Protein AF-A0A563VX88-F1 (afdb_monomer_lite)

Radius of gyration: 31.36 Å; chains: 1; bounding box: 90×52×88 Å

Foldseek 3Di:
DFWDKFFPDDWDKFFLLPDALVNVVLCVQLVVAALLRNLVQLVVLCVVPCVLFLWFQDFDPCQNVLRVVLRVCLLVVNADASQASFEEEEALQFADQRAFRALLFPLRVPQHFNHGFPLRVLSVVNNHGHGHHTAFQRLFVQQDPPRATQAGLNRGHGEALLFSDADPVRHYPQGQFARSSSQLRCQLLSSGQKYKWKDLFCRQQGNCQQSQKKKKQAFLQQADCGRGQDQFSLQMDMAMIHNALLNRQSSSLSRGDQDPVGPSNVVCVVLHHSGLNVLAALLLLAAAEEEEACVLVPPPDPQLVVLVVVLVVLSVVSHHHYDHDHQQLVVVLVVDDACRRLQRRQVVNLVSLCSRPPPGSDNGLVSSLVVCVVVVVRHQPPHRVSSVSSVPDDNPPCVVRNVVRLVVLQCSLDVRGQPCVCVVRVHLWYKHKRSSCRSSCSSNSWMKMKHWRAADPVRGTIIMMITHHHSSSSSRSNSRSSSCVSCVHRDRRPSNDNDPPSMDIAGQEMEIAADAEAEEADCVVDPNCSQHLYEYHNDHYAYEHASQSNSAHNYEEELYYEAYEAHGAHLYEYELAYYQYEAEHQSYPENYEEEDHAEAYEYEDHEPYEYAQAHYAYEYADDEAEQYEYENHDFAYEYALAELHAYPDAHEYEHDDPPRYAYEHYNDPDDPVQWDWDDDPQWTWIAGPVGTRYIYHRDDSVSDDSVRYDYD

Structure (mmCIF, N/CA/C/O backbone):
data_AF-A0A563VX88-F1
#
_entry.id   AF-A0A563VX88-F1
#
loop_
_atom_site.group_PDB
_atom_site.id
_atom_site.type_symbol
_atom_site.label_atom_id
_atom_site.label_alt_id
_atom_site.label_comp_id
_atom_site.label_asym_id
_atom_site.label_entity_id
_atom_site.label_seq_id
_atom_site.pdbx_PDB_ins_code
_atom_site.Cartn_x
_atom_site.Cartn_y
_atom_site.Cartn_z
_atom_site.occupancy
_atom_site.B_iso_or_equiv
_atom_site.auth_seq_id
_atom_site.auth_comp_id
_atom_site.auth_asym_id
_atom_site.auth_atom_id
_atom_site.pdbx_PDB_model_num
ATOM 1 N N . MET A 1 1 ? -12.628 16.360 45.749 1.00 52.50 1 MET A N 1
ATOM 2 C CA . MET A 1 1 ? -11.207 16.109 45.420 1.00 52.50 1 MET A CA 1
ATOM 3 C C . MET A 1 1 ? -11.274 15.623 43.995 1.00 52.50 1 MET A C 1
ATOM 5 O O . MET A 1 1 ? -11.814 14.561 43.803 1.00 52.50 1 MET A O 1
ATOM 9 N N . SER A 1 2 ? -10.867 16.454 43.037 1.00 77.75 2 SER A N 1
ATOM 10 C CA . SER A 1 2 ? -11.115 16.279 41.596 1.00 77.75 2 SER A CA 1
ATOM 11 C C . SER A 1 2 ? -10.902 14.853 41.081 1.00 77.75 2 SER A C 1
ATOM 13 O O . SER A 1 2 ? -9.975 14.198 41.558 1.00 77.75 2 SER A O 1
ATOM 15 N N . ILE A 1 3 ? -11.690 14.466 40.069 1.00 90.38 3 ILE A N 1
ATOM 16 C CA . ILE A 1 3 ? -11.506 13.278 39.220 1.00 90.38 3 ILE A CA 1
ATOM 17 C C . ILE A 1 3 ? -10.011 12.996 39.010 1.00 90.38 3 ILE A C 1
ATOM 19 O O . ILE A 1 3 ? -9.223 13.907 38.725 1.00 90.38 3 ILE A O 1
ATOM 23 N N . THR A 1 4 ? -9.617 11.739 39.200 1.00 93.06 4 THR A N 1
ATOM 24 C CA . THR A 1 4 ? -8.234 11.274 39.057 1.00 93.06 4 THR A CA 1
ATOM 25 C C . THR A 1 4 ? -8.124 10.265 37.927 1.00 93.06 4 THR A C 1
ATOM 27 O O . THR A 1 4 ? -8.953 9.368 37.835 1.00 93.06 4 THR A O 1
ATOM 30 N N . VAL A 1 5 ? -7.080 10.391 37.108 1.00 92.25 5 VAL A N 1
ATOM 31 C CA . VAL A 1 5 ? -6.748 9.439 36.042 1.00 92.25 5 VAL A CA 1
ATOM 32 C C . VAL A 1 5 ? -5.423 8.768 36.384 1.00 92.25 5 VAL A C 1
ATOM 34 O O . VAL A 1 5 ? -4.461 9.433 36.777 1.00 92.25 5 VAL A O 1
ATOM 37 N N . THR A 1 6 ? -5.386 7.440 36.305 1.00 92.38 6 THR A N 1
ATOM 38 C CA . THR A 1 6 ? -4.196 6.624 36.567 1.00 92.38 6 THR A CA 1
ATOM 39 C C . THR A 1 6 ? -3.980 5.665 35.407 1.00 92.38 6 THR A C 1
ATOM 41 O O . THR A 1 6 ? -4.813 4.796 35.185 1.00 92.38 6 THR A O 1
ATOM 44 N N . SER A 1 7 ? -2.846 5.774 34.714 1.00 87.69 7 SER A N 1
ATOM 45 C CA . SER A 1 7 ? -2.474 4.802 33.680 1.00 87.69 7 SER A CA 1
ATOM 46 C C . SER A 1 7 ? -2.294 3.402 34.266 1.00 87.69 7 SER A C 1
ATOM 48 O O . SER A 1 7 ? -1.665 3.244 35.321 1.00 87.69 7 SER A O 1
ATOM 50 N N . THR A 1 8 ? -2.804 2.389 33.572 1.00 85.31 8 THR A N 1
ATOM 51 C CA . THR A 1 8 ? -2.562 0.969 33.883 1.00 85.31 8 THR A CA 1
ATOM 52 C C . THR A 1 8 ? -1.609 0.303 32.902 1.00 85.31 8 THR A C 1
ATOM 54 O O . THR A 1 8 ? -1.043 -0.742 33.236 1.00 85.31 8 THR A O 1
ATOM 57 N N . SER A 1 9 ? -1.367 0.932 31.751 1.00 79.88 9 SER A N 1
ATOM 58 C CA . SER A 1 9 ? -0.339 0.557 30.785 1.00 79.88 9 SER A CA 1
ATOM 59 C C . SER A 1 9 ? 0.870 1.500 30.841 1.00 79.88 9 SER A C 1
ATOM 61 O O . SER A 1 9 ? 0.821 2.605 31.392 1.00 79.88 9 SER A O 1
ATOM 63 N N . GLU A 1 10 ? 2.004 1.029 30.318 1.00 85.81 10 GLU A N 1
ATOM 64 C CA . GLU A 1 10 ? 3.093 1.939 29.953 1.00 85.81 10 GLU A CA 1
ATOM 65 C C . GLU A 1 10 ? 2.645 2.754 28.730 1.00 85.81 10 GLU A C 1
ATOM 67 O O . GLU A 1 10 ? 1.954 2.193 27.876 1.00 85.81 10 GLU A O 1
ATOM 72 N N . PRO A 1 11 ? 3.024 4.040 28.621 1.00 87.00 11 PRO A N 1
ATOM 73 C CA . PRO A 1 11 ? 2.674 4.845 27.462 1.00 87.00 11 PRO A CA 1
ATOM 74 C C . PRO A 1 11 ? 3.176 4.210 26.165 1.00 87.00 11 PRO A C 1
ATOM 76 O O . PRO A 1 11 ? 4.327 3.773 26.075 1.00 87.00 11 PRO A O 1
ATOM 79 N N . THR A 1 12 ? 2.321 4.207 25.151 1.00 91.50 12 THR A N 1
ATOM 80 C CA . THR A 1 12 ? 2.679 3.788 23.800 1.00 91.50 12 THR A CA 1
ATOM 81 C C . THR A 1 12 ? 3.281 4.977 23.071 1.00 91.50 12 THR A C 1
ATOM 83 O O . THR A 1 12 ? 2.707 6.065 23.055 1.00 91.50 12 THR A O 1
ATOM 86 N N . THR A 1 13 ? 4.457 4.794 22.473 1.00 94.31 13 THR A N 1
ATOM 87 C CA . THR A 1 13 ? 5.113 5.835 21.679 1.00 94.31 13 THR A CA 1
ATOM 88 C C . THR A 1 13 ? 4.742 5.679 20.212 1.00 94.31 13 THR A C 1
ATOM 90 O O . THR A 1 13 ? 5.101 4.686 19.586 1.00 94.31 13 THR A O 1
ATOM 93 N N . PHE A 1 14 ? 4.101 6.693 19.641 1.00 96.44 14 PHE A N 1
ATOM 94 C CA . PHE A 1 14 ? 3.982 6.834 18.196 1.00 96.44 14 PHE A CA 1
ATOM 95 C C . PHE A 1 14 ? 5.216 7.559 17.647 1.00 96.44 14 PHE A C 1
ATOM 97 O O . PHE A 1 14 ? 5.694 8.535 18.237 1.00 96.44 14 PHE A O 1
ATOM 104 N N . ASN A 1 15 ? 5.740 7.098 16.512 1.00 95.88 15 ASN A N 1
ATOM 105 C CA . ASN A 1 15 ? 6.787 7.790 15.765 1.00 95.88 15 ASN A CA 1
ATOM 106 C C . ASN A 1 15 ? 6.522 7.667 14.263 1.00 95.88 15 ASN A C 1
ATOM 108 O O . ASN A 1 15 ? 6.748 6.613 13.676 1.00 95.88 15 ASN A O 1
ATOM 112 N N . LEU A 1 16 ? 6.104 8.763 13.633 1.00 97.06 16 LEU A N 1
ATOM 113 C CA . LEU A 1 16 ? 5.691 8.797 12.230 1.00 97.06 16 LEU A CA 1
ATOM 114 C C . LEU A 1 16 ? 6.737 8.238 11.254 1.00 97.06 16 LEU A C 1
ATOM 116 O O . LEU A 1 16 ? 6.369 7.656 10.234 1.00 97.06 16 LEU A O 1
ATOM 120 N N . THR A 1 17 ? 8.035 8.438 11.518 1.00 94.38 17 THR A N 1
ATOM 121 C CA . THR A 1 17 ? 9.077 8.035 10.560 1.00 94.38 17 THR A CA 1
ATOM 122 C C . THR A 1 17 ? 9.247 6.526 10.469 1.00 94.38 17 THR A C 1
ATOM 124 O O . THR A 1 17 ? 9.662 6.045 9.412 1.00 94.38 17 THR A O 1
ATOM 127 N N . ASP A 1 18 ? 8.893 5.812 11.539 1.00 91.06 18 ASP A N 1
ATOM 128 C CA . ASP A 1 18 ? 9.065 4.365 11.676 1.00 91.06 18 ASP A CA 1
ATOM 129 C C . ASP A 1 18 ? 7.725 3.620 11.818 1.00 91.06 18 ASP A C 1
ATOM 131 O O . ASP A 1 18 ? 7.705 2.404 11.664 1.00 91.06 18 ASP A O 1
ATOM 135 N N . ALA A 1 19 ? 6.616 4.335 12.051 1.00 96.81 19 ALA A N 1
ATOM 136 C CA . ALA A 1 19 ? 5.284 3.765 12.220 1.00 96.81 19 ALA A CA 1
ATOM 137 C C . ALA A 1 19 ? 4.872 2.918 11.009 1.00 96.81 19 ALA A C 1
ATOM 139 O O . ALA A 1 19 ? 4.959 3.362 9.856 1.00 96.81 19 ALA A O 1
ATOM 140 N N . THR A 1 20 ? 4.411 1.708 11.292 1.00 98.06 20 THR A N 1
ATOM 141 C CA . THR A 1 20 ? 3.720 0.820 10.353 1.00 98.06 20 THR A CA 1
ATOM 142 C C . THR A 1 20 ? 2.251 1.228 10.217 1.00 98.06 20 THR A C 1
ATOM 144 O O . THR A 1 20 ? 1.752 2.050 10.990 1.00 98.06 20 THR A O 1
ATOM 147 N N . ILE A 1 21 ? 1.529 0.652 9.253 1.00 98.25 21 ILE A N 1
ATOM 148 C CA . ILE A 1 21 ? 0.072 0.825 9.155 1.00 98.25 21 ILE A CA 1
ATOM 149 C C . ILE A 1 21 ? -0.604 0.370 10.455 1.00 98.25 21 ILE A C 1
ATOM 151 O O . ILE A 1 21 ? -1.442 1.099 10.973 1.00 98.25 21 ILE A O 1
ATOM 155 N N . ALA A 1 22 ? -0.161 -0.742 11.050 1.00 96.56 22 ALA A N 1
ATOM 156 C CA . ALA A 1 22 ? -0.705 -1.236 12.315 1.00 96.56 22 ALA A CA 1
ATOM 157 C C . ALA A 1 22 ? -0.502 -0.246 13.482 1.00 96.56 22 ALA A C 1
ATOM 159 O O . ALA A 1 22 ? -1.406 -0.057 14.296 1.00 96.56 22 ALA A O 1
ATOM 160 N N . ASP A 1 23 ? 0.651 0.432 13.554 1.00 97.31 23 ASP A N 1
ATOM 161 C CA . ASP A 1 23 ? 0.896 1.464 14.576 1.00 97.31 23 ASP A CA 1
ATOM 162 C C . ASP A 1 23 ? -0.018 2.685 14.385 1.00 97.31 23 ASP A C 1
ATOM 164 O O . ASP A 1 23 ? -0.460 3.306 15.356 1.00 97.31 23 ASP A O 1
ATOM 168 N N . ILE A 1 24 ? -0.297 3.044 13.127 1.00 98.00 24 ILE A N 1
ATOM 169 C CA . ILE A 1 24 ? -1.210 4.136 12.775 1.00 98.00 24 ILE A CA 1
ATOM 170 C C . ILE A 1 24 ? -2.654 3.762 13.119 1.00 98.00 24 ILE A C 1
ATOM 172 O O . ILE A 1 24 ? -3.352 4.571 13.727 1.00 98.00 24 ILE A O 1
ATOM 176 N N . GLU A 1 25 ? -3.093 2.553 12.769 1.00 94.62 25 GLU A N 1
ATOM 177 C CA . GLU A 1 25 ? -4.424 2.047 13.110 1.00 94.62 25 GLU A CA 1
ATOM 178 C C . GLU A 1 25 ? -4.643 2.018 14.620 1.00 94.62 25 GLU A C 1
ATOM 180 O O . GLU A 1 25 ? -5.675 2.490 15.089 1.00 94.62 25 GLU A O 1
ATOM 185 N N . GLN A 1 26 ? -3.653 1.562 15.393 1.00 91.94 26 GLN A N 1
ATOM 186 C CA . GLN A 1 26 ? -3.733 1.588 16.851 1.00 91.94 26 GLN A CA 1
ATOM 187 C C . GLN A 1 26 ? -3.862 3.026 17.379 1.00 91.94 26 GLN A C 1
ATOM 189 O O . GLN A 1 26 ? -4.711 3.311 18.221 1.00 91.94 26 GLN A O 1
ATOM 194 N N . ALA A 1 27 ? -3.073 3.967 16.853 1.00 94.12 27 ALA A N 1
ATOM 195 C CA . ALA A 1 27 ? -3.190 5.370 17.247 1.00 94.12 27 ALA A CA 1
ATOM 196 C C . ALA A 1 27 ? -4.549 5.985 16.855 1.00 94.12 27 ALA A C 1
ATOM 198 O O . ALA A 1 27 ? -5.048 6.858 17.567 1.00 94.12 27 ALA A O 1
ATOM 199 N N . PHE A 1 28 ? -5.161 5.538 15.752 1.00 92.62 28 PHE A N 1
ATOM 200 C CA . PHE A 1 28 ? -6.530 5.905 15.388 1.00 92.62 28 PHE A CA 1
ATOM 201 C C . PHE A 1 28 ? -7.561 5.306 16.343 1.00 92.62 28 PHE A C 1
ATOM 203 O O . PHE A 1 28 ? -8.469 6.018 16.757 1.00 92.62 28 PHE A O 1
ATOM 210 N N . GLU A 1 29 ? -7.433 4.026 16.689 1.00 86.81 29 GLU A N 1
ATOM 211 C CA . GLU A 1 29 ? -8.335 3.297 17.586 1.00 86.81 29 GLU A CA 1
ATOM 212 C C . GLU A 1 29 ? -8.437 3.963 18.966 1.00 86.81 29 GLU A C 1
ATOM 214 O O . GLU A 1 29 ? -9.545 4.178 19.452 1.00 86.81 29 GLU A O 1
ATOM 219 N N . PHE A 1 30 ? -7.308 4.397 19.530 1.00 86.81 30 PHE A N 1
ATOM 220 C CA . PHE A 1 30 ? -7.245 5.099 20.822 1.00 86.81 30 PHE A CA 1
ATOM 221 C C . PHE A 1 30 ? -7.391 6.627 20.707 1.00 86.81 30 PHE A C 1
ATOM 223 O O . PHE A 1 30 ? -7.000 7.379 21.597 1.00 86.81 30 PHE A O 1
ATOM 230 N N . GLY A 1 31 ? -7.864 7.139 19.564 1.00 85.31 31 GLY A N 1
ATOM 231 C CA . GLY A 1 31 ? -8.098 8.575 19.350 1.00 85.31 31 GLY A CA 1
ATOM 232 C C . GLY A 1 31 ? -6.859 9.478 19.480 1.00 85.31 31 GLY A C 1
ATOM 233 O O . GLY A 1 31 ? -6.980 10.704 19.419 1.00 85.31 31 GLY A O 1
ATOM 234 N N . ALA A 1 32 ? -5.667 8.897 19.630 1.00 89.88 32 ALA A N 1
ATOM 235 C CA . ALA A 1 32 ? -4.397 9.597 19.765 1.00 89.88 32 ALA A CA 1
ATOM 236 C C . ALA A 1 32 ? -3.977 10.275 18.456 1.00 89.88 32 ALA A C 1
ATOM 238 O O . ALA A 1 32 ? -3.224 11.252 18.456 1.00 89.88 32 ALA A O 1
ATOM 239 N N . LEU A 1 33 ? -4.483 9.762 17.335 1.00 94.00 33 LEU A N 1
ATOM 240 C CA . LEU A 1 33 ? -4.308 10.329 16.014 1.00 94.00 33 LEU A CA 1
ATOM 241 C C . LEU A 1 33 ? -5.642 10.324 15.258 1.00 94.00 33 LEU A C 1
ATOM 243 O O . LEU A 1 33 ? -6.480 9.444 15.429 1.00 94.00 33 LEU A O 1
ATOM 247 N N . THR A 1 34 ? -5.836 11.308 14.387 1.00 95.81 34 THR A N 1
ATOM 248 C CA . THR A 1 34 ? -6.938 11.327 13.416 1.00 95.81 34 THR A CA 1
ATOM 249 C C . THR A 1 34 ? -6.372 11.255 12.003 1.00 95.81 34 THR A C 1
ATOM 251 O O . THR A 1 34 ? -5.191 11.543 11.795 1.00 95.81 34 THR A O 1
ATOM 254 N N . SER A 1 35 ? -7.189 10.904 11.012 1.00 98.25 35 SER A N 1
ATOM 255 C CA . SER A 1 35 ? -6.767 10.884 9.605 1.00 98.25 35 SER A CA 1
ATOM 256 C C . SER A 1 35 ? -6.347 12.281 9.155 1.00 98.25 35 SER A C 1
ATOM 258 O O . SER A 1 35 ? -5.328 12.423 8.482 1.00 98.25 35 SER A O 1
ATOM 260 N N . GLU A 1 36 ? -7.074 13.332 9.571 1.00 98.56 36 GLU A N 1
ATOM 261 C CA . GLU A 1 36 ? -6.663 14.722 9.317 1.00 98.56 36 GLU A CA 1
ATOM 262 C C . GLU A 1 36 ? -5.300 15.028 9.956 1.00 98.56 36 GLU A C 1
ATOM 264 O O . GLU A 1 36 ? -4.438 15.629 9.312 1.00 98.56 36 GLU A O 1
ATOM 269 N N . GLY A 1 37 ? -5.082 14.588 11.200 1.00 98.31 37 GLY A N 1
ATOM 270 C CA . GLY A 1 37 ? -3.817 14.760 11.911 1.00 98.31 37 GLY A CA 1
ATOM 271 C C . GLY A 1 37 ? -2.655 14.060 11.207 1.00 98.31 37 GLY A C 1
ATOM 272 O O . GLY A 1 37 ? -1.620 14.680 10.967 1.00 98.31 37 GLY A O 1
ATOM 273 N N . LEU A 1 38 ? -2.842 12.799 10.809 1.00 98.69 38 LEU A N 1
ATOM 274 C CA . LEU A 1 38 ? -1.856 12.024 10.058 1.00 98.69 38 LEU A CA 1
ATOM 275 C C . LEU A 1 38 ? -1.537 12.675 8.704 1.00 98.69 38 LEU A C 1
ATOM 277 O O . LEU A 1 38 ? -0.367 12.863 8.369 1.00 98.69 38 LEU A O 1
ATOM 281 N N . ALA A 1 39 ? -2.562 13.064 7.941 1.00 98.75 39 ALA A N 1
ATOM 282 C CA . ALA A 1 39 ? -2.388 13.747 6.663 1.00 98.75 39 ALA A CA 1
ATOM 283 C C . ALA A 1 39 ? -1.618 15.066 6.834 1.00 98.75 39 ALA A C 1
ATOM 285 O O . ALA A 1 39 ? -0.693 15.348 6.072 1.00 98.75 39 ALA A O 1
ATOM 286 N N . GLN A 1 40 ? -1.933 15.850 7.870 1.00 98.69 40 GLN A N 1
ATOM 287 C CA . GLN A 1 40 ? -1.219 17.089 8.168 1.00 98.69 40 GLN A CA 1
ATOM 288 C C . GLN A 1 40 ? 0.251 16.842 8.535 1.00 98.69 40 GLN A C 1
ATOM 290 O O . GLN A 1 40 ? 1.115 17.606 8.104 1.00 98.69 40 GLN A O 1
ATOM 295 N N . LEU A 1 41 ? 0.554 15.786 9.297 1.00 98.62 41 LEU A N 1
ATOM 296 C CA . LEU A 1 41 ? 1.933 15.413 9.618 1.00 98.62 41 LEU A CA 1
ATOM 297 C C . LEU A 1 41 ? 2.743 15.098 8.349 1.00 98.62 41 LEU A C 1
ATOM 299 O O . LEU A 1 41 ? 3.845 15.625 8.183 1.00 98.62 41 LEU A O 1
ATOM 303 N N . TYR A 1 42 ? 2.190 14.322 7.412 1.00 98.69 42 TYR A N 1
ATOM 304 C CA . TYR A 1 42 ? 2.867 14.049 6.140 1.00 98.69 42 TYR A CA 1
ATOM 305 C C . TYR A 1 42 ? 2.989 15.288 5.247 1.00 98.69 42 TYR A C 1
ATOM 307 O O . TYR A 1 42 ? 4.055 15.511 4.675 1.00 98.69 42 TYR A O 1
ATOM 315 N N . LEU A 1 43 ? 1.968 16.149 5.178 1.00 98.75 43 LEU A N 1
ATOM 316 C CA . LEU A 1 43 ? 2.060 17.421 4.449 1.00 98.75 43 LEU A CA 1
ATOM 317 C C . LEU A 1 43 ? 3.171 18.326 5.004 1.00 98.75 43 LEU A C 1
ATOM 319 O O . LEU A 1 43 ? 3.908 18.928 4.224 1.00 98.75 43 LEU A O 1
ATOM 323 N N . ASN A 1 44 ? 3.354 18.371 6.329 1.00 98.62 44 ASN A N 1
ATOM 324 C CA . ASN A 1 44 ? 4.455 19.113 6.952 1.00 98.62 44 ASN A CA 1
ATOM 325 C C . ASN A 1 44 ? 5.826 18.547 6.542 1.00 98.62 44 ASN A C 1
ATOM 327 O O . ASN A 1 44 ? 6.756 19.308 6.267 1.00 98.62 44 ASN A O 1
ATOM 331 N N . ARG A 1 45 ? 5.961 17.214 6.465 1.00 98.19 45 ARG A N 1
ATOM 332 C CA . ARG A 1 45 ? 7.190 16.564 5.974 1.00 98.19 45 ARG A CA 1
ATOM 333 C C . ARG A 1 45 ? 7.465 16.880 4.520 1.00 98.19 45 ARG A C 1
ATOM 335 O O . ARG A 1 45 ? 8.606 17.168 4.166 1.00 98.19 45 ARG A O 1
ATOM 342 N N . ILE A 1 46 ? 6.432 16.837 3.688 1.00 98.75 46 ILE A N 1
ATOM 343 C CA . ILE A 1 46 ? 6.537 17.168 2.270 1.00 98.75 46 ILE A CA 1
ATOM 344 C C . ILE A 1 46 ? 7.008 18.617 2.126 1.00 98.75 46 ILE A C 1
ATOM 346 O O . ILE A 1 46 ? 8.018 18.851 1.474 1.00 98.75 46 ILE A O 1
ATOM 350 N N . GLU A 1 47 ? 6.400 19.577 2.825 1.00 98.50 47 GLU A N 1
ATOM 351 C CA . GLU A 1 47 ? 6.863 20.973 2.802 1.00 98.50 47 GLU A CA 1
ATOM 352 C C . GLU A 1 47 ? 8.350 21.112 3.194 1.00 98.50 47 GLU A C 1
ATOM 354 O O . GLU A 1 47 ? 9.084 21.905 2.598 1.00 98.50 47 GLU A O 1
ATOM 359 N N . ALA A 1 48 ? 8.817 20.327 4.170 1.00 98.44 48 ALA A N 1
ATOM 360 C CA . ALA A 1 48 ? 10.192 20.388 4.657 1.00 98.44 48 ALA A CA 1
ATOM 361 C C . ALA A 1 48 ? 11.225 19.729 3.722 1.00 98.44 48 ALA A C 1
ATOM 363 O O . ALA A 1 48 ? 12.347 20.233 3.606 1.00 98.44 48 ALA A O 1
ATOM 364 N N . TYR A 1 49 ? 10.880 18.603 3.090 1.00 98.62 49 TYR A N 1
ATOM 365 C CA . TYR A 1 49 ? 11.850 17.714 2.435 1.00 98.62 49 TYR A CA 1
ATOM 366 C C . TYR A 1 49 ? 11.670 17.568 0.926 1.00 98.62 49 TYR A C 1
ATOM 368 O O . TYR A 1 49 ? 12.644 17.277 0.233 1.00 98.62 49 TYR A O 1
ATOM 376 N N . GLU A 1 50 ? 10.480 17.822 0.389 1.00 97.88 50 GLU A N 1
ATOM 377 C CA . GLU A 1 50 ? 10.241 17.825 -1.057 1.00 97.88 50 GLU A CA 1
ATOM 378 C C . GLU A 1 50 ? 11.237 18.743 -1.803 1.00 97.88 50 GLU A C 1
ATOM 380 O O . GLU A 1 50 ? 11.866 18.248 -2.741 1.00 97.88 50 GLU A O 1
ATOM 385 N N . PRO A 1 51 ? 11.582 19.964 -1.322 1.00 97.69 51 PRO A N 1
ATOM 386 C CA . PRO A 1 51 ? 12.522 20.846 -2.025 1.00 97.69 51 PRO A CA 1
ATOM 387 C C . PRO A 1 51 ? 13.932 20.280 -2.266 1.00 97.69 51 PRO A C 1
ATOM 389 O O . PRO A 1 51 ? 14.686 20.853 -3.057 1.00 97.69 51 PRO A O 1
ATOM 392 N N . ILE A 1 52 ? 14.329 19.214 -1.559 1.00 97.69 52 ILE A N 1
ATOM 393 C CA . ILE A 1 52 ? 15.613 18.524 -1.765 1.00 97.69 52 ILE A CA 1
ATOM 394 C C . ILE A 1 52 ? 15.461 17.138 -2.409 1.00 97.69 52 ILE A C 1
ATOM 396 O O . ILE A 1 52 ? 16.465 16.570 -2.828 1.00 97.69 52 ILE A O 1
ATOM 400 N N . LEU A 1 53 ? 14.245 16.588 -2.486 1.00 98.69 53 LEU A N 1
ATOM 401 C CA . LEU A 1 53 ? 13.973 15.243 -3.006 1.00 98.69 53 LEU A CA 1
ATOM 402 C C . LEU A 1 53 ? 13.308 15.260 -4.378 1.00 98.69 53 LEU A C 1
ATOM 404 O O . LEU A 1 53 ? 13.605 14.391 -5.196 1.00 98.69 53 LEU A O 1
ATOM 408 N N . ASN A 1 54 ? 12.446 16.239 -4.647 1.00 98.56 54 ASN A N 1
ATOM 409 C CA . ASN A 1 54 ? 11.734 16.382 -5.910 1.00 98.56 54 ASN A CA 1
ATOM 410 C C . ASN A 1 54 ? 11.000 15.094 -6.347 1.00 98.56 54 ASN A C 1
ATOM 412 O O . ASN A 1 54 ? 11.176 14.606 -7.470 1.00 98.56 54 ASN A O 1
ATOM 416 N N . SER A 1 55 ? 10.290 14.448 -5.415 1.00 98.56 55 SER A N 1
ATOM 417 C CA . SER A 1 55 ? 9.700 13.107 -5.589 1.00 98.56 55 SER A CA 1
ATOM 418 C C . SER A 1 55 ? 8.189 13.109 -5.823 1.00 98.56 55 SER A C 1
ATOM 420 O O . SER A 1 55 ? 7.617 12.052 -6.093 1.00 98.56 55 SER A O 1
ATOM 422 N N . ILE A 1 56 ? 7.535 14.263 -5.698 1.00 98.75 56 ILE A N 1
ATOM 423 C CA . ILE A 1 56 ? 6.085 14.427 -5.840 1.00 98.75 56 ILE A CA 1
ATOM 424 C C . ILE A 1 56 ? 5.846 15.496 -6.907 1.00 98.75 56 ILE A C 1
ATOM 426 O O . ILE A 1 56 ? 6.393 16.585 -6.809 1.00 98.75 56 ILE A O 1
ATOM 430 N N . ILE A 1 57 ? 5.059 15.164 -7.929 1.00 98.31 57 ILE A N 1
ATOM 431 C CA . ILE A 1 57 ? 4.702 16.068 -9.031 1.00 98.31 57 ILE A CA 1
ATOM 432 C C . ILE A 1 57 ? 3.527 16.957 -8.624 1.00 98.31 57 ILE A C 1
ATOM 434 O O . ILE A 1 57 ? 3.582 18.168 -8.801 1.00 98.31 57 ILE A O 1
ATOM 438 N N . GLU A 1 58 ? 2.474 16.359 -8.066 1.00 98.31 58 GLU A N 1
ATOM 439 C CA . GLU A 1 58 ? 1.229 17.054 -7.732 1.00 98.31 58 GLU A CA 1
ATOM 440 C C . GLU A 1 58 ? 0.703 16.552 -6.384 1.00 98.31 58 GLU A C 1
ATOM 442 O O . GLU A 1 58 ? 0.749 15.352 -6.106 1.00 98.31 58 GLU A O 1
ATOM 447 N N . LEU A 1 59 ? 0.192 17.454 -5.545 1.00 98.62 59 LEU A N 1
ATOM 448 C CA . LEU A 1 59 ? -0.473 17.110 -4.285 1.00 98.62 59 LEU A CA 1
ATOM 449 C C . LEU A 1 59 ? -1.983 17.250 -4.437 1.00 98.62 59 LEU A C 1
ATOM 451 O O . LEU A 1 59 ? -2.457 18.201 -5.052 1.00 98.62 59 LEU A O 1
ATOM 455 N N . ASN A 1 60 ? -2.739 16.360 -3.799 1.00 98.56 60 ASN A N 1
ATOM 456 C CA . ASN A 1 60 ? -4.187 16.485 -3.719 1.00 98.56 60 ASN A CA 1
ATOM 457 C C . ASN A 1 60 ? -4.574 17.703 -2.851 1.00 98.56 60 ASN A C 1
ATOM 459 O O . ASN A 1 60 ? -4.334 17.692 -1.637 1.00 98.56 60 ASN A O 1
ATOM 463 N N . PRO A 1 61 ? -5.210 18.748 -3.415 1.00 97.88 61 PRO A N 1
ATOM 464 C CA . PRO A 1 61 ? -5.582 19.938 -2.652 1.00 97.88 61 PRO A CA 1
ATOM 465 C C . PRO A 1 61 ? -6.727 19.688 -1.656 1.00 97.88 61 PRO A C 1
ATOM 467 O O . PRO A 1 61 ? -6.910 20.483 -0.733 1.00 97.88 61 PRO A O 1
ATOM 470 N N . ASN A 1 62 ? -7.482 18.598 -1.821 1.00 97.75 62 ASN A N 1
ATOM 471 C CA . ASN A 1 62 ? -8.644 18.242 -1.003 1.00 97.75 62 ASN A CA 1
ATOM 472 C C . ASN A 1 62 ? -8.307 17.229 0.107 1.00 97.75 62 ASN A C 1
ATOM 474 O O . ASN A 1 62 ? -9.196 16.838 0.862 1.00 97.75 62 ASN A O 1
ATOM 478 N N . LEU A 1 63 ? -7.035 16.831 0.249 1.00 98.44 63 LEU A N 1
ATOM 479 C CA . LEU A 1 63 ? -6.601 15.751 1.143 1.00 98.44 63 LEU A CA 1
ATOM 480 C C . LEU A 1 63 ? -7.115 15.904 2.585 1.00 98.44 63 LEU A C 1
ATOM 482 O O . LEU A 1 63 ? -7.647 14.963 3.163 1.00 98.44 63 LEU A O 1
ATOM 486 N N . LEU A 1 64 ? -6.984 17.100 3.172 1.00 98.69 64 LEU A N 1
ATOM 487 C CA . LEU A 1 64 ? -7.426 17.359 4.550 1.00 98.69 64 LEU A CA 1
ATOM 488 C C . LEU A 1 64 ? -8.953 17.376 4.694 1.00 98.69 64 LEU A C 1
ATOM 490 O O . LEU A 1 64 ? -9.467 17.087 5.769 1.00 98.69 64 LEU A O 1
ATOM 494 N N . GLU A 1 65 ? -9.688 17.752 3.644 1.00 98.38 65 GLU A N 1
ATOM 495 C CA . GLU A 1 65 ? -11.154 17.693 3.653 1.00 98.38 65 GLU A CA 1
ATOM 496 C C . GLU A 1 65 ? -11.626 16.238 3.627 1.00 98.38 65 GLU A C 1
ATOM 498 O O . GLU A 1 65 ? -12.378 15.840 4.515 1.00 98.38 65 GLU A O 1
ATOM 503 N N . GLN A 1 66 ? -11.081 15.431 2.715 1.00 98.19 66 GLN A N 1
ATOM 504 C CA . GLN A 1 66 ? -11.341 13.990 2.635 1.00 98.19 66 GLN A CA 1
ATOM 505 C C . GLN A 1 66 ? -10.968 13.279 3.946 1.00 98.19 66 GLN A C 1
ATOM 507 O O . GLN A 1 66 ? -11.739 12.478 4.468 1.00 98.19 66 GLN A O 1
ATOM 512 N N . ALA A 1 67 ? -9.832 13.633 4.553 1.00 98.50 67 ALA A N 1
ATOM 513 C CA . ALA A 1 67 ? -9.406 13.067 5.830 1.00 98.50 67 ALA A CA 1
ATOM 514 C C . ALA A 1 67 ? -10.414 13.320 6.968 1.00 98.50 67 ALA A C 1
ATOM 516 O O . ALA A 1 67 ? -10.703 12.415 7.751 1.00 98.50 67 ALA A O 1
ATOM 517 N N . ARG A 1 68 ? -11.014 14.519 7.032 1.00 97.88 68 ARG A N 1
ATOM 518 C CA . ARG A 1 68 ? -12.078 14.820 8.008 1.00 97.88 68 ARG A CA 1
ATOM 519 C C . ARG A 1 68 ? -13.337 13.999 7.770 1.00 97.88 68 ARG A C 1
ATOM 521 O O . ARG A 1 68 ? -14.004 13.626 8.735 1.00 97.88 68 ARG A O 1
ATOM 528 N N . GLU A 1 69 ? -13.692 13.752 6.513 1.00 96.62 69 GLU A N 1
ATOM 529 C CA . GLU A 1 69 ? -14.841 12.913 6.165 1.00 96.62 69 GLU A CA 1
ATOM 530 C C . GLU A 1 69 ? -14.613 11.470 6.620 1.00 96.62 69 GLU A C 1
ATOM 532 O O . GLU A 1 69 ? -15.498 10.888 7.249 1.00 96.62 69 GLU A O 1
ATOM 537 N N . ILE A 1 70 ? -13.406 10.935 6.418 1.00 96.44 70 ILE A N 1
ATOM 538 C CA . ILE A 1 70 ? -13.013 9.628 6.956 1.00 96.44 70 ILE A CA 1
ATOM 539 C C . ILE A 1 70 ? -13.078 9.614 8.489 1.00 96.44 70 ILE A C 1
ATOM 541 O O . ILE A 1 70 ? -13.641 8.686 9.065 1.00 96.44 70 ILE A O 1
ATOM 545 N N . ASP A 1 71 ? -12.616 10.660 9.178 1.00 94.12 71 ASP A N 1
ATOM 546 C CA . ASP A 1 71 ? -12.722 10.746 10.644 1.00 94.12 71 ASP A CA 1
ATOM 547 C C . ASP A 1 71 ? -14.180 10.788 11.146 1.00 94.12 71 ASP A C 1
ATOM 549 O O . ASP A 1 71 ? -14.479 10.354 12.263 1.00 94.12 71 ASP A O 1
ATOM 553 N N . VAL A 1 72 ? -15.115 11.315 10.347 1.00 91.31 72 VAL A N 1
ATOM 554 C CA . VAL A 1 72 ? -16.559 11.225 10.629 1.00 91.31 72 VAL A CA 1
ATOM 555 C C . VAL A 1 72 ? -17.059 9.793 10.423 1.00 91.31 72 VAL A C 1
ATOM 557 O O . VAL A 1 72 ? -17.759 9.272 11.290 1.00 91.31 72 VAL A O 1
ATOM 560 N N . GLN A 1 73 ? -16.683 9.140 9.321 1.00 91.12 73 GLN A N 1
ATOM 561 C CA . GLN A 1 73 ? -17.077 7.756 9.036 1.00 91.12 73 GLN A CA 1
ATOM 562 C C . GLN A 1 73 ? -16.521 6.766 10.072 1.00 91.12 73 GLN A C 1
ATOM 564 O O . GLN A 1 73 ? -17.237 5.852 10.486 1.00 91.12 73 GLN A O 1
ATOM 569 N N . ARG A 1 74 ? -15.291 6.983 10.563 1.00 89.12 74 ARG A N 1
ATOM 570 C CA . ARG A 1 74 ? -14.667 6.170 11.620 1.00 89.12 74 ARG A CA 1
ATOM 571 C C . ARG A 1 74 ? -15.480 6.213 12.908 1.00 89.12 74 ARG A C 1
ATOM 573 O O . ARG A 1 74 ? -15.820 5.166 13.450 1.00 89.12 74 ARG A O 1
ATOM 580 N N . ARG A 1 75 ? -15.882 7.413 13.344 1.00 82.00 75 ARG A N 1
ATOM 581 C CA . ARG A 1 75 ? -16.764 7.602 14.513 1.00 82.00 75 ARG A CA 1
ATOM 582 C C . ARG A 1 75 ? -18.120 6.920 14.351 1.00 82.00 75 ARG A C 1
ATOM 584 O O . ARG A 1 75 ? -18.692 6.445 15.323 1.00 82.00 75 ARG A O 1
ATOM 591 N N . GLN A 1 76 ? -18.616 6.827 13.120 1.00 81.50 76 GLN A N 1
ATOM 592 C CA . GLN A 1 76 ? -19.859 6.120 12.806 1.00 81.50 76 GLN A CA 1
ATOM 593 C C . GLN A 1 76 ? -19.690 4.593 12.728 1.00 81.50 76 GLN A C 1
ATOM 595 O O . GLN A 1 76 ? -20.692 3.890 12.664 1.00 81.50 76 GLN A O 1
ATOM 600 N N . GLY A 1 77 ? -18.460 4.062 12.767 1.00 77.88 77 GLY A N 1
ATOM 601 C CA . GLY A 1 77 ? -18.189 2.629 12.607 1.00 77.88 77 GLY A CA 1
ATOM 602 C C . GLY A 1 77 ? -18.398 2.110 11.181 1.00 77.88 77 GLY A C 1
ATOM 603 O O . GLY A 1 77 ? -18.634 0.922 11.001 1.00 77.88 77 GLY A O 1
ATOM 604 N N . ASN A 1 78 ? -18.327 2.989 10.177 1.00 80.50 78 ASN A N 1
ATOM 605 C CA . ASN A 1 78 ? -18.595 2.652 8.773 1.00 80.50 78 ASN A CA 1
ATOM 606 C C . ASN A 1 78 ? -17.348 2.194 7.993 1.00 80.50 78 ASN A C 1
ATOM 608 O O . ASN A 1 78 ? -17.433 1.997 6.786 1.00 80.50 78 ASN A O 1
ATOM 612 N N . LEU A 1 79 ? -16.195 2.058 8.655 1.00 84.25 79 LEU A N 1
ATOM 613 C CA . LEU A 1 79 ? -14.918 1.720 8.023 1.00 84.25 79 LEU A CA 1
ATOM 614 C C . LEU A 1 79 ? -14.474 0.318 8.439 1.00 84.25 79 LEU A C 1
ATOM 616 O O . LEU A 1 79 ? -14.550 -0.027 9.617 1.00 84.25 79 LEU A O 1
ATOM 620 N N . THR A 1 80 ? -13.998 -0.470 7.475 1.00 82.62 80 THR A N 1
ATOM 621 C CA . THR A 1 80 ? -13.556 -1.859 7.698 1.00 82.62 80 THR A CA 1
ATOM 622 C C . THR A 1 80 ? -12.160 -2.162 7.157 1.00 82.62 80 THR A C 1
ATOM 624 O O . THR A 1 80 ? -11.629 -3.225 7.463 1.00 82.62 80 THR A O 1
ATOM 627 N N . SER A 1 81 ? -11.585 -1.275 6.340 1.00 93.25 81 SER A N 1
ATOM 628 C CA . SER A 1 81 ? -10.246 -1.450 5.770 1.00 93.25 81 SER A CA 1
ATOM 629 C C . SER A 1 81 ? -9.175 -0.870 6.688 1.00 93.25 81 SER A C 1
ATOM 631 O O . SER A 1 81 ? -9.359 0.207 7.261 1.00 93.25 81 SER A O 1
ATOM 633 N N . ALA A 1 82 ? -8.022 -1.538 6.728 1.00 93.25 82 ALA A N 1
ATOM 634 C CA . ALA A 1 82 ? -6.825 -1.044 7.399 1.00 93.25 82 ALA A CA 1
ATOM 635 C C . ALA A 1 82 ? -6.200 0.188 6.723 1.00 93.25 82 ALA A C 1
ATOM 637 O O . ALA A 1 82 ? -5.407 0.910 7.326 1.00 93.25 82 ALA A O 1
ATOM 638 N N . LEU A 1 83 ? -6.568 0.462 5.465 1.00 97.25 83 LEU A N 1
ATOM 639 C CA . LEU A 1 83 ? -6.141 1.664 4.753 1.00 97.25 83 LEU A CA 1
ATOM 640 C C . LEU A 1 83 ? -7.057 2.867 4.991 1.00 97.25 83 LEU A C 1
ATOM 642 O O . LEU A 1 83 ? -6.749 3.962 4.515 1.00 97.25 83 LEU A O 1
ATOM 646 N N . ALA A 1 84 ? -8.151 2.715 5.738 1.00 97.19 84 ALA A N 1
ATOM 647 C CA . ALA A 1 84 ? -9.101 3.795 5.934 1.00 97.19 84 ALA A CA 1
ATOM 648 C C . ALA A 1 84 ? -8.464 4.975 6.695 1.00 97.19 84 ALA A C 1
ATOM 650 O O . ALA A 1 84 ? -8.176 4.902 7.892 1.00 97.19 84 ALA A O 1
ATOM 651 N N . GLY A 1 85 ? -8.265 6.097 5.999 1.00 97.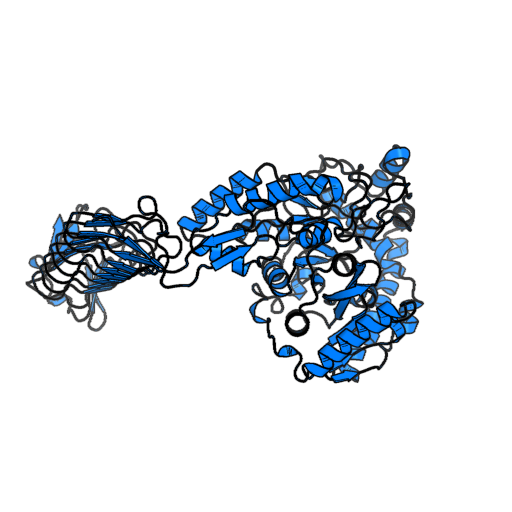88 85 GLY A N 1
ATOM 652 C CA . GLY A 1 85 ? -7.603 7.303 6.504 1.00 97.88 85 GLY A CA 1
ATOM 653 C C . GLY A 1 85 ? -6.082 7.313 6.345 1.00 97.88 85 GLY A C 1
ATOM 654 O O . GLY A 1 85 ? -5.437 8.260 6.795 1.00 97.88 85 GLY A O 1
ATOM 655 N N . ILE A 1 86 ? -5.506 6.294 5.703 1.00 98.69 86 ILE A N 1
ATOM 656 C CA . ILE A 1 86 ? -4.073 6.185 5.421 1.00 98.69 86 ILE A CA 1
ATOM 657 C C . ILE A 1 86 ? -3.747 6.920 4.109 1.00 98.69 86 ILE A C 1
ATOM 659 O O . ILE A 1 86 ? -4.344 6.613 3.075 1.00 98.69 86 ILE A O 1
ATOM 663 N N . PRO A 1 87 ? -2.796 7.876 4.102 1.00 98.81 87 PRO A N 1
ATOM 664 C CA . PRO A 1 87 ? -2.341 8.505 2.869 1.00 98.81 87 PRO A CA 1
ATOM 665 C C . PRO A 1 87 ? -1.601 7.527 1.951 1.00 98.81 87 PRO A C 1
ATOM 667 O O . PRO A 1 87 ? -0.669 6.853 2.384 1.00 98.81 87 PRO A O 1
ATOM 670 N N . VAL A 1 88 ? -1.970 7.496 0.672 1.00 98.94 88 VAL A N 1
ATOM 671 C CA . VAL A 1 88 ? -1.337 6.674 -0.368 1.00 98.94 88 VAL A CA 1
ATOM 672 C C . VAL A 1 88 ? -0.893 7.573 -1.515 1.00 98.94 88 VAL A C 1
ATOM 674 O O . VAL A 1 88 ? -1.652 8.413 -1.999 1.00 98.94 88 VAL A O 1
ATOM 677 N N . LEU A 1 89 ? 0.353 7.412 -1.957 1.00 98.94 89 LEU A N 1
ATOM 678 C CA . LEU A 1 89 ? 0.906 8.167 -3.081 1.00 98.94 89 LEU A CA 1
ATOM 679 C C . LEU A 1 89 ? 0.920 7.297 -4.344 1.00 98.94 89 LEU A C 1
ATOM 681 O O . LEU A 1 89 ? 1.456 6.188 -4.330 1.00 98.94 89 LEU A O 1
ATOM 685 N N . LEU A 1 90 ? 0.384 7.815 -5.447 1.00 98.94 90 LEU A N 1
ATOM 686 C CA . LEU A 1 90 ? 0.298 7.095 -6.717 1.00 98.94 90 LEU A CA 1
ATOM 687 C C . LEU A 1 90 ? 1.390 7.564 -7.668 1.00 98.94 90 LEU A C 1
ATOM 689 O O . LEU A 1 90 ? 1.624 8.760 -7.787 1.00 98.94 90 LEU A O 1
ATOM 693 N N . LYS A 1 91 ? 2.050 6.664 -8.394 1.00 98.94 91 LYS A N 1
ATOM 694 C CA . LYS A 1 91 ? 2.908 7.062 -9.519 1.00 98.94 91 LYS A CA 1
ATOM 695 C C . LYS A 1 91 ? 2.102 7.864 -10.549 1.00 98.94 91 LYS A C 1
ATOM 697 O O . LYS A 1 91 ? 0.977 7.501 -10.866 1.00 98.94 91 LYS A O 1
ATOM 702 N N . ASP A 1 92 ? 2.692 8.912 -11.124 1.00 98.94 92 ASP A N 1
ATOM 703 C CA . ASP A 1 92 ? 2.036 9.828 -12.082 1.00 98.94 92 ASP A CA 1
ATOM 704 C C . ASP A 1 92 ? 1.700 9.207 -13.463 1.00 98.94 92 ASP A C 1
ATOM 706 O O . ASP A 1 92 ? 1.472 9.885 -14.460 1.00 98.94 92 ASP A O 1
ATOM 710 N N . ASN A 1 93 ? 1.667 7.883 -13.552 1.00 98.88 93 ASN A N 1
ATOM 711 C CA . ASN A 1 93 ? 1.143 7.157 -14.700 1.00 98.88 93 ASN A CA 1
ATOM 712 C C . ASN A 1 93 ? -0.120 6.346 -14.356 1.00 98.88 93 ASN A C 1
ATOM 714 O O . ASN A 1 93 ? -0.498 5.503 -15.157 1.00 98.88 93 ASN A O 1
ATOM 718 N N . ILE A 1 94 ? -0.705 6.553 -13.174 1.00 98.94 94 ILE A N 1
ATOM 719 C CA . ILE A 1 94 ? -1.929 5.907 -12.684 1.00 98.94 94 ILE A CA 1
ATOM 720 C C . ILE A 1 94 ? -3.015 6.970 -12.613 1.00 98.94 94 ILE A C 1
ATOM 722 O O . ILE A 1 94 ? -2.797 7.982 -11.953 1.00 98.94 94 ILE A O 1
ATOM 726 N N . ASP A 1 95 ? -4.157 6.747 -13.245 1.00 98.88 95 ASP A N 1
ATOM 727 C CA . ASP A 1 95 ? -5.215 7.736 -13.401 1.00 98.88 95 ASP A CA 1
ATOM 728 C C . ASP A 1 95 ? -5.912 8.109 -12.092 1.00 98.88 95 ASP A C 1
ATOM 730 O O . ASP A 1 95 ? -6.092 7.300 -11.176 1.00 98.88 95 ASP A O 1
ATOM 734 N N . THR A 1 96 ? -6.301 9.380 -12.047 1.00 98.62 96 THR A N 1
ATOM 735 C CA . THR A 1 96 ? -7.139 10.016 -11.028 1.00 98.62 96 THR A CA 1
ATOM 736 C C . THR A 1 96 ? -8.066 10.987 -11.751 1.00 98.62 96 THR A C 1
ATOM 738 O O . THR A 1 96 ? -7.568 11.799 -12.531 1.00 98.62 96 THR A O 1
ATOM 741 N N . ALA A 1 97 ? -9.367 10.964 -11.488 1.00 96.88 97 ALA A N 1
ATOM 742 C CA . ALA A 1 97 ? -10.338 11.832 -12.160 1.00 96.88 97 ALA A CA 1
ATOM 743 C C . ALA A 1 97 ? -10.202 13.321 -11.772 1.00 96.88 97 ALA A C 1
ATOM 745 O O . ALA A 1 97 ? -10.778 14.199 -12.420 1.00 96.88 97 ALA A O 1
ATOM 746 N N . ASP A 1 98 ? -9.464 13.628 -10.700 1.00 95.75 98 ASP A N 1
ATOM 747 C CA . ASP A 1 98 ? -9.334 14.969 -10.121 1.00 95.75 98 ASP A CA 1
ATOM 748 C C . ASP A 1 98 ? -7.910 15.556 -10.149 1.00 95.75 98 ASP A C 1
ATOM 750 O O . ASP A 1 98 ? -7.755 16.765 -9.948 1.00 95.75 98 ASP A O 1
ATOM 754 N N . LEU A 1 99 ? -6.883 14.752 -10.455 1.00 98.12 99 LEU A N 1
ATOM 755 C CA . LEU A 1 99 ? -5.491 15.195 -10.614 1.00 98.12 99 LEU A CA 1
ATOM 756 C C . LEU A 1 99 ? -4.925 14.812 -11.990 1.00 98.12 99 LEU A C 1
ATOM 758 O O . LEU A 1 99 ? -5.308 13.784 -12.554 1.00 98.12 99 LEU A O 1
ATOM 762 N N . PRO A 1 100 ? -3.973 15.592 -12.537 1.00 98.50 100 PRO A N 1
ATOM 763 C CA . PRO A 1 100 ? -3.311 15.233 -13.781 1.00 98.50 100 PRO A CA 1
ATOM 764 C C . PRO A 1 100 ? -2.590 13.880 -13.707 1.00 98.50 100 PRO A C 1
ATOM 766 O O . PRO A 1 100 ? -2.058 13.502 -12.665 1.00 98.50 100 PRO A O 1
ATOM 769 N N . THR A 1 101 ? -2.532 13.182 -14.840 1.00 98.81 101 THR A N 1
ATOM 770 C CA . THR A 1 101 ? -1.723 11.971 -15.031 1.00 98.81 101 THR A CA 1
ATOM 771 C C . THR A 1 101 ? -0.882 12.145 -16.285 1.00 98.81 101 THR A C 1
ATOM 773 O O . THR A 1 101 ? -1.404 12.167 -17.401 1.00 98.81 101 THR A O 1
ATOM 776 N N . THR A 1 102 ? 0.426 12.341 -16.103 1.00 98.81 102 THR A N 1
ATOM 777 C CA . THR A 1 102 ? 1.278 12.910 -17.163 1.00 98.81 102 THR A CA 1
ATOM 778 C C . THR A 1 102 ? 2.413 11.996 -17.619 1.00 98.81 102 THR A C 1
ATOM 780 O O . THR A 1 102 ? 3.106 12.297 -18.594 1.00 98.81 102 THR A O 1
ATOM 783 N N . ALA A 1 103 ? 2.650 10.887 -16.911 1.00 98.69 103 ALA A N 1
ATOM 784 C CA . ALA A 1 103 ? 3.856 10.071 -17.045 1.00 98.69 103 ALA A CA 1
ATOM 785 C C . ALA A 1 103 ? 5.162 10.900 -16.978 1.00 98.69 103 ALA A C 1
ATOM 787 O O . ALA A 1 103 ? 6.170 10.529 -17.596 1.00 98.69 103 ALA A O 1
ATOM 788 N N . GLY A 1 104 ? 5.148 12.018 -16.240 1.00 98.56 104 GLY A N 1
ATOM 789 C CA . GLY A 1 104 ? 6.237 12.992 -16.141 1.00 98.56 104 GLY A CA 1
ATOM 790 C C . GLY A 1 104 ? 6.519 13.787 -17.424 1.00 98.56 104 GLY A C 1
ATOM 791 O O . GLY A 1 104 ? 7.572 14.420 -17.531 1.00 98.56 104 GLY A O 1
ATOM 792 N N . SER A 1 105 ? 5.641 13.744 -18.427 1.00 98.69 105 SER A N 1
ATOM 793 C CA . SER A 1 105 ? 5.897 14.374 -19.721 1.00 98.69 105 SER A CA 1
ATOM 794 C C . SER A 1 105 ? 5.212 15.723 -19.875 1.00 98.69 105 SER A C 1
ATOM 796 O O . SER A 1 105 ? 4.006 15.846 -19.678 1.00 98.69 105 SER A O 1
ATOM 798 N N . LEU A 1 106 ? 5.956 16.716 -20.372 1.00 98.50 106 LEU A N 1
ATOM 799 C CA . LEU A 1 106 ? 5.393 18.005 -20.792 1.00 98.50 106 LEU A CA 1
ATOM 800 C C . LEU A 1 106 ? 4.317 17.865 -21.882 1.00 98.50 106 LEU A C 1
ATOM 802 O O . LEU A 1 106 ? 3.450 18.725 -21.998 1.00 98.50 106 LEU A O 1
ATOM 806 N N . ALA A 1 107 ? 4.344 16.789 -22.677 1.00 98.50 107 ALA A N 1
ATOM 807 C CA . ALA A 1 107 ? 3.321 16.532 -23.694 1.00 98.50 107 ALA A CA 1
ATOM 808 C C . ALA A 1 107 ? 1.938 16.224 -23.093 1.00 98.50 107 ALA A C 1
ATOM 810 O O . ALA A 1 107 ? 0.937 16.344 -23.793 1.00 98.50 107 ALA A O 1
ATOM 811 N N . LEU A 1 108 ? 1.895 15.823 -21.821 1.00 98.56 108 LEU A N 1
ATOM 812 C CA . LEU A 1 108 ? 0.687 15.488 -21.070 1.00 98.56 108 LEU A CA 1
ATOM 813 C C . LEU A 1 108 ? 0.487 16.427 -19.870 1.00 98.56 108 LEU A C 1
ATOM 815 O O . LEU A 1 108 ? -0.294 16.118 -18.974 1.00 98.56 108 LEU A O 1
ATOM 819 N N . GLU A 1 109 ? 1.178 17.573 -19.831 1.00 97.69 109 GLU A N 1
ATOM 820 C CA . GLU A 1 109 ? 1.005 18.564 -18.766 1.00 97.69 109 GLU A CA 1
ATOM 821 C C . GLU A 1 109 ? -0.470 18.995 -18.678 1.00 97.69 109 GLU A C 1
ATOM 823 O O . GLU A 1 109 ? -1.058 19.469 -19.652 1.00 97.69 109 GLU A O 1
ATOM 828 N N . GLY A 1 110 ? -1.077 18.809 -17.502 1.00 95.88 110 GLY A N 1
ATOM 829 C CA . GLY A 1 110 ? -2.489 19.118 -17.265 1.00 95.88 110 GLY A CA 1
ATOM 830 C C . GLY A 1 110 ? -3.490 18.109 -17.845 1.00 95.88 110 GLY A C 1
ATOM 831 O O . GLY A 1 110 ? -4.683 18.405 -17.848 1.00 95.88 110 GLY A O 1
ATOM 832 N N . SER A 1 111 ? -3.042 16.942 -18.324 1.00 98.12 111 SER A N 1
ATOM 833 C CA . SER A 1 111 ? -3.921 15.853 -18.768 1.00 98.12 111 SER A CA 1
ATOM 834 C C . SER A 1 111 ? -4.684 15.267 -17.580 1.00 98.12 111 SER A C 1
ATOM 836 O O . SER A 1 111 ? -4.087 14.552 -16.780 1.00 98.12 111 SER A O 1
ATOM 838 N N . ILE A 1 112 ? -5.982 15.552 -17.465 1.00 97.56 112 ILE A N 1
ATOM 839 C CA . ILE A 1 112 ? -6.865 14.975 -16.440 1.00 97.56 112 ILE A CA 1
ATOM 840 C C . ILE A 1 112 ? -7.672 13.836 -17.088 1.00 97.56 112 ILE A C 1
ATOM 842 O O . ILE A 1 112 ? -8.448 14.117 -18.005 1.00 97.56 112 ILE A O 1
ATOM 846 N N . PRO A 1 113 ? -7.477 12.573 -16.663 1.00 97.50 113 PRO A N 1
ATOM 847 C CA . PRO A 1 113 ? -8.270 11.431 -17.120 1.00 97.50 113 PRO A CA 1
ATOM 848 C C . PRO A 1 113 ? -9.776 11.605 -16.852 1.00 97.50 113 PRO A C 1
ATOM 850 O O . PRO A 1 113 ? -10.153 12.309 -15.915 1.00 97.50 113 PRO A O 1
ATOM 853 N N . PRO A 1 114 ? -10.657 10.970 -17.649 1.00 96.56 114 PRO A N 1
ATOM 854 C CA . PRO A 1 114 ? -12.104 11.085 -17.460 1.00 96.56 114 PRO A CA 1
ATOM 855 C C . PRO A 1 114 ? -12.614 10.403 -16.183 1.00 96.56 114 PRO A C 1
ATOM 857 O O . PRO A 1 114 ? -13.627 10.842 -15.641 1.00 96.56 114 PRO A O 1
ATOM 860 N N . ASP A 1 115 ? -11.923 9.360 -15.721 1.00 97.12 115 ASP A N 1
ATOM 861 C CA . ASP A 1 115 ? -12.291 8.520 -14.584 1.00 97.12 115 ASP A CA 1
ATOM 862 C C . ASP A 1 115 ? -11.017 8.095 -13.820 1.00 97.12 115 ASP A C 1
ATOM 864 O O . ASP A 1 115 ? -9.900 8.222 -14.330 1.00 97.12 115 ASP A O 1
ATOM 868 N N . ASP A 1 116 ? -11.175 7.605 -12.590 1.00 98.62 116 ASP A N 1
ATOM 869 C CA . ASP A 1 116 ? -10.082 7.017 -11.813 1.00 98.62 116 ASP A CA 1
ATOM 870 C C . ASP A 1 116 ? -9.618 5.683 -12.421 1.00 98.62 116 ASP A C 1
ATOM 872 O O . ASP A 1 116 ? -10.412 4.935 -12.995 1.00 98.62 116 ASP A O 1
ATOM 876 N N . ALA A 1 117 ? -8.339 5.341 -12.233 1.00 98.81 117 ALA A N 1
ATOM 877 C CA . ALA A 1 117 ? -7.877 3.973 -12.467 1.00 98.81 117 ALA A CA 1
ATOM 878 C C . ALA A 1 117 ? -8.645 2.990 -11.574 1.00 98.81 117 ALA A C 1
ATOM 880 O O . ALA A 1 117 ? -9.008 3.343 -10.450 1.00 98.81 117 ALA A O 1
ATOM 881 N N . PHE A 1 118 ? -8.794 1.731 -12.005 1.00 98.69 118 PHE A N 1
ATOM 882 C CA . PHE A 1 118 ? -9.475 0.701 -11.204 1.00 98.69 118 PHE A CA 1
ATOM 883 C C . PHE A 1 118 ? -8.911 0.635 -9.775 1.00 98.69 118 PHE A C 1
ATOM 885 O O . PHE A 1 118 ? -9.642 0.729 -8.796 1.00 98.69 118 PHE A O 1
ATOM 892 N N . ILE A 1 119 ? -7.582 0.582 -9.654 1.00 98.69 119 ILE A N 1
ATOM 893 C CA . ILE A 1 119 ? -6.904 0.543 -8.353 1.00 98.69 119 ILE A CA 1
ATOM 894 C C . ILE A 1 119 ? -7.063 1.832 -7.537 1.00 98.69 119 ILE A C 1
ATOM 896 O O . ILE A 1 119 ? -7.005 1.787 -6.315 1.00 98.69 119 ILE A O 1
ATOM 900 N N . THR A 1 120 ? -7.241 2.984 -8.189 1.00 98.81 120 THR A N 1
ATOM 901 C CA . THR A 1 120 ? -7.483 4.258 -7.500 1.00 98.81 120 THR A CA 1
ATOM 902 C C . THR A 1 120 ? -8.883 4.250 -6.888 1.00 98.81 120 THR A C 1
ATOM 904 O O . THR A 1 120 ? -9.033 4.656 -5.737 1.00 98.81 120 THR A O 1
ATOM 907 N N . ALA A 1 121 ? -9.878 3.740 -7.623 1.00 98.31 121 ALA A N 1
ATOM 908 C CA . ALA A 1 121 ? -11.246 3.595 -7.134 1.00 98.31 121 ALA A CA 1
ATOM 909 C C . ALA A 1 121 ? -11.329 2.628 -5.941 1.00 98.31 121 ALA A C 1
ATOM 911 O O . ALA A 1 121 ? -11.891 2.996 -4.915 1.00 98.31 121 ALA A O 1
ATOM 912 N N . GLU A 1 122 ? -10.696 1.451 -6.020 1.00 97.94 122 GLU A N 1
ATOM 913 C CA . GLU A 1 122 ? -10.668 0.487 -4.902 1.00 97.94 122 GLU A CA 1
ATOM 914 C C . GLU A 1 122 ? -10.053 1.102 -3.631 1.00 97.94 122 GLU A C 1
ATOM 916 O O . GLU A 1 122 ? -10.599 0.969 -2.538 1.00 97.94 122 GLU A O 1
ATOM 921 N N . LEU A 1 123 ? -8.959 1.864 -3.763 1.00 98.44 123 LEU A N 1
ATOM 922 C CA . LEU A 1 123 ? -8.343 2.561 -2.628 1.00 98.44 123 LEU A CA 1
ATOM 923 C C . LEU A 1 123 ? -9.270 3.611 -2.010 1.00 98.44 123 LEU A C 1
ATOM 925 O O . LEU A 1 123 ? -9.339 3.723 -0.786 1.00 98.44 123 LEU A O 1
ATOM 929 N N . GLN A 1 124 ? -9.966 4.395 -2.834 1.00 97.44 124 GLN A N 1
ATOM 930 C CA . GLN A 1 124 ? -10.918 5.392 -2.346 1.00 97.44 124 GLN A CA 1
ATOM 931 C C . GLN A 1 124 ? -12.126 4.734 -1.665 1.00 97.44 124 GLN A C 1
ATOM 933 O O . GLN A 1 124 ? -12.543 5.203 -0.604 1.00 97.44 124 GLN A O 1
ATOM 938 N N . ASP A 1 125 ? -12.637 3.628 -2.212 1.00 96.06 125 ASP A N 1
ATOM 939 C CA . ASP A 1 125 ? -13.728 2.841 -1.623 1.00 96.06 125 ASP A CA 1
ATOM 940 C C . ASP A 1 125 ? -13.314 2.198 -0.287 1.00 96.06 125 ASP A C 1
ATOM 942 O O . ASP A 1 125 ? -14.110 2.148 0.654 1.00 96.06 125 ASP A O 1
ATOM 946 N N . ALA A 1 126 ? -12.045 1.798 -0.151 1.00 96.62 126 ALA A N 1
ATOM 947 C CA . ALA A 1 126 ? -11.442 1.365 1.112 1.00 96.62 126 ALA A CA 1
ATOM 948 C C . ALA A 1 126 ? -11.230 2.522 2.119 1.00 96.62 126 ALA A C 1
ATOM 950 O O . ALA A 1 126 ? -10.867 2.297 3.276 1.00 96.62 126 ALA A O 1
ATOM 951 N N . GLY A 1 127 ? -11.466 3.773 1.713 1.00 97.44 127 GLY A N 1
ATOM 952 C CA . GLY A 1 127 ? -11.283 4.966 2.539 1.00 97.44 127 GLY A CA 1
ATOM 953 C C . GLY A 1 127 ? -9.834 5.451 2.628 1.00 97.44 127 GLY A C 1
ATOM 954 O O . GLY A 1 127 ? -9.525 6.271 3.498 1.00 97.44 127 GLY A O 1
ATOM 955 N N . ALA A 1 128 ? -8.937 4.960 1.769 1.00 98.50 128 ALA A N 1
ATOM 956 C CA . ALA A 1 128 ? -7.573 5.463 1.672 1.00 98.50 128 ALA A CA 1
ATOM 957 C C . ALA A 1 128 ? -7.554 6.890 1.107 1.00 98.50 128 ALA A C 1
ATOM 959 O O . ALA A 1 128 ? -8.385 7.289 0.289 1.00 98.50 128 ALA A O 1
ATOM 960 N N . LEU A 1 129 ? -6.575 7.679 1.538 1.00 98.69 129 LEU A N 1
ATOM 961 C CA . LEU A 1 129 ? -6.456 9.080 1.152 1.00 98.69 129 LEU A CA 1
ATOM 962 C C . LEU A 1 129 ? -5.424 9.228 0.035 1.00 98.69 129 LEU A C 1
ATOM 964 O O . LEU A 1 129 ? -4.221 9.150 0.285 1.00 98.69 129 LEU A O 1
ATOM 968 N N . ILE A 1 130 ? -5.862 9.477 -1.199 1.00 98.88 130 ILE A N 1
ATOM 969 C CA . ILE A 1 130 ? -4.933 9.717 -2.312 1.00 98.88 130 ILE A CA 1
ATOM 970 C C . ILE A 1 130 ? -4.190 11.036 -2.071 1.00 98.88 130 ILE A C 1
ATOM 972 O O . ILE A 1 130 ? -4.745 12.123 -2.222 1.00 98.88 130 ILE A O 1
ATOM 976 N N . LEU A 1 131 ? -2.920 10.940 -1.671 1.00 98.88 131 LEU A N 1
ATOM 977 C CA . LEU A 1 131 ? -2.090 12.080 -1.280 1.00 98.88 131 LEU A CA 1
ATOM 978 C C . LEU A 1 131 ? -1.674 12.929 -2.487 1.00 98.88 131 LEU A C 1
ATOM 980 O O . LEU A 1 131 ? -1.535 14.147 -2.376 1.00 98.88 131 LEU A O 1
ATOM 984 N N . GLY A 1 132 ? -1.475 12.297 -3.641 1.00 98.75 132 GLY A N 1
ATOM 985 C CA . GLY A 1 132 ? -1.041 12.971 -4.857 1.00 98.75 132 GLY A CA 1
ATOM 986 C C . GLY A 1 132 ? -0.340 12.041 -5.841 1.00 98.75 132 GLY A C 1
ATOM 987 O O . GLY A 1 132 ? -0.481 10.816 -5.783 1.00 98.75 132 GLY A O 1
ATOM 988 N N . LYS A 1 133 ? 0.445 12.651 -6.731 1.00 98.94 133 LYS A N 1
ATOM 989 C CA . LYS A 1 133 ? 1.109 12.023 -7.874 1.00 98.94 133 LYS A CA 1
ATOM 990 C C . LYS A 1 133 ? 2.621 12.074 -7.690 1.00 98.94 133 LYS A C 1
ATOM 992 O O . LYS A 1 133 ? 3.211 13.143 -7.568 1.00 98.94 133 LYS A O 1
ATOM 997 N N . ALA A 1 134 ? 3.264 10.918 -7.651 1.00 98.88 134 ALA A N 1
ATOM 998 C CA . ALA A 1 134 ? 4.699 10.768 -7.491 1.00 98.88 134 ALA A CA 1
ATOM 999 C C . ALA A 1 134 ? 5.432 10.891 -8.824 1.00 98.88 134 ALA A C 1
ATOM 1001 O O . ALA A 1 134 ? 4.952 10.431 -9.862 1.00 98.88 134 ALA A O 1
ATOM 1002 N N . SER A 1 135 ? 6.658 11.398 -8.767 1.00 98.62 135 SER A N 1
ATOM 1003 C CA . SER A 1 135 ? 7.539 11.453 -9.925 1.00 98.62 135 SER A CA 1
ATOM 1004 C C . SER A 1 135 ? 7.924 10.067 -10.456 1.00 98.62 135 SER A C 1
ATOM 1006 O O . SER A 1 135 ? 7.904 9.045 -9.761 1.00 98.62 135 SER A O 1
ATOM 1008 N N . LEU A 1 136 ? 8.341 10.032 -11.717 1.00 98.88 136 LEU A N 1
ATOM 1009 C CA . LEU A 1 136 ? 8.853 8.839 -12.375 1.00 98.88 136 LEU A CA 1
ATOM 1010 C C . LEU A 1 136 ? 9.921 9.203 -13.405 1.00 98.88 136 LEU A C 1
ATOM 1012 O O . LEU A 1 136 ? 10.044 10.361 -13.801 1.00 98.88 136 LEU A O 1
ATOM 1016 N N . THR A 1 137 ? 10.650 8.201 -13.894 1.00 98.81 137 THR A N 1
ATOM 1017 C CA . THR A 1 137 ? 11.379 8.356 -15.160 1.00 98.81 137 THR A CA 1
ATOM 1018 C C . THR A 1 137 ? 10.376 8.452 -16.311 1.00 98.81 137 THR A C 1
ATOM 1020 O O . THR A 1 137 ? 9.550 7.551 -16.456 1.00 98.81 137 THR A O 1
ATOM 1023 N N . GLU A 1 138 ? 10.466 9.496 -17.135 1.00 98.81 138 GLU A N 1
ATOM 1024 C CA . GLU A 1 138 ? 9.456 9.856 -18.148 1.00 98.81 138 GLU A CA 1
ATOM 1025 C C . GLU A 1 138 ? 9.001 8.685 -19.041 1.00 98.81 138 GLU A C 1
ATOM 1027 O O . GLU A 1 138 ? 9.825 7.895 -19.524 1.00 98.81 138 GLU A O 1
ATOM 1032 N N . PHE A 1 139 ? 7.680 8.568 -19.249 1.00 98.69 139 PHE A N 1
ATOM 1033 C CA . PHE A 1 139 ? 7.032 7.429 -19.925 1.00 98.69 139 PHE A CA 1
ATOM 1034 C C . PHE A 1 139 ? 7.530 6.078 -19.403 1.00 98.69 139 PHE A C 1
ATOM 1036 O O . PHE A 1 139 ? 7.925 5.192 -20.164 1.00 98.69 139 PHE A O 1
ATOM 1043 N N . ALA A 1 140 ? 7.597 5.966 -18.076 1.00 98.56 140 ALA A N 1
ATOM 1044 C CA . ALA A 1 140 ? 8.079 4.794 -17.360 1.00 98.56 140 ALA A CA 1
ATOM 1045 C C . ALA A 1 140 ? 9.455 4.282 -17.857 1.00 98.56 140 ALA A C 1
ATOM 1047 O O . ALA A 1 140 ? 9.732 3.082 -17.850 1.00 98.56 140 ALA A O 1
ATOM 1048 N N . ASN A 1 141 ? 10.356 5.210 -18.211 1.00 98.44 141 ASN A N 1
ATOM 1049 C CA . ASN A 1 141 ? 11.692 4.970 -18.780 1.00 98.44 141 ASN A CA 1
ATOM 1050 C C . ASN A 1 141 ? 11.688 4.378 -20.205 1.00 98.44 141 ASN A C 1
ATOM 1052 O O . ASN A 1 141 ? 12.664 3.751 -20.629 1.00 98.44 141 ASN A O 1
ATOM 1056 N N . PHE A 1 142 ? 10.613 4.557 -20.977 1.00 98.44 142 PHE A N 1
ATOM 1057 C CA . PHE A 1 142 ? 10.509 4.026 -22.341 1.00 98.44 142 PHE A CA 1
ATOM 1058 C C . PHE A 1 142 ? 10.485 5.093 -23.446 1.00 98.44 142 PHE A C 1
ATOM 1060 O O . PHE A 1 142 ? 10.330 4.765 -24.621 1.00 98.44 142 PHE A O 1
ATOM 1067 N N . LEU A 1 143 ? 10.775 6.359 -23.118 1.00 97.69 143 LEU A N 1
ATOM 1068 C CA . LEU A 1 143 ? 10.939 7.422 -24.118 1.00 97.69 143 LEU A CA 1
ATOM 1069 C C . LEU A 1 143 ? 12.258 7.292 -24.913 1.00 97.69 143 LEU A C 1
ATOM 1071 O O . LEU A 1 143 ? 12.281 7.380 -26.145 1.00 97.69 143 LEU A O 1
ATOM 1075 N N . THR A 1 144 ? 13.383 7.054 -24.231 1.00 98.06 144 THR A N 1
ATOM 1076 C CA . THR A 1 144 ? 14.729 7.000 -24.834 1.00 98.06 144 THR A CA 1
ATOM 1077 C C . THR A 1 144 ? 15.654 6.044 -24.087 1.00 98.06 144 THR A C 1
ATOM 1079 O O . THR A 1 144 ? 15.369 5.622 -22.972 1.00 98.06 144 THR A O 1
ATOM 1082 N N . SER A 1 145 ? 16.782 5.691 -24.701 1.00 94.50 145 SER A N 1
ATOM 1083 C CA . SER A 1 145 ? 17.864 4.980 -24.020 1.00 94.50 145 SER A CA 1
ATOM 1084 C C . SER A 1 145 ? 18.839 5.967 -23.377 1.00 94.50 145 SER A C 1
ATOM 1086 O O . SER A 1 145 ? 19.268 6.915 -24.031 1.00 94.50 145 SER A O 1
ATOM 1088 N N . GLY A 1 146 ? 19.258 5.695 -22.138 1.00 93.62 146 GLY A N 1
ATOM 1089 C CA . GLY A 1 146 ? 20.286 6.475 -21.436 1.00 93.62 146 GLY A CA 1
ATOM 1090 C C . GLY A 1 146 ? 19.775 7.702 -20.674 1.00 93.62 146 GLY A C 1
ATOM 1091 O O . GLY A 1 146 ? 20.591 8.506 -20.240 1.00 93.62 146 GLY A O 1
ATOM 1092 N N . MET A 1 147 ? 18.458 7.846 -20.510 1.00 96.69 147 MET A N 1
ATOM 1093 C CA . MET A 1 147 ? 17.884 8.785 -19.546 1.00 96.69 147 MET A CA 1
ATOM 1094 C C . MET A 1 147 ? 18.193 8.292 -18.119 1.00 96.69 147 MET A C 1
ATOM 1096 O O . MET A 1 147 ? 17.959 7.110 -17.848 1.00 96.69 147 MET A O 1
ATOM 1100 N N . PRO A 1 148 ? 18.734 9.136 -17.220 1.00 97.44 148 PRO A N 1
ATOM 1101 C CA . PRO A 1 148 ? 18.923 8.764 -15.822 1.00 97.44 148 PRO A CA 1
ATOM 1102 C C . PRO A 1 148 ? 17.582 8.468 -15.147 1.00 97.44 148 PRO A C 1
ATOM 1104 O O . PRO A 1 148 ? 16.564 9.081 -15.479 1.00 97.44 148 PRO A O 1
ATOM 1107 N N . ASN A 1 149 ? 17.570 7.540 -14.191 1.00 98.25 149 ASN A N 1
ATOM 1108 C CA . ASN A 1 149 ? 16.339 7.246 -13.471 1.00 98.25 149 ASN A CA 1
ATOM 1109 C C . ASN A 1 149 ? 15.883 8.445 -12.627 1.00 98.25 149 ASN A C 1
ATOM 1111 O O . ASN A 1 149 ? 16.702 9.213 -12.122 1.00 98.25 149 ASN A O 1
ATOM 1115 N N . GLY A 1 150 ? 14.567 8.598 -12.490 1.00 97.75 150 GLY A N 1
ATOM 1116 C CA . GLY A 1 150 ? 13.952 9.702 -11.761 1.00 97.75 150 GLY A CA 1
ATOM 1117 C C . GLY A 1 150 ? 13.975 11.034 -12.503 1.00 97.75 150 GLY A C 1
ATOM 1118 O O . GLY A 1 150 ? 13.554 12.029 -11.925 1.00 97.75 150 GLY A O 1
ATOM 1119 N N . TYR A 1 151 ? 14.454 11.080 -13.752 1.00 98.56 151 TYR A N 1
ATOM 1120 C CA . TYR A 1 151 ? 14.324 12.263 -14.599 1.00 98.56 151 TYR A CA 1
ATOM 1121 C C . TYR A 1 151 ? 13.022 12.248 -15.396 1.00 98.56 151 TYR A C 1
ATOM 1123 O O . TYR A 1 151 ? 12.708 11.263 -16.070 1.00 98.56 151 TYR A O 1
ATOM 1131 N N . SER A 1 152 ? 12.340 13.388 -15.427 1.00 98.50 152 SER A N 1
ATOM 1132 C CA . SER A 1 152 ? 11.301 13.647 -16.415 1.00 98.50 152 SER A CA 1
ATOM 1133 C C . SER A 1 152 ? 11.316 15.087 -16.915 1.00 98.50 152 SER A C 1
ATOM 1135 O O . SER A 1 152 ? 11.831 15.977 -16.234 1.00 98.50 152 SER A O 1
ATOM 1137 N N . SER A 1 153 ? 10.809 15.324 -18.127 1.00 98.38 153 SER A N 1
ATOM 1138 C CA . SER A 1 153 ? 10.762 16.673 -18.702 1.00 98.38 153 SER A CA 1
ATOM 1139 C C . SER A 1 153 ? 9.888 17.637 -17.893 1.00 98.38 153 SER A C 1
ATOM 1141 O O . SER A 1 153 ? 10.237 18.813 -17.796 1.00 98.38 153 SER A O 1
ATOM 1143 N N . LEU A 1 154 ? 8.815 17.141 -17.265 1.00 98.06 154 LEU A N 1
ATOM 1144 C CA . LEU A 1 154 ? 7.920 17.940 -16.426 1.00 98.06 154 LEU A CA 1
ATOM 1145 C C . LEU A 1 154 ? 8.532 18.246 -15.051 1.00 98.06 154 LEU A C 1
ATOM 1147 O O . LEU A 1 154 ? 8.515 19.393 -14.613 1.00 98.06 154 LEU A O 1
ATOM 1151 N N . ASN A 1 155 ? 9.096 17.236 -14.379 1.00 96.31 155 ASN A N 1
ATOM 1152 C CA . ASN A 1 155 ? 9.502 17.362 -12.975 1.00 96.31 155 ASN A CA 1
ATOM 1153 C C . ASN A 1 155 ? 11.001 17.640 -12.776 1.00 96.31 155 ASN A C 1
ATOM 1155 O O . ASN A 1 155 ? 11.421 18.081 -11.713 1.00 96.31 155 ASN A O 1
ATOM 1159 N N . GLY A 1 156 ? 11.855 17.362 -13.763 1.00 97.62 156 GLY A N 1
ATOM 1160 C CA . GLY A 1 156 ? 13.305 17.306 -13.561 1.00 97.62 156 GLY A CA 1
ATOM 1161 C C . GLY A 1 156 ? 13.735 16.024 -12.839 1.00 97.62 156 GLY A C 1
ATOM 1162 O O . GLY A 1 156 ? 13.130 14.975 -13.046 1.00 97.62 156 GLY A O 1
ATOM 1163 N N . PHE A 1 157 ? 14.809 16.084 -12.042 1.00 98.44 157 PHE A N 1
ATOM 1164 C CA . PHE A 1 157 ? 15.331 14.919 -11.310 1.00 98.44 157 PHE A CA 1
ATOM 1165 C C . PHE A 1 157 ? 14.709 14.771 -9.938 1.00 98.44 157 PHE A C 1
ATOM 1167 O O . PHE A 1 157 ? 14.721 15.722 -9.163 1.00 98.44 157 PHE A O 1
ATOM 1174 N N . THR A 1 158 ? 14.313 13.552 -9.613 1.00 98.69 158 THR A N 1
ATOM 1175 C CA . THR A 1 158 ? 14.157 13.081 -8.239 1.00 98.69 158 THR A CA 1
ATOM 1176 C C . THR A 1 158 ? 15.504 12.666 -7.656 1.00 98.69 158 THR A C 1
ATOM 1178 O O . THR A 1 158 ? 16.329 12.060 -8.345 1.00 98.69 158 THR A O 1
ATOM 1181 N N . TYR A 1 159 ? 15.709 12.948 -6.374 1.00 98.75 159 TYR A N 1
ATOM 1182 C CA . TYR A 1 159 ? 16.944 12.677 -5.651 1.00 98.75 159 TYR A CA 1
ATOM 1183 C C . TYR A 1 159 ? 16.746 11.611 -4.574 1.00 98.75 159 TYR A C 1
ATOM 1185 O O . TYR A 1 159 ? 15.721 11.548 -3.899 1.00 98.75 159 TYR A O 1
ATOM 1193 N N . ASN A 1 160 ? 17.754 10.757 -4.415 1.00 98.62 160 ASN A N 1
ATOM 1194 C CA . ASN A 1 160 ? 17.737 9.656 -3.462 1.00 98.62 160 ASN A CA 1
ATOM 1195 C C . ASN A 1 160 ? 17.900 10.195 -2.026 1.00 98.62 160 ASN A C 1
ATOM 1197 O O . ASN A 1 160 ? 18.863 10.920 -1.767 1.00 98.62 160 ASN A O 1
ATOM 1201 N N . PRO A 1 161 ? 17.036 9.838 -1.059 1.00 98.31 161 PRO A N 1
ATOM 1202 C CA . PRO A 1 161 ? 17.090 10.418 0.279 1.00 98.31 161 PRO A CA 1
ATOM 1203 C C . PRO A 1 161 ? 18.330 9.976 1.073 1.00 98.31 161 PRO A C 1
ATOM 1205 O O . PRO A 1 161 ? 18.726 10.661 2.015 1.00 98.31 161 PRO A O 1
ATOM 1208 N N . TYR A 1 162 ? 19.021 8.897 0.691 1.00 98.31 162 TYR A N 1
ATOM 1209 C CA . TYR A 1 162 ? 20.303 8.530 1.309 1.00 98.31 162 TYR A CA 1
ATOM 1210 C C . TYR A 1 162 ? 21.445 9.479 0.917 1.00 98.31 162 TYR A C 1
ATOM 1212 O O . TYR A 1 162 ? 22.415 9.613 1.661 1.00 98.31 162 TYR A O 1
ATOM 1220 N N . ASN A 1 163 ? 21.324 10.182 -0.213 1.00 97.56 163 ASN A N 1
ATOM 1221 C CA . ASN A 1 163 ? 22.176 11.314 -0.567 1.00 97.56 163 ASN A CA 1
ATOM 1222 C C . ASN A 1 163 ? 21.470 12.207 -1.604 1.00 97.56 163 ASN A C 1
ATOM 1224 O O . ASN A 1 163 ? 21.623 11.980 -2.809 1.00 97.56 163 ASN A O 1
ATOM 1228 N N . PRO A 1 164 ? 20.746 13.250 -1.162 1.00 97.00 164 PRO A N 1
ATOM 1229 C CA . PRO A 1 164 ? 19.969 14.099 -2.061 1.00 97.00 164 PRO A CA 1
ATOM 1230 C C . PRO A 1 164 ? 20.822 15.157 -2.780 1.00 97.00 164 PRO A C 1
ATOM 1232 O O . PRO A 1 164 ? 20.302 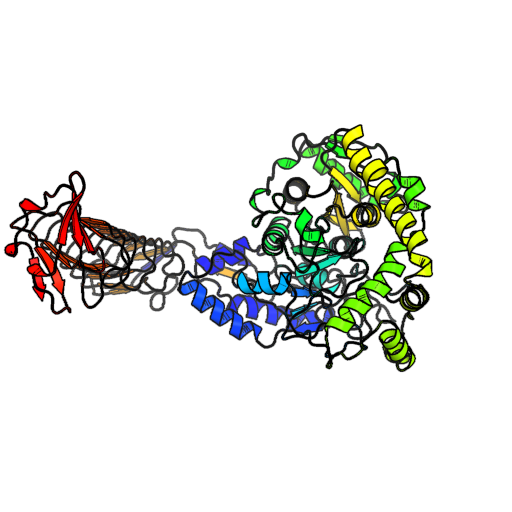16.102 -3.369 1.00 97.00 164 PRO A O 1
ATOM 1235 N N . THR A 1 165 ? 22.152 15.060 -2.701 1.00 95.69 165 THR A N 1
ATOM 1236 C CA . THR A 1 165 ? 23.041 16.058 -3.296 1.00 95.69 165 THR A CA 1
ATOM 1237 C C . THR A 1 165 ? 23.089 15.879 -4.818 1.00 95.69 165 THR A C 1
ATOM 1239 O O . THR A 1 165 ? 23.384 14.774 -5.281 1.00 95.69 165 THR A O 1
ATOM 1242 N N . PRO A 1 166 ? 22.866 16.946 -5.606 1.00 95.81 166 PRO A N 1
ATOM 1243 C CA . PRO A 1 166 ? 23.054 16.904 -7.049 1.00 95.81 166 PRO A CA 1
ATOM 1244 C C . PRO A 1 166 ? 24.536 16.980 -7.439 1.00 95.81 166 PRO A C 1
ATOM 1246 O O . PRO A 1 166 ? 25.341 17.676 -6.809 1.00 95.81 166 PRO A O 1
ATOM 1249 N N . GLU A 1 167 ? 24.873 16.334 -8.548 1.00 95.56 167 GLU A N 1
ATOM 1250 C CA . GLU A 1 167 ? 26.090 16.561 -9.318 1.00 95.56 167 GLU A CA 1
ATOM 1251 C C . GLU A 1 167 ? 26.068 17.937 -10.009 1.00 95.56 167 GLU A C 1
ATOM 1253 O O . GLU A 1 167 ? 25.078 18.675 -10.009 1.00 95.56 167 GLU A O 1
ATOM 1258 N N . THR A 1 168 ? 27.187 18.325 -10.628 1.00 93.62 168 THR A N 1
ATOM 1259 C CA . THR A 1 168 ? 27.332 19.667 -11.233 1.00 93.62 168 THR A CA 1
ATOM 1260 C C . THR A 1 168 ? 26.369 19.974 -12.388 1.00 93.62 168 THR A C 1
ATOM 1262 O O . THR A 1 168 ? 26.158 21.145 -12.703 1.00 93.62 168 THR A O 1
ATOM 1265 N N . ASP A 1 169 ? 25.808 18.951 -13.027 1.00 90.38 169 ASP A N 1
ATOM 1266 C CA . ASP A 1 169 ? 24.821 19.023 -14.111 1.00 90.38 169 ASP A CA 1
ATOM 1267 C C . ASP A 1 169 ? 23.376 18.755 -13.638 1.00 90.38 169 ASP A C 1
ATOM 1269 O O . ASP A 1 169 ? 22.444 18.721 -14.454 1.00 90.38 169 ASP A O 1
ATOM 1273 N N . GLY A 1 170 ? 23.188 18.624 -12.321 1.00 94.19 170 GLY A N 1
ATOM 1274 C CA . GLY A 1 170 ? 21.909 18.372 -11.668 1.00 94.19 170 GLY A CA 1
ATOM 1275 C C . GLY A 1 170 ? 21.534 16.896 -11.549 1.00 94.19 170 GLY A C 1
ATOM 1276 O O . GLY A 1 170 ? 20.512 16.616 -10.940 1.00 94.19 170 GLY A O 1
ATOM 1277 N N . GLU A 1 171 ? 22.311 15.961 -12.103 1.00 96.12 171 GLU A N 1
ATOM 1278 C CA . GLU A 1 171 ? 22.027 14.528 -11.940 1.00 96.12 171 GLU A CA 1
ATOM 1279 C C . GLU A 1 171 ? 22.222 14.088 -10.476 1.00 96.12 171 GLU A C 1
ATOM 1281 O O . GLU A 1 171 ? 23.046 14.665 -9.764 1.00 96.12 171 GLU A O 1
ATOM 1286 N N . PRO A 1 172 ? 21.471 13.095 -9.974 1.00 96.12 172 PRO A N 1
ATOM 1287 C CA . PRO A 1 172 ? 21.641 12.623 -8.604 1.00 96.12 172 PRO A C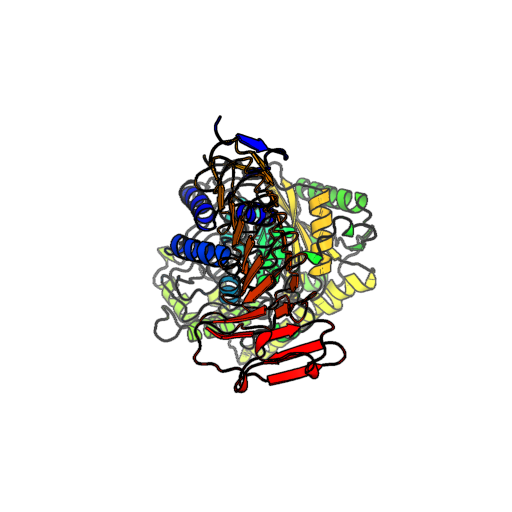A 1
ATOM 1288 C C . PRO A 1 172 ? 22.958 11.843 -8.438 1.00 96.12 172 PRO A C 1
ATOM 1290 O O . PRO A 1 172 ? 23.311 11.027 -9.288 1.00 96.12 172 PRO A O 1
ATOM 1293 N N . ILE A 1 173 ? 23.669 12.049 -7.319 1.00 95.56 173 ILE A N 1
ATOM 1294 C CA . ILE A 1 173 ? 24.889 11.276 -6.996 1.00 95.56 173 ILE A CA 1
ATOM 1295 C C . ILE A 1 173 ? 24.559 9.793 -6.797 1.00 95.56 173 ILE A C 1
ATOM 1297 O O . ILE A 1 173 ? 25.264 8.914 -7.293 1.00 95.56 173 ILE A O 1
ATOM 1301 N N . LEU A 1 174 ? 23.495 9.517 -6.039 1.00 97.06 174 LEU A N 1
ATOM 1302 C CA . LEU A 1 174 ? 22.962 8.173 -5.873 1.00 97.06 174 LEU A CA 1
ATOM 1303 C C . LEU A 1 174 ? 21.742 8.003 -6.770 1.00 97.06 174 LEU A C 1
ATOM 1305 O O . LEU A 1 174 ? 20.777 8.756 -6.671 1.00 97.06 174 LEU A O 1
ATOM 1309 N N . ASP A 1 175 ? 21.786 6.979 -7.618 1.00 97.06 175 ASP A N 1
ATOM 1310 C CA . ASP A 1 175 ? 20.662 6.572 -8.458 1.00 97.06 175 ASP A CA 1
ATOM 1311 C C . ASP A 1 175 ? 19.426 6.299 -7.582 1.00 97.06 175 ASP A C 1
ATOM 1313 O O . ASP A 1 175 ? 19.519 5.625 -6.554 1.00 97.06 175 ASP A O 1
ATOM 1317 N N . THR A 1 176 ? 18.268 6.821 -7.980 1.00 98.06 176 THR A N 1
ATOM 1318 C CA . THR A 1 176 ? 16.977 6.559 -7.323 1.00 98.06 176 THR A CA 1
ATOM 1319 C C . THR A 1 176 ? 16.376 5.226 -7.755 1.00 98.06 176 THR A C 1
ATOM 1321 O O . THR A 1 176 ? 15.396 4.777 -7.167 1.00 98.06 176 THR A O 1
ATOM 1324 N N . GLY A 1 177 ? 16.942 4.577 -8.777 1.00 98.38 177 GLY A N 1
ATOM 1325 C CA . GLY A 1 177 ? 16.292 3.484 -9.488 1.00 98.38 177 GLY A CA 1
ATOM 1326 C C . GLY A 1 177 ? 15.059 3.987 -10.229 1.00 98.38 177 GLY A C 1
ATOM 1327 O O . GLY A 1 177 ? 14.617 5.120 -10.054 1.00 98.38 177 GLY A O 1
ATOM 1328 N N . GLY A 1 178 ? 14.486 3.171 -11.103 1.00 97.88 178 GLY A N 1
ATOM 1329 C CA . GLY A 1 178 ? 13.344 3.626 -11.884 1.00 97.88 178 GLY A CA 1
ATOM 1330 C C . GLY A 1 178 ? 12.661 2.518 -12.667 1.00 97.88 178 GLY A C 1
ATOM 1331 O O . GLY A 1 178 ? 13.187 1.418 -12.791 1.00 97.88 178 GLY A O 1
ATOM 1332 N N . SER A 1 179 ? 11.480 2.784 -13.218 1.00 98.69 179 SER A N 1
ATOM 1333 C CA . SER A 1 179 ? 10.889 4.121 -13.358 1.00 98.69 179 SER A CA 1
ATOM 1334 C C . SER A 1 179 ? 10.072 4.645 -12.176 1.00 98.69 179 SER A C 1
ATOM 1336 O O . SER A 1 179 ? 9.798 5.836 -12.162 1.00 98.69 179 SER A O 1
ATOM 1338 N N . SER A 1 180 ? 9.697 3.833 -11.181 1.00 98.88 180 SER A N 1
ATOM 1339 C CA . SER A 1 180 ? 8.917 4.295 -10.012 1.00 98.88 180 SER A CA 1
ATOM 1340 C C . SER A 1 180 ? 9.792 4.985 -8.954 1.00 98.88 180 SER A C 1
ATOM 1342 O O . SER A 1 180 ? 9.806 4.589 -7.791 1.00 98.88 180 SER A O 1
ATOM 1344 N N . SER A 1 181 ? 10.552 6.000 -9.366 1.00 98.88 181 SER A N 1
ATOM 1345 C CA . SER A 1 181 ? 11.516 6.708 -8.517 1.00 98.88 181 SER A CA 1
ATOM 1346 C C . SER A 1 181 ? 10.834 7.473 -7.380 1.00 98.88 181 SER A C 1
ATOM 1348 O O . SER A 1 181 ? 11.183 7.272 -6.220 1.00 98.88 181 SER A O 1
ATOM 1350 N N . GLY A 1 182 ? 9.831 8.299 -7.693 1.00 98.88 182 GLY A N 1
ATOM 1351 C CA . GLY A 1 182 ? 9.082 9.083 -6.712 1.00 98.88 182 GLY A CA 1
ATOM 1352 C C . GLY A 1 182 ? 8.393 8.235 -5.641 1.00 98.88 182 GLY A C 1
ATOM 1353 O O . GLY A 1 182 ? 8.626 8.498 -4.461 1.00 98.88 182 GLY A O 1
ATOM 1354 N N . PRO A 1 183 ? 7.625 7.182 -6.004 1.00 98.94 183 PRO A N 1
ATOM 1355 C CA . PRO A 1 183 ? 6.981 6.297 -5.034 1.00 98.94 183 PRO A CA 1
ATOM 1356 C C . PRO A 1 183 ? 7.954 5.716 -3.998 1.00 98.94 183 PRO A C 1
ATOM 1358 O O . PRO A 1 183 ? 7.695 5.803 -2.795 1.00 98.94 183 PRO A O 1
ATOM 1361 N N . ALA A 1 184 ? 9.096 5.179 -4.441 1.00 98.94 184 ALA A N 1
ATOM 1362 C CA . ALA A 1 184 ? 10.078 4.579 -3.539 1.00 98.94 184 ALA A CA 1
ATOM 1363 C C . ALA A 1 184 ? 10.810 5.625 -2.684 1.00 98.94 184 ALA A C 1
ATOM 1365 O O . ALA A 1 184 ? 11.028 5.396 -1.495 1.00 98.94 184 ALA A O 1
ATOM 1366 N N . VAL A 1 185 ? 11.162 6.782 -3.261 1.00 98.94 185 VAL A N 1
ATOM 1367 C CA . VAL A 1 185 ? 11.787 7.893 -2.522 1.00 98.94 185 VAL A CA 1
ATOM 1368 C C . VAL A 1 185 ? 10.851 8.423 -1.437 1.00 98.94 185 VAL A C 1
ATOM 1370 O O . VAL A 1 185 ? 11.292 8.609 -0.304 1.00 98.94 185 VAL A O 1
ATOM 1373 N N . ALA A 1 186 ? 9.565 8.609 -1.746 1.00 98.88 186 ALA A N 1
ATOM 1374 C CA . ALA A 1 186 ? 8.576 9.108 -0.796 1.00 98.88 186 ALA A CA 1
ATOM 1375 C C . ALA A 1 186 ? 8.400 8.167 0.407 1.00 98.88 186 ALA A C 1
ATOM 1377 O O . ALA A 1 186 ? 8.398 8.631 1.547 1.00 98.88 186 ALA A O 1
ATOM 1378 N N . VAL A 1 187 ? 8.327 6.851 0.177 1.00 98.88 187 VAL A N 1
ATOM 1379 C CA . VAL A 1 187 ? 8.250 5.851 1.261 1.00 98.88 187 VAL A CA 1
ATOM 1380 C C . VAL A 1 187 ? 9.550 5.812 2.065 1.00 98.88 187 VAL A C 1
ATOM 1382 O O . VAL A 1 187 ? 9.516 5.775 3.297 1.00 98.88 187 VAL A O 1
ATOM 1385 N N . ALA A 1 188 ? 10.705 5.870 1.394 1.00 98.69 188 ALA A N 1
ATOM 1386 C CA . ALA A 1 188 ? 12.007 5.825 2.049 1.00 98.69 188 ALA A CA 1
ATOM 1387 C C . ALA A 1 188 ? 12.246 7.025 2.975 1.00 98.69 188 ALA A C 1
ATOM 1389 O O . ALA A 1 188 ? 12.788 6.834 4.064 1.00 98.69 188 ALA A O 1
ATOM 1390 N N . ALA A 1 189 ? 11.814 8.216 2.552 1.00 98.50 189 ALA A N 1
ATOM 1391 C CA . ALA A 1 189 ? 11.881 9.482 3.284 1.00 98.50 189 ALA A CA 1
ATOM 1392 C C . ALA A 1 189 ? 10.735 9.688 4.299 1.00 98.50 189 ALA A C 1
ATOM 1394 O O . ALA A 1 189 ? 10.657 10.742 4.943 1.00 98.50 189 ALA A O 1
ATOM 1395 N N . SER A 1 190 ? 9.833 8.709 4.430 1.00 98.38 190 SER A N 1
ATOM 1396 C CA . SER A 1 190 ? 8.625 8.783 5.260 1.00 98.38 190 SER A CA 1
ATOM 1397 C C . SER A 1 190 ? 7.766 10.017 4.941 1.00 98.38 190 SER A C 1
ATOM 1399 O O . SER A 1 190 ? 7.278 10.690 5.841 1.00 98.38 190 SER A O 1
ATOM 1401 N N . LEU A 1 191 ? 7.610 10.347 3.654 1.00 98.75 191 LEU A N 1
ATOM 1402 C CA . LEU A 1 191 ? 6.656 11.358 3.164 1.00 98.75 191 LEU A CA 1
ATOM 1403 C C . LEU A 1 191 ? 5.241 10.789 3.000 1.00 98.75 191 LEU A C 1
ATOM 1405 O O . LEU A 1 191 ? 4.283 11.538 2.848 1.00 98.75 191 LEU A O 1
ATOM 1409 N N . VAL A 1 192 ? 5.133 9.463 3.008 1.00 98.75 192 VAL A N 1
ATOM 1410 C CA . VAL A 1 192 ? 3.900 8.684 2.921 1.00 98.75 192 VAL A CA 1
ATOM 1411 C C . VAL A 1 192 ? 4.163 7.314 3.577 1.00 98.75 192 VAL A C 1
ATOM 1413 O O . VAL A 1 192 ? 5.320 6.864 3.580 1.00 98.75 192 VAL A O 1
ATOM 1416 N N . PRO A 1 193 ? 3.167 6.636 4.175 1.00 98.44 193 PRO A N 1
ATOM 1417 C CA . PRO A 1 193 ? 3.372 5.307 4.745 1.00 98.44 193 PRO A CA 1
ATOM 1418 C C . PRO A 1 193 ? 3.632 4.268 3.651 1.00 98.44 193 PRO A C 1
ATOM 1420 O O . PRO A 1 193 ? 4.592 3.505 3.754 1.00 98.44 193 PRO A O 1
ATOM 1423 N N . VAL A 1 194 ? 2.843 4.315 2.578 1.00 98.94 194 VAL A N 1
ATOM 1424 C CA . VAL A 1 194 ? 2.914 3.403 1.433 1.00 98.94 194 VAL A CA 1
ATOM 1425 C C . VAL A 1 194 ? 2.675 4.148 0.120 1.00 98.94 194 VAL A C 1
ATOM 1427 O O . VAL A 1 194 ? 2.084 5.228 0.085 1.00 98.94 194 VAL A O 1
ATOM 1430 N N . SER A 1 195 ? 3.147 3.589 -0.986 1.00 98.94 195 SER A N 1
ATOM 1431 C CA . SER A 1 195 ? 2.935 4.168 -2.315 1.00 98.94 195 SER A CA 1
ATOM 1432 C C . SER A 1 195 ? 2.783 3.085 -3.372 1.00 98.94 195 SER A C 1
ATOM 1434 O O . SER A 1 195 ? 3.088 1.919 -3.128 1.00 98.94 195 SER A O 1
ATOM 1436 N N . ILE A 1 196 ? 2.316 3.463 -4.559 1.00 98.94 196 ILE A N 1
ATOM 1437 C CA . ILE A 1 196 ? 2.119 2.539 -5.675 1.00 98.94 196 ILE A CA 1
ATOM 1438 C C . ILE A 1 196 ? 3.053 2.909 -6.812 1.00 98.94 196 ILE A C 1
ATOM 1440 O O . ILE A 1 196 ? 3.080 4.047 -7.281 1.00 98.94 196 ILE A O 1
ATOM 1444 N N . GLY A 1 197 ? 3.821 1.920 -7.261 1.00 98.94 197 GLY A N 1
ATOM 1445 C CA . GLY A 1 197 ? 4.598 1.975 -8.489 1.00 98.94 197 GLY A CA 1
ATOM 1446 C C . GLY A 1 197 ? 3.985 1.128 -9.595 1.00 98.94 197 GLY A C 1
ATOM 1447 O O . GLY A 1 197 ? 3.007 0.410 -9.403 1.00 98.94 197 GLY A O 1
ATOM 1448 N N . THR A 1 198 ? 4.629 1.164 -10.757 1.00 98.94 198 THR A N 1
ATOM 1449 C CA . THR A 1 198 ? 4.330 0.253 -11.867 1.00 98.94 198 THR A CA 1
ATOM 1450 C C . THR A 1 198 ? 5.604 -0.379 -12.393 1.00 98.94 198 THR A C 1
ATOM 1452 O O . THR A 1 198 ? 6.678 0.243 -12.386 1.00 98.94 198 THR A O 1
ATOM 1455 N N . GLU A 1 199 ? 5.494 -1.615 -12.866 1.00 98.88 199 GLU A N 1
ATOM 1456 C CA . GLU A 1 199 ? 6.599 -2.359 -13.437 1.00 98.88 199 GLU A CA 1
ATOM 1457 C C . GLU A 1 199 ? 6.259 -3.050 -14.750 1.00 98.88 199 GLU A C 1
ATOM 1459 O O . GLU A 1 199 ? 5.407 -3.924 -14.792 1.00 98.88 199 GLU A O 1
ATOM 1464 N N . THR A 1 200 ? 7.041 -2.715 -15.779 1.00 98.81 200 THR A N 1
ATOM 1465 C CA . THR A 1 200 ? 7.177 -3.494 -17.020 1.00 98.81 200 THR A CA 1
ATOM 1466 C C . THR A 1 200 ? 8.365 -4.450 -16.959 1.00 98.81 200 THR A C 1
ATOM 1468 O O . THR A 1 200 ? 8.314 -5.552 -17.489 1.00 98.81 200 THR A O 1
ATOM 1471 N N . SER A 1 201 ? 9.486 -3.999 -16.381 1.00 97.94 201 SER A N 1
ATOM 1472 C CA . SER A 1 201 ? 10.690 -4.794 -16.101 1.00 97.94 201 SER A CA 1
ATOM 1473 C C . SER A 1 201 ? 11.617 -4.014 -15.167 1.00 97.94 201 SER A C 1
ATOM 1475 O O . SER A 1 201 ? 12.348 -3.122 -15.596 1.00 97.94 201 SER A O 1
ATOM 1477 N N . GLY A 1 202 ? 11.595 -4.347 -13.883 1.00 98.19 202 GLY A N 1
ATOM 1478 C CA . GLY A 1 202 ? 12.415 -3.759 -12.827 1.00 98.19 202 GLY A CA 1
ATOM 1479 C C . GLY A 1 202 ? 11.965 -2.391 -12.318 1.00 98.19 202 GLY A C 1
ATOM 1480 O O . GLY A 1 202 ? 12.661 -1.833 -11.485 1.00 98.19 202 GLY A O 1
ATOM 1481 N N . SER A 1 203 ? 10.855 -1.817 -12.790 1.00 98.75 203 SER A N 1
ATOM 1482 C CA . SER A 1 203 ? 10.439 -0.462 -12.394 1.00 98.75 203 SER A CA 1
ATOM 1483 C C . SER A 1 203 ? 9.796 -0.331 -11.009 1.00 98.75 203 SER A C 1
ATOM 1485 O O . SER A 1 203 ? 9.605 0.797 -10.564 1.00 98.75 203 SER A O 1
ATOM 1487 N N . ILE A 1 204 ? 9.546 -1.433 -10.308 1.00 98.94 204 ILE A N 1
ATOM 1488 C CA . ILE A 1 204 ? 9.288 -1.513 -8.865 1.00 98.94 204 ILE A CA 1
ATOM 1489 C C . ILE A 1 204 ? 10.559 -1.997 -8.154 1.00 98.94 204 ILE A C 1
ATOM 1491 O O . ILE A 1 204 ? 11.033 -1.364 -7.213 1.00 98.94 204 ILE A O 1
ATOM 1495 N N . LEU A 1 205 ? 11.186 -3.060 -8.666 1.00 98.94 205 LEU A N 1
ATOM 1496 C CA . LEU A 1 205 ? 12.342 -3.692 -8.019 1.00 98.94 205 LEU A CA 1
ATOM 1497 C C . LEU A 1 205 ? 13.588 -2.785 -7.976 1.00 98.94 205 LEU A C 1
ATOM 1499 O O . LEU A 1 205 ? 14.290 -2.719 -6.973 1.00 98.94 205 LEU A O 1
ATOM 1503 N N . SER A 1 206 ? 13.887 -2.061 -9.057 1.00 98.81 206 SER A N 1
ATOM 1504 C CA . SER A 1 206 ? 15.032 -1.144 -9.148 1.00 98.81 206 SER A CA 1
ATOM 1505 C C . SER A 1 206 ? 14.942 0.014 -8.152 1.00 98.81 206 SER A C 1
ATOM 1507 O O . SER A 1 206 ? 15.914 0.217 -7.420 1.00 98.81 206 SER A O 1
ATOM 1509 N N . PRO A 1 207 ? 13.840 0.782 -8.084 1.00 98.88 207 PRO A N 1
ATOM 1510 C CA . PRO A 1 207 ? 13.720 1.833 -7.081 1.00 98.88 207 PRO A CA 1
ATOM 1511 C C . PRO A 1 207 ? 13.533 1.285 -5.656 1.00 98.88 207 PRO A C 1
ATOM 1513 O O . PRO A 1 207 ? 14.055 1.897 -4.727 1.00 98.88 207 PRO A O 1
ATOM 1516 N N . GLY A 1 208 ? 12.926 0.105 -5.462 1.00 98.81 208 GLY A N 1
ATOM 1517 C CA . GLY A 1 208 ? 12.920 -0.573 -4.156 1.00 98.81 208 GLY A CA 1
ATOM 1518 C C . GLY A 1 208 ? 14.336 -0.860 -3.643 1.00 98.81 208 GLY A C 1
ATOM 1519 O O . GLY A 1 208 ? 14.700 -0.468 -2.533 1.00 98.81 208 GLY A O 1
ATOM 1520 N N . ASN A 1 209 ? 15.190 -1.409 -4.519 1.00 98.69 209 ASN A N 1
ATOM 1521 C CA . ASN A 1 209 ? 16.610 -1.645 -4.248 1.00 98.69 209 ASN A CA 1
ATOM 1522 C C . ASN A 1 209 ? 17.338 -0.357 -3.867 1.00 98.69 209 ASN A C 1
ATOM 1524 O O . ASN A 1 209 ? 18.074 -0.327 -2.891 1.00 98.69 209 ASN A O 1
ATOM 1528 N N . ARG A 1 210 ? 17.171 0.693 -4.678 1.00 98.62 210 ARG A N 1
ATOM 1529 C CA . ARG A 1 210 ? 17.954 1.930 -4.579 1.00 98.62 210 ARG A CA 1
ATOM 1530 C C . ARG A 1 210 ? 17.543 2.827 -3.416 1.00 98.62 210 ARG A C 1
ATOM 1532 O O . ARG A 1 210 ? 18.342 3.673 -3.029 1.00 98.62 210 ARG A O 1
ATOM 1539 N N . ASN A 1 211 ? 16.356 2.630 -2.842 1.00 98.75 211 ASN A N 1
ATOM 1540 C CA . ASN A 1 211 ? 15.845 3.440 -1.734 1.00 98.75 211 ASN A CA 1
ATOM 1541 C C . ASN A 1 211 ? 15.581 2.626 -0.456 1.00 98.75 211 ASN A C 1
ATOM 1543 O O . ASN A 1 211 ? 14.939 3.136 0.456 1.00 98.75 211 ASN A O 1
ATOM 1547 N N . SER A 1 212 ? 16.101 1.396 -0.353 1.00 98.62 212 SER A N 1
ATOM 1548 C CA . SER A 1 212 ? 15.971 0.542 0.841 1.00 98.62 212 SER A CA 1
ATOM 1549 C C . SER A 1 212 ? 14.521 0.410 1.336 1.00 98.62 212 SER A C 1
ATOM 1551 O O . SER A 1 212 ? 14.218 0.589 2.519 1.00 98.62 212 SER A O 1
ATOM 1553 N N . VAL A 1 213 ? 13.600 0.150 0.410 1.00 98.88 213 VAL A N 1
ATOM 1554 C CA . VAL A 1 213 ? 12.179 -0.082 0.707 1.00 98.88 213 VAL A CA 1
ATOM 1555 C C . VAL A 1 213 ? 11.745 -1.410 0.116 1.00 98.88 213 VAL A C 1
ATOM 1557 O O . VAL A 1 213 ? 12.345 -1.903 -0.844 1.00 98.88 213 VAL A O 1
ATOM 1560 N N . VAL A 1 214 ? 10.694 -1.982 0.691 1.00 98.94 214 VAL A N 1
ATOM 1561 C CA . VAL A 1 214 ? 10.065 -3.176 0.145 1.00 98.94 214 VAL A CA 1
ATOM 1562 C C . VAL A 1 214 ? 9.279 -2.791 -1.096 1.00 98.94 214 VAL A C 1
ATOM 1564 O O . VAL A 1 214 ? 8.568 -1.788 -1.093 1.00 98.94 214 VAL A O 1
ATOM 1567 N N . GLY A 1 215 ? 9.414 -3.581 -2.158 1.00 98.94 215 GLY A N 1
ATOM 1568 C CA . GLY A 1 215 ? 8.619 -3.441 -3.374 1.00 98.94 215 GLY A CA 1
ATOM 1569 C C . GLY A 1 215 ? 8.077 -4.793 -3.812 1.00 98.94 215 GLY A C 1
ATOM 1570 O O . GLY A 1 215 ? 8.852 -5.737 -3.989 1.00 98.94 215 GLY A O 1
ATOM 1571 N N . ILE A 1 216 ? 6.763 -4.885 -4.011 1.00 98.94 216 ILE A N 1
ATOM 1572 C CA . ILE A 1 216 ? 6.118 -6.098 -4.520 1.00 98.94 216 ILE A CA 1
ATOM 1573 C C . ILE A 1 216 ? 5.711 -5.851 -5.966 1.00 98.94 216 ILE A C 1
ATOM 1575 O O . ILE A 1 216 ? 4.883 -4.996 -6.265 1.00 98.94 216 ILE A O 1
ATOM 1579 N N . LYS A 1 217 ? 6.295 -6.624 -6.877 1.00 98.88 217 LYS A N 1
ATOM 1580 C CA . LYS A 1 217 ? 5.860 -6.716 -8.265 1.00 98.88 217 LYS A CA 1
ATOM 1581 C C . LYS A 1 217 ? 4.977 -7.957 -8.390 1.00 98.88 217 LYS A C 1
ATOM 1583 O O . LYS A 1 217 ? 5.538 -9.050 -8.469 1.00 98.88 217 LYS A O 1
ATOM 1588 N N . PRO A 1 218 ? 3.643 -7.844 -8.426 1.00 98.81 218 PRO A N 1
ATOM 1589 C CA . PRO A 1 218 ? 2.782 -9.019 -8.453 1.00 98.81 218 PRO A CA 1
ATOM 1590 C C . PRO A 1 218 ? 2.787 -9.716 -9.822 1.00 98.81 218 PRO A C 1
ATOM 1592 O O . PRO A 1 218 ? 3.432 -9.276 -10.784 1.00 98.81 218 PRO A O 1
ATOM 1595 N N . THR A 1 219 ? 2.096 -10.845 -9.902 1.00 98.88 219 THR A N 1
ATOM 1596 C CA . THR A 1 219 ? 1.775 -11.557 -11.139 1.00 98.88 219 THR A CA 1
ATOM 1597 C C . THR A 1 219 ? 0.980 -10.631 -12.054 1.00 98.88 219 THR A C 1
ATOM 1599 O O . THR A 1 219 ? 0.069 -9.937 -11.607 1.00 98.88 219 THR A O 1
ATOM 1602 N N . VAL A 1 220 ? 1.303 -10.619 -13.349 1.00 98.81 220 VAL A N 1
ATOM 1603 C CA . VAL A 1 220 ? 0.526 -9.847 -14.332 1.00 98.81 220 VAL A CA 1
ATOM 1604 C C . VAL A 1 220 ? -0.890 -10.416 -14.376 1.00 98.81 220 VAL A C 1
ATOM 1606 O O . VAL A 1 220 ? -1.071 -11.591 -14.699 1.00 98.81 220 VAL A O 1
ATOM 1609 N N . GLY A 1 221 ? -1.871 -9.577 -14.044 1.00 98.19 221 GLY A N 1
ATOM 1610 C CA . GLY A 1 221 ? -3.267 -9.972 -13.864 1.00 98.19 221 GLY A CA 1
ATOM 1611 C C . GLY A 1 221 ? -3.694 -10.175 -12.406 1.00 98.19 221 GLY A C 1
ATOM 1612 O O . GLY A 1 221 ? -4.858 -10.456 -12.166 1.00 98.19 221 GLY A O 1
ATOM 1613 N N . LEU A 1 222 ? -2.820 -10.027 -11.405 1.00 98.62 222 LEU A N 1
ATOM 1614 C CA . LEU A 1 222 ? -3.294 -9.972 -10.015 1.00 98.62 222 LEU A CA 1
ATOM 1615 C C . LEU A 1 222 ? -3.989 -8.636 -9.704 1.00 98.62 222 LEU A C 1
ATOM 1617 O O . LEU A 1 222 ? -4.987 -8.604 -8.990 1.00 98.62 222 LEU A O 1
ATOM 1621 N N . VAL A 1 223 ? -3.444 -7.558 -10.263 1.00 98.44 223 VAL A N 1
ATOM 1622 C CA . VAL A 1 223 ? -3.901 -6.176 -10.107 1.00 98.44 223 VAL A CA 1
ATOM 1623 C C . VAL A 1 223 ? -4.272 -5.642 -11.490 1.00 98.44 223 VAL A C 1
ATOM 1625 O O . VAL A 1 223 ? -3.529 -5.886 -12.449 1.00 98.44 223 VAL A O 1
ATOM 1628 N N . SER A 1 224 ? -5.408 -4.943 -11.600 1.00 98.69 224 SER A N 1
ATOM 1629 C CA . SER A 1 224 ? -5.841 -4.338 -12.868 1.00 98.69 224 SER A CA 1
ATOM 1630 C C . SER A 1 224 ? -4.857 -3.270 -13.346 1.00 98.69 224 SER A C 1
ATOM 1632 O O . SER A 1 224 ? -4.216 -2.571 -12.555 1.00 98.69 224 SER A O 1
ATOM 1634 N N . ARG A 1 225 ? -4.733 -3.153 -14.667 1.00 98.69 225 ARG A N 1
ATOM 1635 C CA . ARG A 1 225 ? -3.933 -2.137 -15.359 1.00 98.69 225 ARG A CA 1
ATOM 1636 C C . ARG A 1 225 ? -4.813 -1.083 -16.037 1.00 98.69 225 ARG A C 1
ATOM 1638 O O . ARG A 1 225 ? -4.276 -0.237 -16.750 1.00 98.69 225 ARG A O 1
ATOM 1645 N N . ASP A 1 226 ? -6.134 -1.150 -15.858 1.00 98.56 226 ASP A N 1
ATOM 1646 C CA . ASP A 1 226 ? -7.057 -0.147 -16.386 1.00 98.56 226 ASP A CA 1
ATOM 1647 C C . ASP A 1 226 ? -6.801 1.223 -15.739 1.00 98.56 226 ASP A C 1
ATOM 1649 O O . ASP A 1 226 ? -6.554 1.321 -14.534 1.00 98.56 226 ASP A O 1
ATOM 1653 N N . GLY A 1 227 ? -6.803 2.274 -16.561 1.00 98.44 227 GLY A N 1
ATOM 1654 C CA . GLY A 1 227 ? -6.406 3.627 -16.154 1.00 98.44 227 GLY A CA 1
ATOM 1655 C C . GLY A 1 227 ? -4.920 3.780 -15.793 1.00 98.44 227 GLY A C 1
ATOM 1656 O O . GLY A 1 227 ? -4.568 4.562 -14.916 1.00 98.44 227 GLY A O 1
ATOM 1657 N N . ILE A 1 228 ? -4.012 3.015 -16.411 1.00 98.88 228 ILE A N 1
ATOM 1658 C CA . ILE A 1 228 ? -2.560 3.192 -16.240 1.00 98.88 228 ILE A CA 1
ATOM 1659 C C . ILE A 1 228 ? -1.907 3.446 -17.601 1.00 98.88 228 ILE A C 1
ATOM 1661 O O . ILE A 1 228 ? -2.042 2.625 -18.508 1.00 98.88 228 ILE A O 1
ATOM 1665 N N . ILE A 1 229 ? -1.125 4.528 -17.740 1.00 98.88 229 ILE A N 1
ATOM 1666 C CA . ILE A 1 229 ? -0.338 4.796 -18.959 1.00 98.88 229 ILE A CA 1
ATOM 1667 C C . ILE A 1 229 ? 0.637 3.622 -19.175 1.00 98.88 229 ILE A C 1
ATOM 1669 O O . ILE A 1 229 ? 1.549 3.437 -18.351 1.00 98.88 229 ILE A O 1
ATOM 1673 N N . PRO A 1 230 ? 0.486 2.845 -20.267 1.00 98.69 230 PRO A N 1
ATOM 1674 C CA . PRO A 1 230 ? 1.156 1.558 -20.410 1.00 98.69 230 PRO A CA 1
ATOM 1675 C C . PRO A 1 230 ? 2.538 1.671 -21.069 1.00 98.69 230 PRO A C 1
ATOM 1677 O O . PRO A 1 230 ? 2.862 2.648 -21.752 1.00 98.69 230 PRO A O 1
ATOM 1680 N N . ILE A 1 231 ? 3.333 0.606 -20.936 1.00 98.69 231 ILE A N 1
ATOM 1681 C CA . ILE A 1 231 ? 4.421 0.278 -21.868 1.00 98.69 231 ILE A CA 1
ATOM 1682 C C . ILE A 1 231 ? 4.083 -0.984 -22.649 1.00 98.69 231 ILE A C 1
ATOM 1684 O O . ILE A 1 231 ? 4.148 -0.990 -23.874 1.00 98.69 231 ILE A O 1
ATOM 1688 N N . ALA A 1 232 ? 3.796 -2.071 -21.951 1.00 98.38 232 ALA A N 1
ATOM 1689 C CA . ALA A 1 232 ? 3.563 -3.366 -22.554 1.00 98.38 232 ALA A CA 1
ATOM 1690 C C . ALA A 1 232 ? 2.624 -4.157 -21.656 1.00 98.38 232 ALA A C 1
ATOM 1692 O O . ALA A 1 232 ? 3.070 -4.769 -20.684 1.00 98.38 232 ALA A O 1
ATOM 1693 N N . GLU A 1 233 ? 1.333 -4.183 -22.001 1.00 96.12 233 GLU A N 1
ATOM 1694 C CA . GLU A 1 233 ? 0.306 -4.877 -21.217 1.00 96.12 233 GLU A CA 1
ATOM 1695 C C . GLU A 1 233 ? 0.743 -6.314 -20.878 1.00 96.12 233 GLU A C 1
ATOM 1697 O O . GLU A 1 233 ? 0.510 -6.812 -19.783 1.00 96.12 233 GLU A O 1
ATOM 1702 N N . SER A 1 234 ? 1.467 -6.996 -21.766 1.00 97.81 234 SER A N 1
ATOM 1703 C CA . SER A 1 234 ? 1.915 -8.369 -21.516 1.00 97.81 234 SER A CA 1
ATOM 1704 C C . SER A 1 234 ? 2.894 -8.550 -20.339 1.00 97.81 234 SER A C 1
ATOM 1706 O O . SER A 1 234 ? 3.139 -9.694 -19.933 1.00 97.81 234 SER A O 1
ATOM 1708 N N . GLN A 1 235 ? 3.454 -7.460 -19.809 1.00 98.69 235 GLN A N 1
ATOM 1709 C CA . GLN A 1 235 ? 4.397 -7.440 -18.689 1.00 98.69 235 GLN A CA 1
ATOM 1710 C C . GLN A 1 235 ? 4.053 -6.410 -17.601 1.00 98.69 235 GLN A C 1
ATOM 1712 O O . GLN A 1 235 ? 4.581 -6.527 -16.496 1.00 98.69 235 GLN A O 1
ATOM 1717 N N . ASP A 1 236 ? 3.218 -5.417 -17.908 1.00 98.88 236 ASP A N 1
ATOM 1718 C CA . ASP A 1 236 ? 2.872 -4.332 -16.996 1.00 98.88 236 ASP A CA 1
ATOM 1719 C C . ASP A 1 236 ? 2.048 -4.818 -15.805 1.00 98.88 236 ASP A C 1
ATOM 1721 O O . ASP A 1 236 ? 1.133 -5.631 -15.938 1.00 98.88 236 ASP A O 1
ATOM 1725 N N . THR A 1 237 ? 2.357 -4.271 -14.634 1.00 98.88 237 THR A N 1
ATOM 1726 C CA . THR A 1 237 ? 1.534 -4.381 -13.431 1.00 98.88 237 THR A CA 1
ATOM 1727 C C . THR A 1 237 ? 1.798 -3.202 -12.500 1.00 98.88 237 THR A C 1
ATOM 1729 O O . THR A 1 237 ? 2.930 -2.715 -12.417 1.00 98.88 237 THR A O 1
ATOM 1732 N N . ALA A 1 238 ? 0.776 -2.757 -11.771 1.00 98.94 238 ALA A N 1
ATOM 1733 C CA . ALA A 1 238 ? 0.974 -1.938 -10.579 1.00 98.94 238 ALA A CA 1
ATOM 1734 C C . ALA A 1 238 ? 1.441 -2.813 -9.407 1.00 98.94 238 ALA A C 1
ATOM 1736 O O . ALA A 1 238 ? 1.271 -4.035 -9.429 1.00 98.94 238 ALA A O 1
ATOM 1737 N N . GLY A 1 239 ? 2.053 -2.196 -8.399 1.00 98.88 239 GLY A N 1
ATOM 1738 C CA . GLY A 1 239 ? 2.438 -2.889 -7.178 1.00 98.88 239 GLY A CA 1
ATOM 1739 C C . GLY A 1 239 ? 2.899 -1.945 -6.063 1.00 98.88 239 GLY A C 1
ATOM 1740 O O . GLY A 1 239 ? 3.308 -0.811 -6.343 1.00 98.88 239 GLY A O 1
ATOM 1741 N N . PRO A 1 240 ? 2.808 -2.393 -4.802 1.00 98.94 240 PRO A N 1
ATOM 1742 C CA . PRO A 1 240 ? 3.027 -1.548 -3.639 1.00 98.94 240 PRO A CA 1
ATOM 1743 C C . PRO A 1 240 ? 4.506 -1.372 -3.285 1.00 98.94 240 PRO A C 1
ATOM 1745 O O . PRO A 1 240 ? 5.336 -2.269 -3.474 1.00 98.94 240 PRO A O 1
ATOM 1748 N N . PHE A 1 241 ? 4.793 -0.225 -2.674 1.00 98.94 241 PHE A N 1
ATOM 1749 C CA . PHE A 1 241 ? 5.961 0.020 -1.843 1.00 98.94 241 PHE A CA 1
ATOM 1750 C C . PHE A 1 241 ? 5.550 0.235 -0.391 1.00 98.94 241 PHE A C 1
ATOM 1752 O O . PHE A 1 241 ? 4.613 0.983 -0.107 1.00 98.94 241 PHE A O 1
ATOM 1759 N N . GLY A 1 242 ? 6.327 -0.342 0.520 1.00 98.75 242 GLY A N 1
ATOM 1760 C CA . GLY A 1 242 ? 6.231 -0.120 1.960 1.00 98.75 242 GLY A CA 1
ATOM 1761 C C . GLY A 1 242 ? 7.619 -0.051 2.589 1.00 98.75 242 GLY A C 1
ATOM 1762 O O . GLY A 1 242 ? 8.615 -0.472 1.992 1.00 98.75 242 GLY A O 1
ATOM 1763 N N . ARG A 1 243 ? 7.717 0.500 3.804 1.00 98.56 243 ARG A N 1
ATOM 1764 C CA . ARG A 1 243 ? 8.962 0.395 4.589 1.00 98.56 243 ARG A CA 1
ATOM 1765 C C . ARG A 1 243 ? 9.179 -1.027 5.093 1.00 98.56 243 ARG A C 1
ATOM 1767 O O . ARG A 1 243 ? 10.333 -1.418 5.252 1.00 98.56 243 ARG A O 1
ATOM 1774 N N . THR A 1 244 ? 8.083 -1.750 5.305 1.00 98.88 244 THR A N 1
ATOM 1775 C CA . THR A 1 244 ? 8.050 -3.135 5.767 1.00 98.88 244 THR A CA 1
ATOM 1776 C C . THR A 1 244 ? 7.332 -4.037 4.762 1.00 98.88 244 THR A C 1
ATOM 1778 O O . THR A 1 244 ? 6.542 -3.560 3.936 1.00 98.88 244 THR A O 1
ATOM 1781 N N . VAL A 1 245 ? 7.575 -5.350 4.837 1.00 98.94 245 VAL A N 1
ATOM 1782 C CA . VAL A 1 245 ? 6.816 -6.347 4.065 1.00 98.94 245 VAL A CA 1
ATOM 1783 C C . VAL A 1 245 ? 5.348 -6.340 4.480 1.00 98.94 245 VAL A C 1
ATOM 1785 O O . VAL A 1 245 ? 4.484 -6.461 3.615 1.00 98.94 245 VAL A O 1
ATOM 1788 N N . ALA A 1 246 ? 5.065 -6.126 5.768 1.00 98.88 246 ALA A N 1
ATOM 1789 C CA . ALA A 1 246 ? 3.705 -6.025 6.285 1.00 98.88 246 ALA A CA 1
ATOM 1790 C C . ALA A 1 246 ? 2.921 -4.886 5.614 1.00 98.88 246 ALA A C 1
ATOM 1792 O O . ALA A 1 246 ? 1.865 -5.140 5.047 1.00 98.88 246 ALA A O 1
ATOM 1793 N N . ASP A 1 247 ? 3.473 -3.668 5.568 1.00 98.81 247 ASP A N 1
ATOM 1794 C CA . ASP A 1 247 ? 2.783 -2.517 4.966 1.00 98.81 247 ASP A CA 1
ATOM 1795 C C . ASP A 1 247 ? 2.551 -2.704 3.459 1.00 98.81 247 ASP A C 1
ATOM 1797 O O . ASP A 1 247 ? 1.490 -2.371 2.928 1.00 98.81 247 ASP A O 1
ATOM 1801 N N . ALA A 1 248 ? 3.543 -3.262 2.753 1.00 98.88 248 ALA A N 1
ATOM 1802 C CA . ALA A 1 248 ? 3.409 -3.562 1.332 1.00 98.88 248 ALA A CA 1
ATOM 1803 C C . ALA A 1 248 ? 2.352 -4.653 1.075 1.00 98.88 248 ALA A C 1
ATOM 1805 O O . ALA A 1 248 ? 1.617 -4.564 0.094 1.00 98.88 248 ALA A O 1
ATOM 1806 N N . ALA A 1 249 ? 2.250 -5.661 1.948 1.00 98.81 249 ALA A N 1
ATOM 1807 C CA . ALA A 1 249 ? 1.240 -6.715 1.862 1.00 98.81 249 ALA A CA 1
ATOM 1808 C C . ALA A 1 249 ? -0.173 -6.201 2.184 1.00 98.81 249 ALA A C 1
ATOM 1810 O O . ALA A 1 249 ? -1.111 -6.567 1.475 1.00 98.81 249 ALA A O 1
ATOM 1811 N N . THR A 1 250 ? -0.325 -5.320 3.181 1.00 98.69 250 THR A N 1
ATOM 1812 C CA . THR A 1 250 ? -1.598 -4.639 3.470 1.00 98.69 250 THR A CA 1
ATOM 1813 C C . THR A 1 250 ? -2.081 -3.878 2.244 1.00 98.69 250 THR A C 1
ATOM 1815 O O . THR A 1 250 ? -3.212 -4.069 1.809 1.00 98.69 250 THR A O 1
ATOM 1818 N N . LEU A 1 251 ? -1.201 -3.078 1.625 1.00 98.75 251 LEU A N 1
ATOM 1819 C CA . LEU A 1 251 ? -1.560 -2.345 0.416 1.00 98.75 251 LEU A CA 1
ATOM 1820 C C . LEU A 1 251 ? -1.888 -3.286 -0.749 1.00 98.75 251 LEU A C 1
ATOM 1822 O O . LEU A 1 251 ? -2.847 -3.024 -1.458 1.00 98.75 251 LEU A O 1
ATOM 1826 N N . LEU A 1 252 ? -1.144 -4.385 -0.947 1.00 98.81 252 LEU A N 1
ATOM 1827 C CA . LEU A 1 252 ? -1.413 -5.329 -2.039 1.00 98.81 252 LEU A CA 1
ATOM 1828 C C . LEU A 1 252 ? -2.850 -5.864 -2.012 1.00 98.81 252 LEU A C 1
ATOM 1830 O O . LEU A 1 252 ? -3.458 -5.948 -3.075 1.00 98.81 252 LEU A O 1
ATOM 1834 N N . GLY A 1 253 ? -3.365 -6.225 -0.830 1.00 97.56 253 GLY A N 1
ATOM 1835 C CA . GLY A 1 253 ? -4.706 -6.803 -0.675 1.00 97.56 253 GLY A CA 1
ATOM 1836 C C . GLY A 1 253 ? -5.804 -5.930 -1.278 1.00 97.56 253 GLY A C 1
ATOM 1837 O O . GLY A 1 253 ? -6.627 -6.432 -2.044 1.00 97.56 253 GLY A O 1
ATOM 1838 N N . GLU A 1 254 ? -5.720 -4.623 -1.031 1.00 97.31 254 GLU A N 1
ATOM 1839 C CA . GLU A 1 254 ? -6.677 -3.610 -1.499 1.00 97.31 254 GLU A CA 1
ATOM 1840 C C . GLU A 1 254 ? -6.550 -3.291 -2.999 1.00 97.31 254 GLU A C 1
ATOM 1842 O O . GLU A 1 254 ? -7.432 -2.674 -3.581 1.00 97.31 254 GLU A O 1
ATOM 1847 N N . LEU A 1 255 ? -5.466 -3.713 -3.664 1.00 97.56 255 LEU A N 1
ATOM 1848 C CA . LEU A 1 255 ? -5.308 -3.537 -5.118 1.00 97.56 255 LEU A CA 1
ATOM 1849 C C . LEU A 1 255 ? -5.869 -4.712 -5.926 1.00 97.56 255 LEU A C 1
ATOM 1851 O O . LEU A 1 255 ? -5.930 -4.637 -7.157 1.00 97.56 255 LEU A O 1
ATOM 1855 N N . THR A 1 256 ? -6.176 -5.837 -5.275 1.00 95.25 256 THR A N 1
ATOM 1856 C CA . THR A 1 256 ? -6.548 -7.061 -5.987 1.00 95.25 256 THR A CA 1
ATOM 1857 C C . THR A 1 256 ? -8.035 -7.111 -6.304 1.00 95.25 256 THR A C 1
ATOM 1859 O O . THR A 1 256 ? -8.887 -6.876 -5.457 1.00 95.25 256 THR A O 1
ATOM 1862 N N . GLY A 1 257 ? -8.357 -7.499 -7.533 1.00 89.19 257 GLY A N 1
ATOM 1863 C CA . GLY A 1 257 ? -9.736 -7.599 -7.986 1.00 89.19 257 GLY A CA 1
ATOM 1864 C C . GLY A 1 257 ? -9.808 -8.067 -9.431 1.00 89.19 257 GLY A C 1
ATOM 1865 O O . GLY A 1 257 ? -8.877 -7.859 -10.211 1.00 89.19 257 GLY A O 1
ATOM 1866 N N . VAL A 1 258 ? -10.910 -8.732 -9.784 1.00 96.31 258 VAL A N 1
ATOM 1867 C CA . VAL A 1 258 ? -11.208 -9.040 -11.187 1.00 96.31 258 VAL A CA 1
ATOM 1868 C C . VAL A 1 258 ? -11.888 -7.825 -11.795 1.00 96.31 258 VAL A C 1
ATOM 1870 O O . VAL A 1 258 ? -13.013 -7.489 -11.427 1.00 96.31 258 VAL A O 1
ATOM 1873 N N . ASP A 1 259 ? -11.218 -7.220 -12.763 1.00 97.69 259 ASP A N 1
ATOM 1874 C CA . ASP A 1 259 ? -11.693 -6.071 -13.511 1.00 97.69 259 ASP A CA 1
ATOM 1875 C C . ASP A 1 259 ? -12.109 -6.497 -14.932 1.00 97.69 259 ASP A C 1
ATOM 1877 O O . ASP A 1 259 ? -11.272 -6.933 -15.726 1.00 97.69 259 ASP A O 1
ATOM 1881 N N . PRO A 1 260 ? -13.395 -6.369 -15.304 1.00 96.31 260 PRO A N 1
ATOM 1882 C CA . PRO A 1 260 ? -13.861 -6.653 -16.658 1.00 96.31 260 PRO A CA 1
ATOM 1883 C C . PRO A 1 260 ? -13.223 -5.794 -17.762 1.00 96.31 260 PRO A C 1
ATOM 1885 O O . PRO A 1 260 ? -13.265 -6.212 -18.923 1.00 96.31 260 PRO A O 1
ATOM 1888 N N . SER A 1 261 ? -12.679 -4.617 -17.435 1.00 96.31 261 SER A N 1
ATOM 1889 C CA . SER A 1 261 ? -11.941 -3.756 -18.370 1.00 96.31 261 SER A CA 1
ATOM 1890 C C . SER A 1 261 ? -10.521 -4.264 -18.638 1.00 96.31 261 SER A C 1
ATOM 1892 O O . SER A 1 261 ? -9.928 -3.930 -19.665 1.00 96.31 261 SER A O 1
ATOM 1894 N N . ASP A 1 262 ? -10.009 -5.152 -17.781 1.00 98.06 262 ASP A N 1
ATOM 1895 C CA . ASP A 1 262 ? -8.702 -5.780 -17.908 1.00 98.06 262 ASP A CA 1
ATOM 1896 C C . ASP A 1 262 ? -8.806 -7.318 -17.963 1.00 98.06 262 ASP A C 1
ATOM 1898 O O . ASP A 1 262 ? -8.803 -8.020 -16.948 1.00 98.06 262 ASP A O 1
ATOM 1902 N N . GLU A 1 263 ? -8.783 -7.872 -19.181 1.00 97.12 263 GLU A N 1
ATOM 1903 C CA . GLU A 1 263 ? -8.853 -9.322 -19.421 1.00 97.12 263 GLU A CA 1
ATOM 1904 C C . GLU A 1 263 ? -7.762 -10.142 -18.702 1.00 97.12 263 GLU A C 1
ATOM 1906 O O . GLU A 1 263 ? -7.962 -11.338 -18.470 1.00 97.12 263 GLU A O 1
ATOM 1911 N N . ALA A 1 264 ? -6.612 -9.548 -18.348 1.00 97.56 264 ALA A N 1
ATOM 1912 C CA . ALA A 1 264 ? -5.559 -10.266 -17.627 1.00 97.56 264 ALA A CA 1
ATOM 1913 C C . ALA A 1 264 ? -5.999 -10.641 -16.205 1.00 97.56 264 ALA A C 1
ATOM 1915 O O . ALA A 1 264 ? -5.565 -11.675 -15.690 1.00 97.56 264 ALA A O 1
ATOM 1916 N N . THR A 1 265 ? -6.893 -9.851 -15.601 1.00 98.38 265 THR A N 1
ATOM 1917 C CA . THR A 1 265 ? -7.353 -10.070 -14.225 1.00 98.38 265 THR A CA 1
ATOM 1918 C C . THR A 1 265 ? -8.223 -11.304 -14.058 1.00 98.38 265 THR A C 1
ATOM 1920 O O . THR A 1 265 ? -8.254 -11.901 -12.989 1.00 98.38 265 THR A O 1
ATOM 1923 N N . ALA A 1 266 ? -8.839 -11.801 -15.132 1.00 97.69 266 ALA A N 1
ATOM 1924 C CA . ALA A 1 266 ? -9.586 -13.056 -15.084 1.00 97.69 266 ALA A CA 1
ATOM 1925 C C . ALA A 1 266 ? -8.718 -14.251 -14.635 1.00 97.69 266 ALA A C 1
ATOM 1927 O O . ALA A 1 266 ? -9.241 -15.234 -14.113 1.00 97.69 266 ALA A O 1
ATOM 1928 N N . ALA A 1 267 ? -7.393 -14.184 -14.823 1.00 96.62 267 ALA A N 1
ATOM 1929 C CA . ALA A 1 267 ? -6.478 -15.231 -14.380 1.00 96.62 267 ALA A CA 1
ATOM 1930 C C . ALA A 1 267 ? -6.297 -15.286 -12.851 1.00 96.62 267 ALA A C 1
ATOM 1932 O O . ALA A 1 267 ? -5.878 -16.330 -12.353 1.00 96.62 267 ALA A O 1
ATOM 1933 N N . SER A 1 268 ? -6.611 -14.209 -12.118 1.00 96.56 268 SER A N 1
ATOM 1934 C CA . SER A 1 268 ? -6.497 -14.164 -10.654 1.00 96.56 268 SER A CA 1
ATOM 1935 C C . SER A 1 268 ? -7.731 -14.700 -9.924 1.00 96.56 268 SER A C 1
ATOM 1937 O O . SER A 1 268 ? -7.695 -14.844 -8.702 1.00 96.56 268 SER A O 1
ATOM 1939 N N . GLU A 1 269 ? -8.807 -15.056 -10.639 1.00 94.56 269 GLU A N 1
ATOM 1940 C CA . GLU A 1 269 ? -10.030 -15.584 -10.028 1.00 94.56 269 GLU A CA 1
ATOM 1941 C C . GLU A 1 269 ? -9.731 -16.848 -9.195 1.00 94.56 269 GLU A C 1
ATOM 1943 O O . GLU A 1 269 ? -9.309 -17.890 -9.704 1.00 94.56 269 GLU A O 1
ATOM 1948 N N . GLY A 1 270 ? -9.946 -16.747 -7.879 1.00 94.31 270 GLY A N 1
ATOM 1949 C CA . GLY A 1 270 ? -9.647 -17.813 -6.917 1.00 94.31 270 GLY A CA 1
ATOM 1950 C C . GLY A 1 270 ? -8.163 -17.976 -6.561 1.00 94.31 270 GLY A C 1
ATOM 1951 O O . GLY A 1 270 ? -7.825 -18.953 -5.894 1.00 94.31 270 GLY A O 1
ATOM 1952 N N . GLN A 1 271 ? -7.299 -17.060 -7.006 1.00 95.50 271 GLN A N 1
ATOM 1953 C CA . GLN A 1 271 ? -5.876 -16.968 -6.652 1.00 95.50 271 GLN A CA 1
ATOM 1954 C C . GLN A 1 271 ? -5.542 -15.687 -5.865 1.00 95.50 271 GLN A C 1
ATOM 1956 O O . GLN A 1 271 ? -4.531 -15.658 -5.167 1.00 95.50 271 GLN A O 1
ATOM 1961 N N . SER A 1 272 ? -6.358 -14.633 -5.982 1.00 94.75 272 SER A N 1
ATOM 1962 C CA . SER A 1 272 ? -6.190 -13.381 -5.237 1.00 94.75 272 SER A CA 1
ATOM 1963 C C . SER A 1 272 ? -6.744 -13.450 -3.811 1.00 94.75 272 SER A C 1
ATOM 1965 O O . SER A 1 272 ? -7.649 -14.233 -3.505 1.00 94.75 272 SER A O 1
ATOM 1967 N N . PHE A 1 273 ? -6.208 -12.591 -2.943 1.00 96.38 273 PHE A N 1
ATOM 1968 C CA . PHE A 1 273 ? -6.650 -12.405 -1.563 1.00 96.38 273 PHE A CA 1
ATOM 1969 C C . PHE A 1 273 ? -6.832 -10.915 -1.287 1.00 96.38 273 PHE A C 1
ATOM 1971 O O . PHE A 1 273 ? -5.971 -10.119 -1.633 1.00 96.38 273 PHE A O 1
ATOM 1978 N N . THR A 1 274 ? -7.906 -10.545 -0.595 1.00 93.88 274 THR A N 1
ATOM 1979 C CA . THR A 1 274 ? -8.120 -9.155 -0.153 1.00 93.88 274 THR A CA 1
ATOM 1980 C C . THR A 1 274 ? -7.272 -8.789 1.068 1.00 93.88 274 THR A C 1
ATOM 1982 O O . THR A 1 274 ? -7.181 -7.629 1.434 1.00 93.88 274 THR A O 1
ATOM 1985 N N . ASP A 1 275 ? -6.642 -9.778 1.706 1.00 96.06 275 ASP A N 1
ATOM 1986 C CA . ASP A 1 275 ? -5.722 -9.599 2.826 1.00 96.06 275 ASP A CA 1
ATOM 1987 C C . ASP A 1 275 ? -4.510 -10.517 2.633 1.00 96.06 275 ASP A C 1
ATOM 1989 O O . ASP A 1 275 ? -4.619 -11.737 2.767 1.00 96.06 275 ASP A O 1
ATOM 1993 N N . TYR A 1 276 ? -3.351 -9.945 2.306 1.00 98.31 276 TYR A N 1
ATOM 1994 C CA . TYR A 1 276 ? -2.093 -10.692 2.211 1.00 98.31 276 TYR A CA 1
ATOM 1995 C C . TYR A 1 276 ? -1.308 -10.722 3.530 1.00 98.31 276 TYR A C 1
ATOM 1997 O O . TYR A 1 276 ? -0.327 -11.462 3.631 1.00 98.31 276 TYR A O 1
ATOM 2005 N N . THR A 1 277 ? -1.734 -9.981 4.558 1.00 98.06 277 THR A N 1
ATOM 2006 C CA . THR A 1 277 ? -1.070 -9.976 5.871 1.00 98.06 277 THR A CA 1
ATOM 2007 C C . THR A 1 277 ? -1.220 -11.315 6.598 1.00 98.06 277 THR A C 1
ATOM 2009 O O . THR A 1 277 ? -0.366 -11.693 7.397 1.00 98.06 277 THR A O 1
ATOM 2012 N N . GLN A 1 278 ? -2.230 -12.113 6.233 1.00 98.06 278 GLN A N 1
ATOM 2013 C CA . GLN A 1 278 ? -2.396 -13.489 6.713 1.00 98.06 278 GLN A CA 1
ATOM 2014 C C . GLN A 1 278 ? -1.211 -14.420 6.387 1.00 98.06 278 GLN A C 1
ATOM 2016 O O . GLN A 1 278 ? -1.101 -15.495 6.977 1.00 98.06 278 GLN A O 1
ATOM 2021 N N . PHE A 1 279 ? -0.340 -14.034 5.445 1.00 98.62 279 PHE A N 1
ATOM 2022 C CA . PHE A 1 279 ? 0.850 -14.796 5.050 1.00 98.62 279 PHE A CA 1
ATOM 2023 C C . PHE A 1 279 ? 2.142 -14.301 5.712 1.00 98.62 279 PHE A C 1
ATOM 2025 O O . PHE A 1 279 ? 3.220 -14.798 5.392 1.00 98.62 279 PHE A O 1
ATOM 2032 N N . LEU A 1 280 ? 2.062 -13.334 6.631 1.00 98.75 280 LEU A N 1
ATOM 2033 C CA . LEU A 1 280 ? 3.212 -12.878 7.409 1.00 98.75 280 LEU A CA 1
ATOM 2034 C C . LEU A 1 280 ? 3.596 -13.952 8.435 1.00 98.75 280 LEU A C 1
ATOM 2036 O O . LEU A 1 280 ? 3.060 -14.011 9.541 1.00 98.75 280 LEU A O 1
ATOM 2040 N N . ASP A 1 281 ? 4.528 -14.819 8.045 1.00 98.56 281 ASP A N 1
ATOM 2041 C CA . ASP A 1 281 ? 5.056 -15.899 8.876 1.00 98.56 281 ASP A CA 1
ATOM 2042 C C . ASP A 1 281 ? 6.551 -15.665 9.163 1.00 98.56 281 ASP A C 1
ATOM 2044 O O . ASP A 1 281 ? 7.371 -15.753 8.243 1.00 98.56 281 ASP A O 1
ATOM 2048 N N . PRO A 1 282 ? 6.942 -15.346 10.414 1.00 98.31 282 PRO A N 1
ATOM 2049 C CA . PRO A 1 282 ? 8.341 -15.097 10.753 1.00 98.31 282 PRO A CA 1
ATOM 2050 C C . PRO A 1 282 ? 9.215 -16.357 10.640 1.00 98.31 282 PRO A C 1
ATOM 2052 O O . PRO A 1 282 ? 10.433 -16.231 10.514 1.00 98.31 282 PRO A O 1
ATOM 2055 N N . ASP A 1 283 ? 8.621 -17.553 10.626 1.00 98.44 283 ASP A N 1
ATOM 2056 C CA . ASP A 1 283 ? 9.320 -18.839 10.576 1.00 98.44 283 ASP A CA 1
ATOM 2057 C C . ASP A 1 283 ? 9.350 -19.449 9.156 1.00 98.44 283 ASP A C 1
ATOM 2059 O O . ASP A 1 283 ? 9.863 -20.554 8.971 1.00 98.44 283 ASP A O 1
ATOM 2063 N N . ALA A 1 284 ? 8.855 -18.738 8.132 1.00 98.69 284 ALA A N 1
ATOM 2064 C CA . ALA A 1 284 ? 8.681 -19.262 6.769 1.00 98.69 284 ALA A CA 1
ATOM 2065 C C . ALA A 1 284 ? 9.967 -19.782 6.097 1.00 98.69 284 ALA A C 1
ATOM 2067 O O . ALA A 1 284 ? 9.904 -20.573 5.156 1.00 98.69 284 ALA A O 1
ATOM 2068 N N . LEU A 1 285 ? 11.145 -19.336 6.547 1.00 98.88 285 LEU A N 1
ATOM 2069 C CA . LEU A 1 285 ? 12.429 -19.814 6.032 1.00 98.88 285 LEU A CA 1
ATOM 2070 C C . LEU A 1 285 ? 12.817 -21.214 6.540 1.00 98.88 285 LEU A C 1
ATOM 2072 O O . LEU A 1 285 ? 13.688 -21.841 5.926 1.00 98.88 285 LEU A O 1
ATOM 2076 N N . ASP A 1 286 ? 12.203 -21.729 7.612 1.00 98.69 286 ASP A N 1
ATOM 2077 C CA . ASP A 1 286 ? 12.529 -23.058 8.143 1.00 98.69 286 ASP A CA 1
ATOM 2078 C C . ASP A 1 286 ? 12.120 -24.155 7.152 1.00 98.69 286 ASP A C 1
ATOM 2080 O O . ASP A 1 286 ? 10.945 -24.432 6.913 1.00 98.69 286 ASP A O 1
ATOM 2084 N N . GLY A 1 287 ? 13.121 -24.805 6.559 1.00 98.38 287 GLY A N 1
ATOM 2085 C CA . GLY A 1 287 ? 12.918 -25.845 5.555 1.00 98.38 287 GLY A CA 1
ATOM 2086 C C . GLY A 1 287 ? 12.745 -25.333 4.124 1.00 98.38 287 GLY A C 1
ATOM 2087 O O . GLY A 1 287 ? 12.719 -26.171 3.219 1.00 98.38 287 GLY A O 1
ATOM 2088 N N . ALA A 1 288 ? 12.717 -24.015 3.905 1.00 98.81 288 ALA A N 1
ATOM 2089 C CA . ALA A 1 288 ? 12.614 -23.423 2.575 1.00 98.81 288 ALA A CA 1
ATOM 2090 C C . ALA A 1 288 ? 13.809 -23.802 1.683 1.00 98.81 288 ALA A C 1
ATOM 2092 O O . ALA A 1 288 ? 14.944 -23.960 2.145 1.00 98.81 288 ALA A O 1
ATOM 2093 N N . ARG A 1 289 ? 13.588 -23.931 0.378 1.00 98.88 289 ARG A N 1
ATOM 2094 C CA . ARG A 1 289 ? 14.577 -24.312 -0.634 1.00 98.88 289 ARG A CA 1
ATOM 2095 C C . ARG A 1 289 ? 14.708 -23.190 -1.653 1.00 98.88 289 ARG A C 1
ATOM 2097 O O . ARG A 1 289 ? 13.806 -22.933 -2.442 1.00 98.88 289 ARG A O 1
ATOM 2104 N N . ILE A 1 290 ? 15.858 -22.524 -1.644 1.00 98.94 290 ILE A N 1
ATOM 2105 C CA . ILE A 1 290 ? 16.069 -21.263 -2.360 1.00 98.94 290 ILE A CA 1
ATOM 2106 C C . ILE A 1 290 ? 17.135 -21.448 -3.438 1.00 98.94 290 ILE A C 1
ATOM 2108 O O . ILE A 1 290 ? 18.280 -21.809 -3.148 1.00 98.94 290 ILE A O 1
ATOM 2112 N N . GLY A 1 291 ? 16.773 -21.178 -4.689 1.00 98.88 291 GLY A N 1
ATOM 2113 C CA . GLY A 1 291 ? 17.707 -21.179 -5.813 1.00 98.88 291 GLY A CA 1
ATOM 2114 C C . GLY A 1 291 ? 18.493 -19.872 -5.925 1.00 98.88 291 GLY A C 1
ATOM 2115 O O . GLY A 1 291 ? 17.925 -18.791 -5.810 1.00 98.88 291 GLY A O 1
ATOM 2116 N N . VAL A 1 292 ? 19.799 -19.955 -6.177 1.00 98.88 292 VAL A N 1
ATOM 2117 C CA . VAL A 1 292 ? 20.710 -18.809 -6.336 1.00 98.88 292 VAL A CA 1
ATOM 2118 C C . VAL A 1 292 ? 21.527 -18.983 -7.626 1.00 98.88 292 VAL A C 1
ATOM 2120 O O . VAL A 1 292 ? 22.658 -19.486 -7.577 1.00 98.88 292 VAL A O 1
ATOM 2123 N N . PRO A 1 293 ? 20.993 -18.560 -8.787 1.00 98.19 293 PRO A N 1
ATOM 2124 C CA . PRO A 1 293 ? 21.685 -18.682 -10.068 1.00 98.19 293 PRO A CA 1
ATOM 2125 C C . PRO A 1 293 ? 22.826 -17.656 -10.170 1.00 98.19 293 PRO A C 1
ATOM 2127 O O . PRO A 1 293 ? 22.610 -16.439 -10.243 1.00 98.19 293 PRO A O 1
ATOM 2130 N N . LYS A 1 294 ? 24.081 -18.125 -10.164 1.00 97.44 294 LYS A N 1
ATOM 2131 C CA . LYS A 1 294 ? 25.274 -17.260 -10.141 1.00 97.44 294 LYS A CA 1
ATOM 2132 C C . LYS A 1 294 ? 25.518 -16.556 -11.472 1.00 97.44 294 LYS A C 1
ATOM 2134 O O . LYS A 1 294 ? 26.235 -15.554 -11.484 1.00 97.44 294 LYS A O 1
ATOM 2139 N N . ALA A 1 295 ? 24.913 -16.994 -12.576 1.00 97.25 295 ALA A N 1
ATOM 2140 C CA . ALA A 1 295 ? 24.986 -16.281 -13.851 1.00 97.25 295 ALA A CA 1
ATOM 2141 C C . ALA A 1 295 ? 24.491 -14.825 -13.739 1.00 97.25 295 ALA A C 1
ATOM 2143 O O . ALA A 1 295 ? 25.035 -13.931 -14.391 1.00 97.25 295 ALA A O 1
ATOM 2144 N N . TYR A 1 296 ? 23.540 -14.556 -12.838 1.00 97.81 296 TYR A N 1
ATOM 2145 C CA . TYR A 1 296 ? 23.007 -13.215 -12.586 1.00 97.81 296 TYR A CA 1
ATOM 2146 C C . TYR A 1 296 ? 23.944 -12.324 -11.756 1.00 97.81 296 TYR A C 1
ATOM 2148 O O . TYR A 1 296 ? 23.706 -11.126 -11.630 1.00 97.81 296 TYR A O 1
ATOM 2156 N N . TRP A 1 297 ? 25.045 -12.864 -11.225 1.00 97.75 297 TRP A N 1
ATOM 2157 C CA . TRP A 1 297 ? 26.017 -12.118 -10.416 1.00 97.75 297 TRP A CA 1
ATOM 2158 C C . TRP A 1 297 ? 27.073 -11.416 -11.285 1.00 97.75 297 TRP A C 1
ATOM 2160 O O . TRP A 1 297 ? 27.948 -10.709 -10.778 1.00 97.75 297 TRP A O 1
ATOM 2170 N N . ALA A 1 298 ? 27.010 -11.600 -12.607 1.00 95.06 298 ALA A N 1
ATOM 2171 C CA . ALA A 1 298 ? 27.933 -10.986 -13.547 1.00 95.06 298 ALA A CA 1
ATOM 2172 C C . ALA A 1 298 ? 27.921 -9.451 -13.425 1.00 95.06 298 ALA A C 1
ATOM 2174 O O . ALA A 1 298 ? 26.902 -8.792 -13.628 1.00 95.06 298 ALA A O 1
ATOM 2175 N N . GLY A 1 299 ? 29.079 -8.869 -13.109 1.00 95.56 299 GLY A N 1
ATOM 2176 C CA . GLY A 1 299 ? 29.245 -7.421 -12.971 1.00 95.56 299 GLY A CA 1
ATOM 2177 C C . GLY A 1 299 ? 28.920 -6.852 -11.588 1.00 95.56 299 GLY A C 1
ATOM 2178 O O . GLY A 1 299 ? 28.925 -5.633 -11.456 1.00 95.56 299 GLY A O 1
ATOM 2179 N N . LEU A 1 300 ? 28.655 -7.687 -10.576 1.00 97.75 300 LEU A N 1
ATOM 2180 C CA . LEU A 1 300 ? 28.651 -7.230 -9.184 1.00 97.75 300 LEU A CA 1
ATOM 2181 C C . LEU A 1 300 ? 30.070 -6.860 -8.717 1.00 97.75 300 LEU A C 1
ATOM 2183 O O . LEU A 1 300 ? 31.053 -7.496 -9.111 1.00 97.75 300 LEU A O 1
ATOM 2187 N N . SER A 1 301 ? 30.170 -5.842 -7.864 1.00 98.19 301 SER A N 1
ATOM 2188 C CA . SER A 1 301 ? 31.387 -5.483 -7.134 1.00 98.19 301 SER A CA 1
ATOM 2189 C C . SER A 1 301 ? 31.681 -6.483 -6.009 1.00 98.19 301 SER A C 1
ATOM 2191 O O . SER A 1 301 ? 30.828 -7.285 -5.630 1.00 98.19 301 SER A O 1
ATOM 2193 N N . GLU A 1 302 ? 32.892 -6.432 -5.446 1.00 98.31 302 GLU A N 1
ATOM 2194 C CA . GLU A 1 302 ? 33.249 -7.260 -4.283 1.00 98.31 302 GLU A CA 1
ATOM 2195 C C . GLU A 1 302 ? 32.333 -6.978 -3.079 1.00 98.31 302 GLU A C 1
ATOM 2197 O O . GLU A 1 302 ? 31.909 -7.921 -2.414 1.00 98.31 302 GLU A O 1
ATOM 2202 N N . ASP A 1 303 ? 31.963 -5.713 -2.858 1.00 98.44 303 ASP A N 1
ATOM 2203 C CA . ASP A 1 303 ? 31.063 -5.307 -1.773 1.00 98.44 303 ASP A CA 1
ATOM 2204 C C . ASP A 1 303 ? 29.628 -5.803 -2.007 1.00 98.44 303 ASP A C 1
ATOM 2206 O O . ASP A 1 303 ? 29.004 -6.339 -1.096 1.00 98.44 303 ASP A O 1
ATOM 2210 N N . GLN A 1 304 ? 29.119 -5.722 -3.243 1.00 98.56 304 GLN A N 1
ATOM 2211 C CA . GLN A 1 304 ? 27.803 -6.277 -3.580 1.00 98.56 304 GLN A CA 1
ATOM 2212 C C . GLN A 1 304 ? 27.772 -7.801 -3.408 1.00 98.56 304 GLN A C 1
ATOM 2214 O O . GLN A 1 304 ? 26.793 -8.347 -2.910 1.00 98.56 304 GLN A O 1
ATOM 2219 N N . VAL A 1 305 ? 28.849 -8.496 -3.800 1.00 98.62 305 VAL A N 1
ATOM 2220 C CA . VAL A 1 305 ? 28.996 -9.944 -3.586 1.00 98.62 305 VAL A CA 1
ATOM 2221 C C . VAL A 1 305 ? 29.040 -10.280 -2.094 1.00 98.62 305 VAL A C 1
ATOM 2223 O O . VAL A 1 305 ? 28.495 -11.308 -1.696 1.00 98.62 305 VAL A O 1
ATOM 2226 N N . ALA A 1 306 ? 29.679 -9.450 -1.268 1.00 98.69 306 ALA A N 1
ATOM 2227 C CA . ALA A 1 306 ? 29.680 -9.635 0.180 1.00 98.69 306 ALA A CA 1
ATOM 2228 C C . ALA A 1 306 ? 28.259 -9.528 0.753 1.00 98.69 306 ALA A C 1
ATOM 2230 O O . ALA A 1 306 ? 27.825 -10.459 1.423 1.00 98.69 306 ALA A O 1
ATOM 2231 N N . LEU A 1 307 ? 27.507 -8.484 0.390 1.00 98.69 307 LEU A N 1
ATOM 2232 C CA . LEU A 1 307 ? 26.145 -8.262 0.888 1.00 98.69 307 LEU A CA 1
ATOM 2233 C C . LEU A 1 307 ? 25.189 -9.415 0.551 1.00 98.69 307 LEU A C 1
ATOM 2235 O O . LEU A 1 307 ? 24.525 -9.939 1.439 1.00 98.69 307 LEU A O 1
ATOM 2239 N N . ILE A 1 308 ? 25.169 -9.901 -0.696 1.00 98.62 308 ILE A N 1
ATOM 2240 C CA . ILE A 1 308 ? 24.323 -11.061 -1.039 1.00 98.62 308 ILE A CA 1
ATOM 2241 C C . ILE A 1 308 ? 24.769 -12.349 -0.324 1.00 98.62 308 ILE A C 1
ATOM 2243 O O . ILE A 1 308 ? 23.938 -13.202 -0.024 1.00 98.62 308 ILE A O 1
ATOM 2247 N N . ASN A 1 309 ? 26.063 -12.521 -0.027 1.00 98.75 309 ASN A N 1
ATOM 2248 C CA . ASN A 1 309 ? 26.521 -13.667 0.765 1.00 98.75 309 ASN A CA 1
ATOM 2249 C C . ASN A 1 309 ? 26.117 -13.541 2.245 1.00 98.75 309 ASN A C 1
ATOM 2251 O O . ASN A 1 309 ? 25.839 -14.562 2.878 1.00 98.75 309 ASN A O 1
ATOM 2255 N N . ASP A 1 310 ? 26.055 -12.324 2.786 1.00 98.75 310 ASP A N 1
ATOM 2256 C CA . ASP A 1 310 ? 25.540 -12.068 4.133 1.00 98.75 310 ASP A CA 1
ATOM 2257 C C . ASP A 1 310 ? 24.035 -12.372 4.193 1.00 98.75 310 ASP A C 1
ATOM 2259 O O . ASP A 1 310 ? 23.609 -13.119 5.072 1.00 98.75 310 ASP A O 1
ATOM 2263 N N . THR A 1 311 ? 23.251 -11.935 3.197 1.00 98.69 311 THR A N 1
ATOM 2264 C CA . THR A 1 311 ? 21.844 -12.348 3.030 1.00 98.69 311 THR A CA 1
ATOM 2265 C C . THR A 1 311 ? 21.711 -13.869 3.036 1.00 98.69 311 THR A C 1
ATOM 2267 O O . THR A 1 311 ? 20.945 -14.413 3.824 1.00 98.69 311 THR A O 1
ATOM 2270 N N . ILE A 1 312 ? 22.469 -14.568 2.186 1.00 98.88 312 ILE A N 1
ATOM 2271 C CA . ILE A 1 312 ? 22.450 -16.036 2.097 1.00 98.88 312 ILE A CA 1
ATOM 2272 C C . ILE A 1 312 ? 22.759 -16.677 3.455 1.00 98.88 312 ILE A C 1
ATOM 2274 O O . ILE A 1 312 ? 22.096 -17.636 3.840 1.00 98.88 312 ILE A O 1
ATOM 2278 N N . SER A 1 313 ? 23.719 -16.127 4.199 1.00 98.88 313 SER A N 1
ATOM 2279 C CA . SER A 1 313 ? 24.071 -16.618 5.534 1.00 98.88 313 SER A CA 1
ATOM 2280 C C . SER A 1 313 ? 22.918 -16.441 6.529 1.00 98.88 313 SER A C 1
ATOM 2282 O O . SER A 1 313 ? 22.672 -17.334 7.341 1.00 98.88 313 SER A O 1
ATOM 2284 N N . THR A 1 314 ? 22.184 -15.325 6.457 1.00 98.81 314 THR A N 1
ATOM 2285 C CA . THR A 1 314 ? 20.963 -15.116 7.248 1.00 98.81 314 THR A CA 1
ATOM 2286 C C . THR A 1 314 ? 19.897 -16.144 6.884 1.00 98.81 314 THR A C 1
ATOM 2288 O O . THR A 1 314 ? 19.372 -16.791 7.788 1.00 98.81 314 THR A O 1
ATOM 2291 N N . LEU A 1 315 ? 19.640 -16.375 5.592 1.00 98.88 315 LEU A N 1
ATOM 2292 C CA . LEU A 1 315 ? 18.667 -17.376 5.130 1.00 98.88 315 LEU A CA 1
ATOM 2293 C C . LEU A 1 315 ? 19.008 -18.782 5.651 1.00 98.88 315 LEU A C 1
ATOM 2295 O O . LEU A 1 315 ? 18.158 -19.452 6.233 1.00 98.88 315 LEU A O 1
ATOM 2299 N N . GLU A 1 316 ? 20.269 -19.210 5.523 1.00 98.81 316 GLU A N 1
ATOM 2300 C CA . GLU A 1 316 ? 20.737 -20.499 6.056 1.00 98.81 316 GLU A CA 1
ATOM 2301 C C . GLU A 1 316 ? 20.589 -20.582 7.585 1.00 98.81 316 GLU A C 1
ATOM 2303 O O . GLU A 1 316 ? 20.273 -21.644 8.126 1.00 98.81 316 GLU A O 1
ATOM 2308 N N . SER A 1 317 ? 20.794 -19.469 8.301 1.00 98.75 317 SER A N 1
ATOM 2309 C CA . SER A 1 317 ? 20.644 -19.421 9.762 1.00 98.75 317 SER A CA 1
ATOM 2310 C C . SER A 1 317 ? 19.195 -19.568 10.235 1.00 98.75 317 SER A C 1
ATOM 2312 O O . SER A 1 317 ? 18.985 -20.071 11.339 1.00 98.75 317 SER A O 1
ATOM 2314 N N . GLN A 1 318 ? 18.226 -19.188 9.394 1.00 98.75 318 GLN A N 1
ATOM 2315 C CA . GLN A 1 318 ? 16.789 -19.369 9.631 1.00 98.75 318 GLN A CA 1
ATOM 2316 C C . GLN A 1 318 ? 16.269 -20.740 9.164 1.00 98.75 318 GLN A C 1
ATOM 2318 O O . GLN A 1 318 ? 15.089 -21.026 9.304 1.00 98.75 318 GLN A O 1
ATOM 2323 N N . GLY A 1 319 ? 17.139 -21.616 8.647 1.00 98.69 319 GLY A N 1
ATOM 2324 C CA . GLY A 1 319 ? 16.778 -22.992 8.286 1.00 98.69 319 GLY A CA 1
ATOM 2325 C C . GLY A 1 319 ? 16.601 -23.251 6.788 1.00 98.69 319 GLY A C 1
ATOM 2326 O O . GLY A 1 319 ? 16.333 -24.394 6.408 1.00 98.69 319 GLY A O 1
ATOM 2327 N N . ALA A 1 320 ? 16.821 -22.250 5.930 1.00 98.81 320 ALA A N 1
ATOM 2328 C CA . ALA A 1 320 ? 16.701 -22.423 4.487 1.00 98.81 320 ALA A CA 1
ATOM 2329 C C . ALA A 1 320 ? 17.878 -23.221 3.891 1.00 98.81 320 ALA A C 1
ATOM 2331 O O . ALA A 1 320 ? 19.028 -23.145 4.329 1.00 98.81 320 ALA A O 1
ATOM 2332 N N . THR A 1 321 ? 17.601 -23.974 2.828 1.00 98.88 321 THR A N 1
ATOM 2333 C CA . THR A 1 321 ? 18.584 -24.693 2.013 1.00 98.88 321 THR A CA 1
ATOM 2334 C C . THR A 1 321 ? 18.853 -23.941 0.715 1.00 98.88 321 THR A C 1
ATOM 2336 O O . THR A 1 321 ? 17.941 -23.722 -0.078 1.00 98.88 321 THR A O 1
ATOM 2339 N N . ILE A 1 322 ? 20.121 -23.631 0.444 1.00 98.81 322 ILE A N 1
ATOM 2340 C CA . ILE A 1 322 ? 20.528 -22.863 -0.740 1.00 98.81 322 ILE A CA 1
ATOM 2341 C C . ILE A 1 322 ? 21.023 -23.780 -1.864 1.00 98.81 322 ILE A C 1
ATOM 2343 O O . ILE A 1 322 ? 21.895 -24.629 -1.656 1.00 98.81 322 ILE A O 1
ATOM 2347 N N . ILE A 1 323 ? 20.497 -23.585 -3.075 1.00 98.75 323 ILE A N 1
ATOM 2348 C CA . ILE A 1 323 ? 20.834 -24.353 -4.279 1.00 98.75 323 ILE A CA 1
ATOM 2349 C C . ILE A 1 323 ? 21.481 -23.433 -5.320 1.00 98.75 323 ILE A C 1
ATOM 2351 O O . ILE A 1 323 ? 20.861 -22.505 -5.818 1.00 98.75 323 ILE A O 1
ATOM 2355 N N . TYR A 1 324 ? 22.733 -23.709 -5.688 1.00 98.19 324 TYR A N 1
ATOM 2356 C CA . TYR A 1 324 ? 23.537 -22.865 -6.592 1.00 98.19 324 TYR A CA 1
ATOM 2357 C C . TYR A 1 324 ? 23.517 -23.311 -8.063 1.00 98.19 324 TYR A C 1
ATOM 2359 O O . TYR A 1 324 ? 24.485 -23.093 -8.792 1.00 98.19 324 TYR A O 1
ATOM 2367 N N . GLU A 1 325 ? 22.457 -23.993 -8.489 1.00 98.06 325 GLU A N 1
ATOM 2368 C CA . GLU A 1 325 ? 22.287 -24.402 -9.887 1.00 98.06 325 GLU A CA 1
ATOM 2369 C C . GLU A 1 325 ? 21.802 -23.213 -10.734 1.00 98.06 325 GLU A C 1
ATOM 2371 O O . GLU A 1 325 ? 21.256 -22.246 -10.201 1.00 98.06 325 GLU A O 1
ATOM 2376 N N . GLU A 1 326 ? 22.008 -23.263 -12.050 1.00 97.88 326 GLU A N 1
ATOM 2377 C CA . GLU A 1 326 ? 21.636 -22.171 -12.961 1.00 97.88 326 GLU A CA 1
ATOM 2378 C C . GLU A 1 326 ? 20.253 -22.382 -13.586 1.00 97.88 326 GLU A C 1
ATOM 2380 O O . GLU A 1 326 ? 19.856 -23.514 -13.868 1.00 97.88 326 GLU A O 1
ATOM 2385 N N . ILE A 1 327 ? 19.554 -21.283 -13.890 1.00 98.50 327 ILE A N 1
ATOM 2386 C CA . ILE A 1 327 ? 18.296 -21.337 -14.646 1.00 98.50 327 ILE A CA 1
ATOM 2387 C C . ILE A 1 327 ? 18.605 -21.818 -16.078 1.00 98.50 327 ILE A C 1
ATOM 2389 O O . ILE A 1 327 ? 19.466 -21.209 -16.732 1.00 98.50 327 ILE A O 1
ATOM 2393 N N . PRO A 1 328 ? 17.932 -22.865 -16.601 1.00 97.81 328 PRO A N 1
ATOM 2394 C CA . PRO A 1 328 ? 18.339 -23.519 -17.849 1.00 97.81 328 PRO A CA 1
ATOM 2395 C C . PRO A 1 328 ? 18.416 -22.586 -19.065 1.00 97.81 328 PRO A C 1
ATOM 2397 O O . PRO A 1 328 ? 19.355 -22.679 -19.856 1.00 97.81 328 PRO A O 1
ATOM 2400 N N . SER A 1 329 ? 17.466 -21.659 -19.192 1.00 98.06 329 SER A N 1
ATOM 2401 C CA . SER A 1 329 ? 17.356 -20.722 -20.315 1.00 98.06 329 SER A CA 1
ATOM 2402 C C . SER A 1 329 ? 18.252 -19.480 -20.221 1.00 98.06 329 SER A C 1
ATOM 2404 O O . SER A 1 329 ? 18.269 -18.689 -21.164 1.00 98.06 329 SER A O 1
ATOM 2406 N N . THR A 1 330 ? 19.009 -19.288 -19.128 1.00 96.25 330 THR A N 1
ATOM 2407 C CA . THR A 1 330 ? 19.692 -18.010 -18.816 1.00 96.25 330 THR A CA 1
ATOM 2408 C C . THR A 1 330 ? 20.495 -17.448 -19.989 1.00 96.25 330 THR A C 1
ATOM 2410 O O . THR A 1 330 ? 20.363 -16.275 -20.331 1.00 96.25 330 THR A O 1
ATOM 2413 N N . GLN A 1 331 ? 21.336 -18.276 -20.617 1.00 95.69 331 GLN A N 1
ATOM 2414 C CA . GLN A 1 331 ? 22.198 -17.813 -21.703 1.00 95.69 331 GLN A CA 1
ATOM 2415 C C . GLN A 1 331 ? 21.389 -17.401 -22.939 1.00 95.69 331 GLN A C 1
ATOM 2417 O O . GLN A 1 331 ? 21.653 -16.345 -23.508 1.00 95.69 331 GLN A O 1
ATOM 2422 N N . GLU A 1 332 ? 20.417 -18.220 -23.350 1.00 97.62 332 GLU A N 1
ATOM 2423 C CA . GLU A 1 332 ? 19.585 -17.930 -24.523 1.00 97.62 332 GLU A CA 1
ATOM 2424 C C . GLU A 1 332 ? 18.755 -16.665 -24.292 1.00 97.62 332 GLU A C 1
ATOM 2426 O O . GLU A 1 332 ? 18.702 -15.802 -25.164 1.00 97.62 332 GLU A O 1
ATOM 2431 N N . LEU A 1 333 ? 18.196 -16.501 -23.089 1.00 95.56 333 LEU A N 1
ATOM 2432 C CA . LEU A 1 333 ? 17.427 -15.317 -22.718 1.00 95.56 333 LEU A CA 1
ATOM 2433 C C . LEU A 1 333 ? 18.275 -14.034 -22.749 1.00 95.56 333 LEU A C 1
ATOM 2435 O O . LEU A 1 333 ? 17.794 -13.006 -23.214 1.00 95.56 333 LEU A O 1
ATOM 2439 N N . PHE A 1 334 ? 19.532 -14.077 -22.292 1.00 94.31 334 PHE A N 1
ATOM 2440 C CA . PHE A 1 334 ? 20.438 -12.919 -22.348 1.00 94.31 334 PHE A CA 1
ATOM 2441 C C . PHE A 1 334 ? 20.878 -12.543 -23.769 1.00 94.31 334 PHE A C 1
ATOM 2443 O O . PHE A 1 334 ? 21.259 -11.397 -24.006 1.00 94.31 334 PHE A O 1
ATOM 2450 N N . GLU A 1 335 ? 20.864 -13.493 -24.703 1.00 96.00 335 GLU A N 1
ATOM 2451 C CA . GLU A 1 335 ? 21.240 -13.275 -26.104 1.00 96.00 335 GLU A CA 1
ATOM 2452 C C . GLU A 1 335 ? 20.033 -12.913 -26.993 1.00 96.00 335 GLU A C 1
ATOM 2454 O O . GLU A 1 335 ? 20.227 -12.465 -28.127 1.00 96.00 335 GLU A O 1
ATOM 2459 N N . PHE A 1 336 ? 18.804 -13.090 -26.496 1.00 96.81 336 PHE A N 1
ATOM 2460 C CA . PHE A 1 336 ? 17.569 -12.870 -27.244 1.00 96.81 336 PHE A CA 1
ATOM 2461 C C . PHE A 1 336 ? 17.096 -11.408 -27.184 1.00 96.81 336 PHE A C 1
ATOM 2463 O O . PHE A 1 336 ? 16.851 -10.857 -26.111 1.00 96.81 336 PHE A O 1
ATOM 2470 N N . ASP A 1 337 ? 16.930 -10.790 -28.355 1.00 94.69 337 ASP A N 1
ATOM 2471 C CA . ASP A 1 337 ? 16.393 -9.435 -28.510 1.00 94.69 337 ASP A CA 1
ATOM 2472 C C . ASP A 1 337 ? 14.931 -9.519 -28.962 1.00 94.69 337 ASP A C 1
ATOM 2474 O O . ASP A 1 337 ? 14.646 -9.992 -30.062 1.00 94.69 337 ASP A O 1
ATOM 2478 N N . SER A 1 338 ? 14.011 -9.110 -28.089 1.00 96.94 338 SER A N 1
ATOM 2479 C CA . SER A 1 338 ? 12.563 -9.265 -28.273 1.00 96.94 338 SER A CA 1
ATOM 2480 C C . SER A 1 338 ? 11.922 -7.951 -28.708 1.00 96.94 338 SER A C 1
ATOM 2482 O O . SER A 1 338 ? 12.110 -6.914 -28.066 1.00 96.94 338 SER A O 1
ATOM 2484 N N . SER A 1 339 ? 11.085 -7.993 -29.749 1.00 97.56 339 SER A N 1
ATOM 2485 C CA . SER A 1 339 ? 10.347 -6.821 -30.228 1.00 97.56 339 SER A CA 1
ATOM 2486 C C . SER A 1 339 ? 9.140 -6.443 -29.357 1.00 97.56 339 SER A C 1
ATOM 2488 O O . SER A 1 339 ? 8.487 -5.437 -29.647 1.00 97.56 339 SER A O 1
ATOM 2490 N N . VAL A 1 340 ? 8.804 -7.238 -28.330 1.00 98.69 340 VAL A N 1
ATOM 2491 C CA . VAL A 1 340 ? 7.540 -7.137 -27.574 1.00 98.69 340 VAL A CA 1
ATOM 2492 C C . VAL A 1 340 ? 7.307 -5.736 -27.022 1.00 98.69 340 VAL A C 1
ATOM 2494 O O . VAL A 1 340 ? 6.287 -5.135 -27.342 1.00 98.69 340 VAL A O 1
ATOM 2497 N N . LEU A 1 341 ? 8.263 -5.174 -26.276 1.00 98.56 341 LEU A N 1
ATOM 2498 C CA . LEU A 1 341 ? 8.064 -3.872 -25.629 1.00 98.56 341 LEU A CA 1
ATOM 2499 C C . LEU A 1 341 ? 7.846 -2.738 -26.639 1.00 98.56 341 LEU A C 1
ATOM 2501 O O . LEU A 1 341 ? 7.011 -1.873 -26.418 1.00 98.56 341 LEU A O 1
ATOM 2505 N N . PHE A 1 342 ? 8.558 -2.738 -27.768 1.00 98.69 342 PHE A N 1
ATOM 2506 C CA . PHE A 1 342 ? 8.380 -1.697 -28.785 1.00 98.69 342 PHE A CA 1
ATOM 2507 C C . PHE A 1 342 ? 7.038 -1.826 -29.507 1.00 98.69 342 PHE A C 1
ATOM 2509 O O . PHE A 1 342 ? 6.377 -0.818 -29.763 1.00 98.69 342 PHE A O 1
ATOM 2516 N N . TYR A 1 343 ? 6.644 -3.060 -29.841 1.00 98.81 343 TYR A N 1
ATOM 2517 C CA . TYR A 1 343 ? 5.381 -3.328 -30.520 1.00 98.81 343 TYR A CA 1
ATOM 2518 C C . TYR A 1 343 ? 4.194 -2.948 -29.631 1.00 98.81 343 TYR A C 1
ATOM 2520 O O . TYR A 1 343 ? 3.273 -2.261 -30.079 1.00 98.81 343 TYR A O 1
ATOM 2528 N N . GLU A 1 344 ? 4.228 -3.375 -28.368 1.00 98.75 344 GLU A N 1
ATOM 2529 C CA . GLU A 1 344 ? 3.170 -3.094 -27.402 1.00 98.75 344 GLU A CA 1
ATOM 2530 C C . GLU A 1 344 ? 3.139 -1.622 -27.003 1.00 98.75 344 GLU A C 1
ATOM 2532 O O . GLU A 1 344 ? 2.053 -1.062 -26.989 1.00 98.75 344 GLU A O 1
ATOM 2537 N N . PHE A 1 345 ? 4.281 -0.939 -26.862 1.00 98.81 345 PHE A N 1
ATOM 2538 C CA . PHE A 1 345 ? 4.286 0.488 -26.520 1.00 98.81 345 PHE A CA 1
ATOM 2539 C C . PHE A 1 345 ? 3.514 1.334 -27.527 1.00 98.81 345 PHE A C 1
ATOM 2541 O O . PHE A 1 345 ? 2.658 2.126 -27.144 1.00 98.81 345 PHE A O 1
ATOM 2548 N N . LYS A 1 346 ? 3.736 1.132 -28.834 1.00 98.75 346 LYS A N 1
ATOM 2549 C CA . LYS A 1 346 ? 2.942 1.836 -29.853 1.00 98.75 346 LYS A CA 1
ATOM 2550 C C . LYS A 1 346 ? 1.464 1.442 -29.793 1.00 98.75 346 LYS A C 1
ATOM 2552 O O . LYS A 1 346 ? 0.604 2.301 -29.972 1.00 98.75 346 LYS A O 1
ATOM 2557 N N . ARG A 1 347 ? 1.154 0.154 -29.633 1.00 98.62 347 ARG A N 1
ATOM 2558 C CA . ARG A 1 347 ? -0.230 -0.349 -29.628 1.00 98.62 347 ARG A CA 1
ATOM 2559 C C . ARG A 1 347 ? -1.016 0.177 -28.426 1.00 98.62 347 ARG A C 1
ATOM 2561 O O . ARG A 1 347 ? -2.140 0.635 -28.602 1.00 98.62 347 ARG A O 1
ATOM 2568 N N . ASP A 1 348 ? -0.425 0.088 -27.247 1.00 98.62 348 ASP A N 1
ATOM 2569 C CA . ASP A 1 348 ? -1.093 0.267 -25.962 1.00 98.62 348 ASP A CA 1
ATOM 2570 C C . ASP A 1 348 ? -1.126 1.745 -25.585 1.00 98.62 348 ASP A C 1
ATOM 2572 O O . ASP A 1 348 ? -2.193 2.244 -25.242 1.00 98.62 348 ASP A O 1
ATOM 2576 N N . LEU A 1 349 ? -0.036 2.496 -25.799 1.00 98.75 349 LEU A N 1
ATOM 2577 C CA . LEU A 1 349 ? -0.052 3.940 -25.554 1.00 98.75 349 LEU A CA 1
ATOM 2578 C C . LEU A 1 349 ? -1.053 4.663 -26.462 1.00 98.75 349 LEU A C 1
ATOM 2580 O O . LEU A 1 349 ? -1.782 5.523 -25.990 1.00 98.75 349 LEU A O 1
ATOM 2584 N N . ASN A 1 350 ? -1.138 4.312 -27.752 1.00 98.69 350 ASN A N 1
ATOM 2585 C CA . ASN A 1 350 ? -2.143 4.922 -28.634 1.00 98.69 350 ASN A CA 1
ATOM 2586 C C . ASN A 1 350 ? -3.575 4.583 -28.200 1.00 98.69 350 ASN A C 1
ATOM 2588 O O . ASN A 1 350 ? -4.466 5.399 -28.392 1.00 98.69 350 ASN A O 1
ATOM 2592 N N . ARG A 1 351 ? -3.804 3.389 -27.639 1.00 98.19 351 ARG A N 1
ATOM 2593 C CA . ARG A 1 351 ? -5.121 2.987 -27.130 1.00 98.19 351 ARG A CA 1
ATOM 2594 C C . ARG A 1 351 ? -5.500 3.793 -25.888 1.00 98.19 351 ARG A C 1
ATOM 2596 O O . ARG A 1 351 ? -6.624 4.263 -25.808 1.00 98.19 351 ARG A O 1
ATOM 2603 N N . TYR A 1 352 ? -4.556 3.962 -24.967 1.00 98.56 352 TYR A N 1
ATOM 2604 C CA . TYR A 1 352 ? -4.737 4.776 -23.768 1.00 98.56 352 TYR A CA 1
ATOM 2605 C C . TYR A 1 352 ? -4.955 6.261 -24.112 1.00 98.56 352 TYR A C 1
ATOM 2607 O O . TYR A 1 352 ? -5.861 6.900 -23.596 1.00 98.56 352 TYR A O 1
ATOM 2615 N N . LEU A 1 353 ? -4.157 6.835 -25.019 1.00 98.44 353 LEU A N 1
ATOM 2616 C CA . LEU A 1 353 ? -4.318 8.247 -25.386 1.00 98.44 353 LEU A CA 1
ATOM 2617 C C . LEU A 1 353 ? -5.671 8.512 -26.070 1.00 98.44 353 LEU A C 1
ATOM 2619 O O . LEU A 1 353 ? -6.270 9.555 -25.835 1.00 98.44 353 LEU A O 1
ATOM 2623 N N . ASP A 1 354 ? -6.186 7.556 -26.852 1.00 96.38 354 ASP A N 1
ATOM 2624 C CA . ASP A 1 354 ? -7.534 7.621 -27.439 1.00 96.38 354 ASP A CA 1
ATOM 2625 C C . ASP A 1 354 ? -8.642 7.577 -26.366 1.00 96.38 354 ASP A C 1
ATOM 2627 O O . ASP A 1 354 ? -9.678 8.224 -26.526 1.00 96.38 354 ASP A O 1
ATOM 2631 N N . SER A 1 355 ? -8.433 6.875 -25.241 1.00 95.81 355 SER A N 1
ATOM 2632 C CA . SER A 1 355 ? -9.431 6.803 -24.161 1.00 95.81 355 SER A CA 1
ATOM 2633 C C . SER A 1 355 ? -9.556 8.083 -23.334 1.00 95.81 355 SER A C 1
ATOM 2635 O O . SER A 1 355 ? -10.565 8.250 -22.654 1.00 95.81 355 SER A O 1
ATOM 2637 N N . LEU A 1 356 ? -8.597 9.013 -23.424 1.00 96.25 356 LEU A N 1
ATOM 2638 C CA . LEU A 1 356 ? -8.670 10.320 -22.754 1.00 96.25 356 LEU A CA 1
ATOM 2639 C C . LEU A 1 356 ? -9.734 11.258 -23.363 1.00 96.25 356 LEU A C 1
ATOM 2641 O O . LEU A 1 356 ? -10.151 12.222 -22.721 1.00 96.25 356 LEU A O 1
ATOM 2645 N N . GLY A 1 357 ? -10.210 10.973 -24.579 1.00 93.12 357 GLY A N 1
ATOM 2646 C CA . GLY A 1 357 ? -11.276 11.732 -25.236 1.00 93.12 357 GLY A CA 1
ATOM 2647 C C . GLY A 1 357 ? -10.849 13.103 -25.778 1.00 93.12 357 GLY A C 1
ATOM 2648 O O . GLY A 1 357 ? -9.672 13.388 -25.967 1.00 93.12 357 GLY A O 1
ATOM 2649 N N . ASP A 1 358 ? -11.836 13.962 -26.059 1.00 92.56 358 ASP A N 1
ATOM 2650 C CA . ASP A 1 358 ? -11.651 15.216 -26.819 1.00 92.56 358 ASP A CA 1
ATOM 2651 C C . ASP A 1 358 ? -10.770 16.273 -26.112 1.00 92.56 358 ASP A C 1
ATOM 2653 O O . ASP A 1 358 ? -10.309 17.216 -26.761 1.00 92.56 358 ASP A O 1
ATOM 2657 N N . ASP A 1 359 ? -10.567 16.150 -24.796 1.00 91.31 359 ASP A N 1
ATOM 2658 C CA . ASP A 1 359 ? -9.766 17.080 -23.986 1.00 91.31 359 ASP A CA 1
ATOM 2659 C C . ASP A 1 359 ? -8.299 16.620 -23.823 1.00 91.31 359 ASP A C 1
ATOM 2661 O O . ASP A 1 359 ? -7.502 17.311 -23.181 1.00 91.31 359 ASP A O 1
ATOM 2665 N N . ALA A 1 360 ? -7.916 15.486 -24.427 1.00 94.94 360 ALA A N 1
ATOM 2666 C CA . ALA A 1 360 ? -6.553 14.965 -24.390 1.00 94.94 360 ALA A CA 1
ATOM 2667 C C . ALA A 1 360 ? -5.540 15.963 -24.998 1.00 94.94 360 ALA A C 1
ATOM 2669 O O . ALA A 1 360 ? -5.743 16.445 -26.118 1.00 94.94 360 ALA A O 1
ATOM 2670 N N . PRO A 1 361 ? -4.403 16.258 -24.330 1.00 96.81 361 PRO A N 1
ATOM 2671 C CA . PRO A 1 361 ? -3.375 17.138 -24.899 1.00 96.81 361 PRO A CA 1
ATOM 2672 C C . PRO A 1 361 ? -2.721 16.590 -26.178 1.00 96.81 361 PRO A C 1
ATOM 2674 O O . PRO A 1 361 ? -2.274 17.364 -27.031 1.00 96.81 361 PRO A O 1
ATOM 2677 N N . VAL A 1 362 ? -2.654 15.261 -26.295 1.00 97.50 362 VAL A N 1
ATOM 2678 C CA . VAL A 1 362 ? -2.154 14.496 -27.444 1.00 97.50 362 VAL A CA 1
ATOM 2679 C C . VAL A 1 362 ? -2.932 13.184 -27.554 1.00 97.50 362 VAL A C 1
ATOM 2681 O O . VAL A 1 362 ? -3.229 12.558 -26.542 1.00 97.50 362 VAL A O 1
ATOM 2684 N N . GLU A 1 363 ? -3.210 12.734 -28.776 1.00 96.44 363 GLU A N 1
ATOM 2685 C CA . GLU A 1 363 ? -4.042 11.544 -29.037 1.00 96.44 363 GLU A CA 1
ATOM 2686 C C . GLU A 1 363 ? -3.208 10.314 -29.442 1.00 96.44 363 GLU A C 1
ATOM 2688 O O . GLU A 1 363 ? -3.701 9.189 -29.486 1.00 96.44 363 GLU A O 1
ATOM 2693 N N . THR A 1 364 ? -1.925 10.496 -29.781 1.00 98.38 364 THR A N 1
ATOM 2694 C CA . THR A 1 364 ? -1.066 9.396 -30.254 1.00 98.38 364 THR A CA 1
ATOM 2695 C C . THR A 1 364 ? 0.407 9.556 -29.869 1.00 98.38 364 THR A C 1
ATOM 2697 O O . THR A 1 364 ? 0.914 10.663 -29.682 1.00 98.38 364 THR A O 1
ATOM 2700 N N . LEU A 1 365 ? 1.160 8.451 -29.893 1.00 98.75 365 LEU A N 1
ATOM 2701 C CA . LEU A 1 365 ? 2.626 8.437 -29.803 1.00 98.75 365 LEU A CA 1
ATOM 2702 C C . LEU A 1 365 ? 3.276 9.340 -30.867 1.00 98.75 365 LEU A C 1
ATOM 2704 O O . LEU A 1 365 ? 4.299 9.975 -30.614 1.00 98.75 365 LEU A O 1
ATOM 2708 N N . ALA A 1 366 ? 2.685 9.430 -32.063 1.00 98.75 366 ALA A N 1
ATOM 2709 C CA . ALA A 1 366 ? 3.177 10.319 -33.112 1.00 98.75 366 ALA A CA 1
ATOM 2710 C C . ALA A 1 366 ? 3.090 11.797 -32.699 1.00 98.75 366 ALA A C 1
ATOM 2712 O O . ALA A 1 366 ? 3.986 12.579 -33.021 1.00 98.75 366 ALA A O 1
ATOM 2713 N N . GLU A 1 367 ? 2.035 12.169 -31.977 1.00 98.69 367 GLU A N 1
ATOM 2714 C CA . GLU A 1 367 ? 1.829 13.522 -31.466 1.00 98.69 367 GLU A CA 1
ATOM 2715 C C . GLU A 1 367 ? 2.720 13.828 -30.268 1.00 98.69 367 GLU A C 1
ATOM 2717 O O . GLU A 1 367 ? 3.312 14.903 -30.249 1.00 98.69 367 GLU A O 1
ATOM 2722 N N . VAL A 1 368 ? 2.945 12.868 -29.362 1.00 98.75 368 VAL A N 1
ATOM 2723 C CA . VAL A 1 368 ? 3.986 12.977 -28.318 1.00 98.75 368 VAL A CA 1
ATOM 2724 C C . VAL A 1 368 ? 5.347 13.273 -28.959 1.00 98.75 368 VAL A C 1
ATOM 2726 O O . VAL A 1 368 ? 6.035 14.228 -28.595 1.00 98.75 368 VAL A O 1
ATOM 2729 N N . ILE A 1 369 ? 5.725 12.504 -29.987 1.00 98.88 369 ILE A N 1
ATOM 2730 C CA . ILE A 1 369 ? 6.992 12.698 -30.703 1.00 98.88 369 ILE A CA 1
ATOM 2731 C C . ILE A 1 369 ? 7.056 14.082 -31.357 1.00 98.88 369 ILE A C 1
ATOM 2733 O O . ILE A 1 369 ? 8.100 14.743 -31.298 1.00 98.88 369 ILE A O 1
ATOM 2737 N N . ALA A 1 370 ? 5.966 14.517 -31.993 1.00 98.75 370 ALA A N 1
ATOM 2738 C CA . ALA A 1 370 ? 5.881 15.813 -32.657 1.00 98.75 370 ALA A CA 1
ATOM 2739 C C . ALA A 1 370 ? 5.943 16.979 -31.659 1.00 98.75 370 ALA A C 1
ATOM 2741 O O . ALA A 1 370 ? 6.657 17.951 -31.917 1.00 98.75 370 ALA A O 1
ATOM 2742 N N . PHE A 1 371 ? 5.265 16.866 -30.513 1.00 98.69 371 PHE A N 1
ATOM 2743 C CA . PHE A 1 371 ? 5.342 17.822 -29.411 1.00 98.69 371 PHE A CA 1
ATOM 2744 C C . PHE A 1 371 ? 6.785 17.957 -28.928 1.00 98.69 371 PHE A C 1
ATOM 2746 O O . PHE A 1 371 ? 7.341 19.056 -28.916 1.00 98.69 371 PHE A O 1
ATOM 2753 N N . ASN A 1 372 ? 7.444 16.836 -28.635 1.00 98.56 372 ASN A N 1
ATOM 2754 C CA . ASN A 1 372 ? 8.823 16.840 -28.158 1.00 98.56 372 ASN A CA 1
ATOM 2755 C C . ASN A 1 372 ? 9.786 17.463 -29.186 1.00 98.56 372 ASN A C 1
ATOM 2757 O O . ASN A 1 372 ? 10.696 18.211 -28.833 1.00 98.56 372 ASN A O 1
ATOM 2761 N N . GLN A 1 373 ? 9.577 17.202 -30.483 1.00 98.44 373 GLN A N 1
ATOM 2762 C CA . GLN A 1 373 ? 10.354 17.823 -31.566 1.00 98.44 373 GLN A CA 1
ATOM 2763 C C . GLN A 1 373 ? 10.116 19.331 -31.695 1.00 98.44 373 GLN A C 1
ATOM 2765 O O . GLN A 1 373 ? 11.026 20.050 -32.114 1.00 98.44 373 GLN A O 1
ATOM 2770 N N . ALA A 1 374 ? 8.910 19.802 -31.375 1.00 98.44 374 ALA A N 1
ATOM 2771 C CA . ALA A 1 374 ? 8.580 21.222 -31.351 1.00 98.44 374 ALA A CA 1
ATOM 2772 C C . ALA A 1 374 ? 9.177 21.936 -30.126 1.00 98.44 374 ALA A C 1
ATOM 2774 O O . ALA A 1 374 ? 9.496 23.121 -30.228 1.00 98.44 374 ALA A O 1
ATOM 2775 N N . ASN A 1 375 ? 9.410 21.204 -29.029 1.00 97.94 375 ASN A N 1
ATOM 2776 C CA . ASN A 1 375 ? 9.919 21.715 -27.752 1.00 97.94 375 ASN A CA 1
ATOM 2777 C C . ASN A 1 375 ? 11.252 21.052 -27.319 1.00 97.94 375 ASN A C 1
ATOM 2779 O O . ASN A 1 375 ? 11.364 20.546 -26.203 1.00 97.94 375 ASN A O 1
ATOM 2783 N N . PRO A 1 376 ? 12.302 21.034 -28.164 1.00 96.81 376 PRO A N 1
ATOM 2784 C CA . PRO A 1 376 ? 13.473 20.182 -27.941 1.00 96.81 376 PRO A CA 1
ATOM 2785 C C . PRO A 1 376 ? 14.365 20.614 -26.767 1.00 96.81 376 PRO A C 1
ATOM 2787 O O . PRO A 1 376 ? 15.120 19.792 -26.254 1.00 96.81 376 PRO A O 1
ATOM 2790 N N . GLU A 1 377 ? 14.324 21.887 -26.361 1.00 95.56 377 GLU A N 1
ATOM 2791 C CA . GLU A 1 377 ? 15.120 22.384 -25.226 1.00 95.56 377 GLU A CA 1
ATOM 2792 C C . GLU A 1 377 ? 14.581 21.882 -23.879 1.00 95.56 377 GLU A C 1
ATOM 2794 O O . GLU A 1 377 ? 15.368 21.645 -22.965 1.00 95.56 377 GLU A O 1
ATOM 2799 N N . GLU A 1 378 ? 13.266 21.681 -23.780 1.00 94.25 378 GLU A N 1
ATOM 2800 C CA . GLU A 1 378 ? 12.570 21.314 -22.541 1.00 94.25 378 GLU A CA 1
ATOM 2801 C C . GLU A 1 378 ? 12.246 19.811 -22.513 1.00 94.25 378 GLU A C 1
ATOM 2803 O O . GLU A 1 378 ? 12.518 19.136 -21.525 1.00 94.25 378 GLU A O 1
ATOM 2808 N N . ALA A 1 379 ? 11.767 19.252 -23.630 1.00 97.00 379 ALA A N 1
ATOM 2809 C CA . ALA A 1 379 ? 11.257 17.881 -23.694 1.00 97.00 379 ALA A CA 1
ATOM 2810 C C . ALA A 1 379 ? 12.267 16.829 -24.197 1.00 97.00 379 ALA A C 1
ATOM 2812 O O . ALA A 1 379 ? 11.987 15.635 -24.158 1.00 97.00 379 ALA A O 1
ATOM 2813 N N . LEU A 1 380 ? 13.444 17.226 -24.710 1.00 96.56 380 LEU A N 1
ATOM 2814 C CA . LEU A 1 380 ? 14.398 16.299 -25.348 1.00 96.56 380 LEU A CA 1
ATOM 2815 C C . LEU A 1 380 ? 15.816 16.332 -24.771 1.00 96.56 380 LEU A C 1
ATOM 2817 O O . LEU A 1 380 ? 16.768 16.006 -25.486 1.00 96.56 380 LEU A O 1
ATOM 2821 N N . ARG A 1 381 ? 15.979 16.623 -23.472 1.00 96.06 381 ARG A N 1
ATOM 2822 C CA . ARG A 1 381 ? 17.295 16.592 -22.796 1.00 96.06 381 ARG A CA 1
ATOM 2823 C C . ARG A 1 381 ? 18.089 15.305 -23.085 1.00 96.06 381 ARG A C 1
ATOM 2825 O O . ARG A 1 381 ? 19.283 15.386 -23.364 1.00 96.06 381 ARG A O 1
ATOM 2832 N N . TYR A 1 382 ? 17.422 14.145 -23.086 1.00 97.12 382 TYR A N 1
ATOM 2833 C CA . TYR A 1 382 ? 18.017 12.821 -23.360 1.00 97.12 382 TYR A CA 1
ATOM 2834 C C . TYR A 1 382 ? 17.545 12.183 -24.684 1.00 97.12 382 TYR A C 1
ATOM 2836 O O . TYR A 1 382 ? 17.859 11.029 -24.995 1.00 97.12 382 TYR A O 1
ATOM 2844 N N . GLY A 1 383 ? 16.804 12.935 -25.501 1.00 97.94 383 GLY A N 1
ATOM 2845 C CA . GLY A 1 383 ? 16.206 12.446 -26.742 1.00 97.94 383 GLY A CA 1
ATOM 2846 C C . GLY A 1 383 ? 14.981 11.547 -26.531 1.00 97.94 383 GLY A C 1
ATOM 2847 O O . GLY A 1 383 ? 14.429 11.469 -25.443 1.00 97.94 383 GLY A O 1
ATOM 2848 N N . GLN A 1 384 ? 14.558 10.871 -27.603 1.00 98.44 384 GLN A N 1
ATOM 2849 C CA . GLN A 1 384 ? 13.341 10.040 -27.648 1.0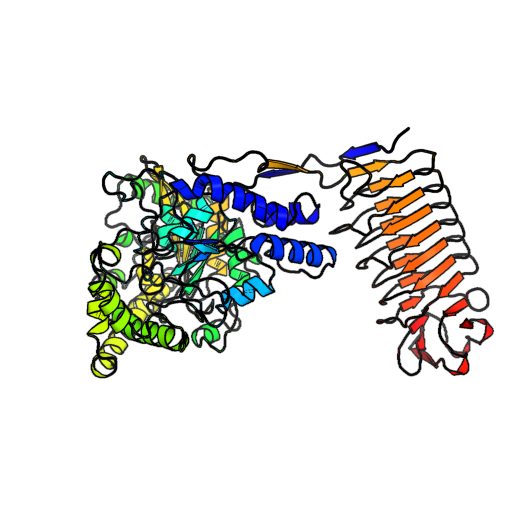0 98.44 384 GLN A CA 1
ATOM 2850 C C . GLN A 1 384 ? 13.507 8.821 -28.574 1.00 98.44 384 GLN A C 1
ATOM 2852 O O . GLN A 1 384 ? 12.682 8.514 -29.434 1.00 98.44 384 GLN A O 1
ATOM 2857 N N . THR A 1 385 ? 14.665 8.168 -28.480 1.00 98.44 385 THR A N 1
ATOM 2858 C CA . THR A 1 385 ? 15.075 7.115 -29.428 1.00 98.44 385 THR A CA 1
ATOM 2859 C C . THR A 1 385 ? 14.179 5.877 -29.403 1.00 98.44 385 THR A C 1
ATOM 2861 O O . THR A 1 385 ? 13.969 5.273 -30.453 1.00 98.44 385 THR A O 1
ATOM 2864 N N . ARG A 1 386 ? 13.623 5.519 -28.238 1.00 98.44 386 ARG A N 1
ATOM 2865 C CA . ARG A 1 386 ? 12.730 4.361 -28.097 1.00 98.44 386 ARG A CA 1
ATOM 2866 C C . ARG A 1 386 ? 11.342 4.660 -28.648 1.00 98.44 386 ARG A C 1
ATOM 2868 O O . ARG A 1 386 ? 10.827 3.849 -29.409 1.00 98.44 386 ARG A O 1
ATOM 2875 N N . ALA A 1 387 ? 10.808 5.849 -28.372 1.00 98.56 387 ALA A N 1
ATOM 2876 C CA . ALA A 1 387 ? 9.556 6.317 -28.962 1.00 98.56 387 ALA A CA 1
ATOM 2877 C C . ALA A 1 387 ? 9.613 6.337 -30.497 1.00 98.56 387 ALA A C 1
ATOM 2879 O O . ALA A 1 387 ? 8.712 5.819 -31.151 1.00 98.56 387 ALA A O 1
ATOM 2880 N N . LEU A 1 388 ? 10.703 6.852 -31.081 1.00 98.75 388 LEU A N 1
ATOM 2881 C CA . LEU A 1 388 ? 10.905 6.816 -32.534 1.00 98.75 388 LEU A CA 1
ATOM 2882 C C . LEU A 1 388 ? 10.940 5.379 -33.074 1.00 98.75 388 LEU A C 1
ATOM 2884 O O . LEU A 1 388 ? 10.282 5.094 -34.067 1.00 98.75 388 LEU A O 1
ATOM 2888 N N . ALA A 1 389 ? 11.672 4.471 -32.421 1.00 98.62 389 ALA A N 1
ATOM 2889 C CA . ALA A 1 389 ? 11.747 3.073 -32.843 1.00 98.62 389 ALA A CA 1
ATOM 2890 C C . ALA A 1 389 ? 10.388 2.357 -32.751 1.00 98.62 389 ALA A C 1
ATOM 2892 O O . ALA A 1 389 ? 10.002 1.668 -33.691 1.00 98.62 389 ALA A O 1
ATOM 2893 N N . ALA A 1 390 ? 9.643 2.561 -31.661 1.00 98.69 390 ALA A N 1
ATOM 2894 C CA . ALA A 1 390 ? 8.294 2.025 -31.507 1.00 98.69 390 ALA A CA 1
ATOM 2895 C C . ALA A 1 390 ? 7.350 2.584 -32.578 1.00 98.69 390 ALA A C 1
ATOM 2897 O O . ALA A 1 390 ? 6.579 1.835 -33.168 1.00 98.69 390 ALA A O 1
ATOM 2898 N N . GLN A 1 391 ? 7.444 3.879 -32.893 1.00 98.69 391 GLN A N 1
ATOM 2899 C CA . GLN A 1 391 ? 6.586 4.520 -33.887 1.00 98.69 391 GLN A CA 1
ATOM 2900 C C . GLN A 1 391 ? 6.780 3.970 -35.311 1.00 98.69 391 GLN A C 1
ATOM 2902 O O . GLN A 1 391 ? 5.815 3.964 -36.080 1.00 98.69 391 GLN A O 1
ATOM 2907 N N . GLU A 1 392 ? 7.970 3.475 -35.659 1.00 98.38 392 GLU A N 1
ATOM 2908 C CA . GLU A 1 392 ? 8.242 2.852 -36.965 1.00 98.38 392 GLU A CA 1
ATOM 2909 C C . GLU A 1 392 ? 7.594 1.466 -37.133 1.00 98.38 392 GLU A C 1
ATOM 2911 O O . GLU A 1 392 ? 7.452 1.012 -38.265 1.00 98.38 392 GLU A O 1
ATOM 2916 N N . ILE A 1 393 ? 7.159 0.812 -36.048 1.00 98.44 393 ILE A N 1
ATOM 2917 C CA . ILE A 1 393 ? 6.509 -0.506 -36.115 1.00 98.44 393 ILE A CA 1
ATOM 2918 C C . ILE A 1 393 ? 5.168 -0.414 -36.841 1.00 98.44 393 ILE A C 1
ATOM 2920 O O . ILE A 1 393 ? 4.304 0.401 -36.497 1.00 98.44 393 ILE A O 1
ATOM 2924 N N . ASP A 1 394 ? 4.942 -1.298 -37.805 1.00 98.31 394 ASP A N 1
ATOM 2925 C CA . ASP A 1 394 ? 3.642 -1.500 -38.429 1.00 98.31 394 ASP A CA 1
ATOM 2926 C C . ASP A 1 394 ? 2.879 -2.599 -37.673 1.00 98.31 394 ASP A C 1
ATOM 2928 O O . ASP A 1 394 ? 3.201 -3.785 -37.741 1.00 98.31 394 ASP A O 1
ATOM 2932 N N . LEU A 1 395 ? 1.818 -2.207 -36.957 1.00 98.12 395 LEU A N 1
ATOM 2933 C CA . LEU A 1 395 ? 1.012 -3.109 -36.119 1.00 98.12 395 LEU A CA 1
ATOM 2934 C C . LEU A 1 395 ? 0.277 -4.215 -36.908 1.00 98.12 395 LEU A C 1
ATOM 2936 O O . LEU A 1 395 ? -0.378 -5.073 -36.315 1.00 98.12 395 LEU A O 1
ATOM 2940 N N . VAL A 1 396 ? 0.331 -4.206 -38.241 1.00 98.38 396 VAL A N 1
ATOM 2941 C CA . VAL A 1 396 ? -0.203 -5.272 -39.091 1.00 98.38 396 VAL A CA 1
ATOM 2942 C C . VAL A 1 396 ? 0.928 -6.109 -39.678 1.00 98.38 396 VAL A C 1
ATOM 2944 O O . VAL A 1 396 ? 0.864 -7.339 -39.592 1.00 98.38 396 VAL A O 1
ATOM 2947 N N . GLU A 1 397 ? 1.942 -5.476 -40.274 1.00 98.44 397 GLU A N 1
ATOM 2948 C CA . GLU A 1 397 ? 3.043 -6.187 -40.941 1.00 98.44 397 GLU A CA 1
ATOM 2949 C C . GLU A 1 397 ? 3.990 -6.876 -39.946 1.00 98.44 397 GLU A C 1
ATOM 2951 O O . GLU A 1 397 ? 4.387 -8.017 -40.193 1.00 98.44 397 GLU A O 1
ATOM 2956 N N . ASP A 1 398 ? 4.273 -6.253 -38.797 1.00 98.50 398 ASP A N 1
ATOM 2957 C CA . ASP A 1 398 ? 5.219 -6.769 -37.795 1.00 98.50 398 ASP A CA 1
ATOM 2958 C C . ASP A 1 398 ? 4.573 -7.736 -36.790 1.00 98.50 398 ASP A C 1
ATOM 2960 O O . ASP A 1 398 ? 5.262 -8.417 -36.025 1.00 98.50 398 ASP A O 1
ATOM 2964 N N . ARG A 1 399 ? 3.237 -7.866 -36.812 1.00 98.50 399 ARG A N 1
ATOM 2965 C CA . ARG A 1 399 ? 2.482 -8.721 -35.881 1.00 98.50 399 ARG A CA 1
ATOM 2966 C C . ARG A 1 399 ? 2.985 -10.174 -35.817 1.00 98.50 399 ARG A C 1
ATOM 2968 O O . ARG A 1 399 ? 3.027 -10.714 -34.713 1.00 98.50 399 ARG A O 1
ATOM 2975 N N . PRO A 1 400 ? 3.339 -10.853 -36.929 1.00 98.62 400 PRO A N 1
ATOM 2976 C CA . PRO A 1 400 ? 3.855 -12.219 -36.861 1.00 98.62 400 PRO A CA 1
ATOM 2977 C C . PRO A 1 400 ? 5.172 -12.334 -36.086 1.00 98.62 400 PRO A C 1
ATOM 2979 O O . PRO A 1 400 ? 5.304 -13.271 -35.304 1.00 98.62 400 PRO A O 1
ATOM 2982 N N . GLN A 1 401 ? 6.099 -11.384 -36.266 1.00 98.50 401 GLN A N 1
ATOM 2983 C CA . GLN A 1 401 ? 7.371 -11.369 -35.536 1.00 98.50 401 GLN A CA 1
ATOM 2984 C C . GLN A 1 401 ? 7.127 -11.123 -34.048 1.00 98.50 401 GLN A C 1
ATOM 2986 O O . GLN A 1 401 ? 7.617 -11.879 -33.222 1.00 98.50 401 GLN A O 1
ATOM 2991 N N . TYR A 1 402 ? 6.284 -10.143 -33.714 1.00 98.56 402 TYR A N 1
ATOM 2992 C CA . TYR A 1 402 ? 5.877 -9.885 -32.332 1.00 98.56 402 TYR A CA 1
ATOM 2993 C C . TYR A 1 402 ? 5.311 -11.138 -31.640 1.00 98.56 402 TYR A C 1
ATOM 2995 O O . TYR A 1 402 ? 5.660 -11.426 -30.499 1.00 98.56 402 TYR A O 1
ATOM 3003 N N . LEU A 1 403 ? 4.453 -11.907 -32.321 1.00 98.69 403 LEU A N 1
ATOM 3004 C CA . LEU A 1 403 ? 3.880 -13.130 -31.751 1.00 98.69 403 LEU A CA 1
ATOM 3005 C C . LEU A 1 403 ? 4.930 -14.236 -31.554 1.00 98.69 403 LEU A C 1
ATOM 3007 O O . LEU A 1 403 ? 4.840 -14.984 -30.580 1.00 98.69 403 LEU A O 1
ATOM 3011 N N . GLU A 1 404 ? 5.908 -14.353 -32.457 1.00 98.69 404 GLU A N 1
ATOM 3012 C CA . GLU A 1 404 ? 7.032 -15.291 -32.323 1.00 98.69 404 GLU A CA 1
ATOM 3013 C C . GLU A 1 404 ? 7.964 -14.890 -31.173 1.00 98.69 404 GLU A C 1
ATOM 3015 O O . GLU A 1 404 ? 8.333 -15.736 -30.352 1.00 98.69 404 GLU A O 1
ATOM 3020 N N . ASP A 1 405 ? 8.266 -13.598 -31.055 1.00 98.69 405 ASP A N 1
ATOM 3021 C CA . ASP A 1 405 ? 9.085 -13.060 -29.974 1.00 98.69 405 ASP A CA 1
ATOM 3022 C C . ASP A 1 405 ? 8.388 -13.219 -28.626 1.00 98.69 405 ASP A C 1
ATOM 3024 O O . ASP A 1 405 ? 9.005 -13.678 -27.667 1.00 98.69 405 ASP A O 1
ATOM 3028 N N . ARG A 1 406 ? 7.076 -12.953 -28.554 1.00 98.56 406 ARG A N 1
ATOM 3029 C CA . ARG A 1 406 ? 6.296 -13.163 -27.330 1.00 98.56 406 ARG A CA 1
ATOM 3030 C C . ARG A 1 406 ? 6.252 -14.634 -26.926 1.00 98.56 406 ARG A C 1
ATOM 3032 O O . ARG A 1 406 ? 6.386 -14.942 -25.746 1.00 98.56 406 ARG A O 1
ATOM 3039 N N . ALA A 1 407 ? 6.082 -15.549 -27.880 1.00 98.69 407 ALA A N 1
ATOM 3040 C CA . ALA A 1 407 ? 6.132 -16.981 -27.593 1.00 98.69 407 ALA A CA 1
ATOM 3041 C C . ALA A 1 407 ? 7.523 -17.415 -27.100 1.00 98.69 407 ALA A C 1
ATOM 3043 O O . ALA A 1 407 ? 7.624 -18.245 -26.197 1.00 98.69 407 ALA A O 1
ATOM 3044 N N . THR A 1 408 ? 8.587 -16.835 -27.660 1.00 98.69 408 THR A N 1
ATOM 3045 C CA . THR A 1 408 ? 9.969 -17.095 -27.239 1.00 98.69 408 THR A CA 1
ATOM 3046 C C . THR A 1 408 ? 10.244 -16.550 -25.842 1.00 98.69 408 THR A C 1
ATOM 3048 O O . THR A 1 408 ? 10.784 -17.286 -25.020 1.00 98.69 408 THR A O 1
ATOM 3051 N N . ASP A 1 409 ? 9.802 -15.327 -25.543 1.00 98.62 409 ASP A N 1
ATOM 3052 C CA . ASP A 1 409 ? 9.878 -14.738 -24.206 1.00 98.62 409 ASP A CA 1
ATOM 3053 C C . ASP A 1 409 ? 9.232 -15.662 -23.174 1.00 98.62 409 ASP A C 1
ATOM 3055 O O . ASP A 1 409 ? 9.892 -16.047 -22.214 1.00 98.62 409 ASP A O 1
ATOM 3059 N N . LEU A 1 410 ? 7.988 -16.092 -23.416 1.00 98.69 410 LEU A N 1
ATOM 3060 C CA . LEU A 1 410 ? 7.255 -16.979 -22.511 1.00 98.69 410 LEU A CA 1
ATOM 3061 C C . LEU A 1 410 ? 7.936 -18.338 -22.331 1.00 98.69 410 LEU A C 1
ATOM 3063 O O . LEU A 1 410 ? 8.047 -18.815 -21.206 1.00 98.69 410 LEU A O 1
ATOM 3067 N N . ARG A 1 411 ? 8.408 -18.960 -23.415 1.00 98.69 411 ARG A N 1
ATOM 3068 C CA . ARG A 1 411 ? 9.121 -20.242 -23.349 1.00 98.69 411 ARG A CA 1
ATOM 3069 C C . ARG A 1 411 ? 10.383 -20.124 -22.498 1.00 98.69 411 ARG A C 1
ATOM 3071 O O . ARG A 1 411 ? 10.584 -20.924 -21.589 1.00 98.69 411 ARG A O 1
ATOM 3078 N N . LEU A 1 412 ? 11.213 -19.116 -22.770 1.00 98.75 412 LEU A N 1
ATOM 3079 C CA . LEU A 1 412 ? 12.491 -18.931 -22.085 1.00 98.75 412 LEU A CA 1
ATOM 3080 C C . LEU A 1 412 ? 12.325 -18.457 -20.644 1.00 98.75 412 LEU A C 1
ATOM 3082 O O . LEU A 1 412 ? 13.167 -18.774 -19.811 1.00 98.75 412 LEU A O 1
ATOM 3086 N N . SER A 1 413 ? 11.272 -17.712 -20.319 1.00 98.69 413 SER A N 1
ATOM 3087 C CA . SER A 1 413 ? 11.067 -17.218 -18.958 1.00 98.69 413 SER A CA 1
ATOM 3088 C C . SER A 1 413 ? 10.247 -18.160 -18.075 1.00 98.69 413 SER A C 1
ATOM 3090 O O . SER A 1 413 ? 10.469 -18.175 -16.867 1.00 98.69 413 SER A O 1
ATOM 3092 N N . ARG A 1 414 ? 9.320 -18.940 -18.652 1.00 98.56 414 ARG A N 1
ATOM 3093 C CA . ARG A 1 414 ? 8.440 -19.887 -17.941 1.00 98.56 414 ARG A CA 1
ATOM 3094 C C . ARG A 1 414 ? 8.932 -21.325 -18.108 1.00 98.56 414 ARG A C 1
ATOM 3096 O O . ARG A 1 414 ? 9.728 -21.793 -17.299 1.00 98.56 414 ARG A O 1
ATOM 3103 N N . GLU A 1 415 ? 8.537 -21.974 -19.207 1.00 97.88 415 GLU A N 1
ATOM 3104 C CA . GLU A 1 415 ? 8.696 -23.417 -19.459 1.00 97.88 415 GLU A CA 1
ATOM 3105 C C . GLU A 1 415 ? 10.142 -23.917 -19.376 1.00 97.88 415 GLU A C 1
ATOM 3107 O O . GLU A 1 415 ? 10.375 -25.039 -18.942 1.00 97.88 415 GLU A O 1
ATOM 3112 N N . GLU A 1 416 ? 11.108 -23.106 -19.806 1.00 98.50 416 GLU A N 1
ATOM 3113 C CA . GLU A 1 416 ? 12.545 -23.410 -19.759 1.00 98.50 416 GLU A CA 1
ATOM 3114 C C . GLU A 1 416 ? 13.299 -22.535 -18.742 1.00 98.50 416 GLU A C 1
ATOM 3116 O O . GLU A 1 416 ? 14.507 -22.696 -18.550 1.00 98.50 416 GLU A O 1
ATOM 3121 N N . GLY A 1 417 ? 12.590 -21.598 -18.109 1.00 98.69 417 GLY A N 1
ATOM 3122 C CA . GLY A 1 417 ? 13.126 -20.602 -17.194 1.00 98.69 417 GLY A CA 1
ATOM 3123 C C . GLY A 1 417 ? 12.753 -20.892 -15.749 1.00 98.69 417 GLY A C 1
ATOM 3124 O O . GLY A 1 417 ? 13.220 -21.872 -15.167 1.00 98.69 417 GLY A O 1
ATOM 3125 N N . ILE A 1 418 ? 11.937 -20.009 -15.170 1.00 98.81 418 ILE A N 1
ATOM 3126 C CA . ILE A 1 418 ? 11.570 -20.027 -13.751 1.00 98.81 418 ILE A CA 1
ATOM 3127 C C . ILE A 1 418 ? 10.919 -21.359 -13.373 1.00 98.81 418 ILE A C 1
ATOM 3129 O O . ILE A 1 418 ? 11.409 -22.018 -12.462 1.00 98.81 418 ILE A O 1
ATOM 3133 N N . ASP A 1 419 ? 9.893 -21.808 -14.103 1.00 98.81 419 ASP A N 1
ATOM 3134 C CA . ASP A 1 419 ? 9.157 -23.028 -13.738 1.00 98.81 419 ASP A CA 1
ATOM 3135 C C . ASP A 1 419 ? 10.049 -24.270 -13.818 1.00 98.81 419 ASP A C 1
ATOM 3137 O O . ASP A 1 419 ? 10.058 -25.098 -12.907 1.00 98.81 419 ASP A O 1
ATOM 3141 N N . ALA A 1 420 ? 10.867 -24.367 -14.871 1.00 98.50 420 ALA A N 1
ATOM 3142 C CA . ALA A 1 420 ? 11.828 -25.456 -15.018 1.00 98.50 420 ALA A CA 1
ATOM 3143 C C . ALA A 1 420 ? 12.836 -25.492 -13.869 1.00 98.50 420 ALA A C 1
ATOM 3145 O O . ALA A 1 420 ? 13.193 -26.571 -13.399 1.00 98.50 420 ALA A O 1
ATOM 3146 N N . TYR A 1 421 ? 13.323 -24.328 -13.445 1.00 98.56 421 TYR A N 1
ATOM 3147 C CA . TYR A 1 421 ? 14.305 -24.227 -12.377 1.00 98.56 421 TYR A CA 1
ATOM 3148 C C . TYR A 1 421 ? 13.706 -24.598 -11.017 1.00 98.56 421 TYR A C 1
ATOM 3150 O O . TYR A 1 421 ? 14.310 -25.391 -10.290 1.00 98.56 421 TYR A O 1
ATOM 3158 N N . LEU A 1 422 ? 12.503 -24.095 -10.714 1.00 98.81 422 LEU A N 1
ATOM 3159 C CA . LEU A 1 422 ? 11.767 -24.442 -9.499 1.00 98.81 422 LEU A CA 1
ATOM 3160 C C . LEU A 1 422 ? 11.480 -25.954 -9.441 1.00 98.81 422 LEU A C 1
ATOM 3162 O O . LEU A 1 422 ? 11.828 -26.608 -8.460 1.00 98.81 422 LEU A O 1
ATOM 3166 N N . GLU A 1 423 ? 10.947 -26.543 -10.519 1.00 98.50 423 GLU A N 1
ATOM 3167 C CA . GLU A 1 423 ? 10.583 -27.967 -10.562 1.00 98.50 423 GLU A CA 1
ATOM 3168 C C . GLU A 1 423 ? 11.809 -28.898 -10.512 1.00 98.50 423 GLU A C 1
ATOM 3170 O O . GLU A 1 423 ? 11.815 -29.890 -9.779 1.00 98.50 423 GLU A O 1
ATOM 3175 N N . GLN A 1 424 ? 12.871 -28.608 -11.274 1.00 98.31 424 GLN A N 1
ATOM 3176 C CA . GLN A 1 424 ? 14.045 -29.493 -11.358 1.00 98.31 424 GLN A CA 1
ATOM 3177 C C . GLN A 1 424 ? 14.809 -29.610 -10.039 1.00 98.31 424 GLN A C 1
ATOM 3179 O O . GLN A 1 424 ? 15.472 -30.627 -9.799 1.00 98.31 424 GLN A O 1
ATOM 3184 N N . HIS A 1 425 ? 14.742 -28.572 -9.209 1.00 98.31 425 HIS A N 1
ATOM 3185 C CA . HIS A 1 425 ? 15.513 -28.472 -7.977 1.00 98.31 425 HIS A CA 1
ATOM 3186 C C . HIS A 1 425 ? 14.656 -28.457 -6.709 1.00 98.31 425 HIS A C 1
ATOM 3188 O O . HIS A 1 425 ? 15.238 -28.411 -5.617 1.00 98.31 425 HIS A O 1
ATOM 3194 N N . ASP A 1 426 ? 13.331 -28.597 -6.849 1.00 98.31 426 ASP A N 1
ATOM 3195 C CA . ASP A 1 426 ? 12.360 -28.603 -5.748 1.00 98.31 426 ASP A CA 1
ATOM 3196 C C . ASP A 1 426 ? 12.510 -27.321 -4.920 1.00 98.31 426 ASP A C 1
ATOM 3198 O O . ASP A 1 426 ? 12.922 -27.376 -3.767 1.00 98.31 426 ASP A O 1
ATOM 3202 N N . LEU A 1 427 ? 12.365 -26.162 -5.564 1.00 98.81 427 LEU A N 1
ATOM 3203 C CA . LEU A 1 427 ? 12.582 -24.852 -4.943 1.00 98.81 427 LEU A CA 1
ATOM 3204 C C . LEU A 1 427 ? 11.250 -24.165 -4.662 1.00 98.81 427 LEU A C 1
ATOM 3206 O O . LEU A 1 427 ? 10.360 -24.195 -5.509 1.00 98.81 427 LEU A O 1
ATOM 3210 N N . ASP A 1 428 ? 11.193 -23.458 -3.540 1.00 98.75 428 ASP A N 1
ATOM 3211 C CA . ASP A 1 428 ? 10.070 -22.594 -3.167 1.00 98.75 428 ASP A CA 1
ATOM 3212 C C . ASP A 1 428 ? 10.241 -21.192 -3.786 1.00 98.75 428 ASP A C 1
ATOM 3214 O O . ASP A 1 428 ? 9.287 -20.502 -4.129 1.00 98.75 428 ASP A O 1
ATOM 3218 N N . THR A 1 429 ? 11.489 -20.744 -3.984 1.00 98.88 429 THR A N 1
ATOM 3219 C CA . THR A 1 429 ? 11.772 -19.422 -4.564 1.00 98.88 429 THR A CA 1
ATOM 3220 C C . THR A 1 429 ? 13.166 -19.324 -5.188 1.00 98.88 429 THR A C 1
ATOM 3222 O O . THR A 1 429 ? 14.044 -20.172 -4.987 1.00 98.88 429 THR A O 1
ATOM 3225 N N . ILE A 1 430 ? 13.387 -18.246 -5.939 1.00 98.94 430 ILE A N 1
ATOM 3226 C CA . ILE A 1 430 ? 14.669 -17.855 -6.524 1.00 98.94 430 ILE A CA 1
ATOM 3227 C C . ILE A 1 430 ? 15.114 -16.531 -5.907 1.00 98.94 430 ILE A C 1
ATOM 3229 O O . ILE A 1 430 ? 14.368 -15.554 -5.926 1.00 98.94 430 ILE A O 1
ATOM 3233 N N . LEU A 1 431 ? 16.354 -16.475 -5.424 1.00 98.88 431 LEU A N 1
ATOM 3234 C CA . LEU A 1 431 ? 16.965 -15.268 -4.883 1.00 98.88 431 LEU A CA 1
ATOM 3235 C C . LEU A 1 431 ? 17.913 -14.629 -5.905 1.00 98.88 431 LEU A C 1
ATOM 3237 O O . LEU A 1 431 ? 18.914 -15.224 -6.323 1.00 98.88 431 LEU A O 1
ATOM 3241 N N . PHE A 1 432 ? 17.640 -13.373 -6.245 1.00 98.88 432 PHE A N 1
ATOM 3242 C CA . PHE A 1 432 ? 18.496 -12.541 -7.082 1.00 98.88 432 PHE A CA 1
ATOM 3243 C C . PHE A 1 432 ? 19.096 -11.370 -6.288 1.00 98.88 432 PHE A C 1
ATOM 3245 O O . PHE A 1 432 ? 18.417 -10.787 -5.443 1.00 98.88 432 PHE A O 1
ATOM 3252 N N . PRO A 1 433 ? 20.348 -10.971 -6.576 1.00 98.50 433 PRO A N 1
ATOM 3253 C CA . PRO A 1 433 ? 20.897 -9.720 -6.067 1.00 98.50 433 PRO A CA 1
ATOM 3254 C C . PRO A 1 433 ? 20.266 -8.524 -6.791 1.00 98.50 433 PRO A C 1
ATOM 3256 O O . PRO A 1 433 ? 20.176 -8.522 -8.025 1.00 98.50 433 PRO A O 1
ATOM 3259 N N . GLU A 1 434 ? 19.889 -7.491 -6.037 1.00 98.25 434 GLU A N 1
ATOM 3260 C CA . GLU A 1 434 ? 19.233 -6.283 -6.550 1.00 98.25 434 GLU A CA 1
ATOM 3261 C C . GLU A 1 434 ? 18.009 -6.646 -7.418 1.00 98.25 434 GLU A C 1
ATOM 3263 O O . GLU A 1 434 ? 17.311 -7.625 -7.162 1.00 98.25 434 GLU A O 1
ATOM 3268 N N . ASN A 1 435 ? 17.762 -5.906 -8.496 1.00 97.38 435 ASN A N 1
ATOM 3269 C CA . ASN A 1 435 ? 16.714 -6.170 -9.482 1.00 97.38 435 ASN A CA 1
ATOM 3270 C C . ASN A 1 435 ? 17.193 -7.031 -10.672 1.00 97.38 435 ASN A C 1
ATOM 3272 O O . ASN A 1 435 ? 16.617 -6.964 -11.759 1.00 97.38 435 ASN A O 1
ATOM 3276 N N . ARG A 1 436 ? 18.267 -7.822 -10.530 1.00 97.88 436 ARG A N 1
ATOM 3277 C CA . ARG A 1 436 ? 18.903 -8.514 -11.676 1.00 97.88 436 ARG A CA 1
ATOM 3278 C C . ARG A 1 436 ? 18.053 -9.635 -12.278 1.00 97.88 436 ARG A C 1
ATOM 3280 O O . ARG A 1 436 ? 18.210 -9.939 -13.458 1.00 97.88 436 ARG A O 1
ATOM 3287 N N . GLY A 1 437 ? 17.126 -10.197 -11.504 1.00 97.69 437 GLY A N 1
ATOM 3288 C CA . GLY A 1 437 ? 16.117 -11.151 -11.978 1.00 97.69 437 GLY A CA 1
ATOM 3289 C C . GLY A 1 437 ? 14.907 -10.511 -12.671 1.00 97.69 437 GLY A C 1
ATOM 3290 O O . GLY A 1 437 ? 14.061 -11.231 -13.194 1.00 97.69 437 GLY A O 1
ATOM 3291 N N . ALA A 1 438 ? 14.812 -9.177 -12.721 1.00 98.31 438 ALA A N 1
ATOM 3292 C CA . ALA A 1 438 ? 13.591 -8.501 -13.158 1.00 98.31 438 ALA A CA 1
ATOM 3293 C C . ALA A 1 438 ? 13.168 -8.871 -14.586 1.00 98.31 438 ALA A C 1
ATOM 3295 O O . ALA A 1 438 ? 11.993 -9.102 -14.833 1.00 98.31 438 ALA A O 1
ATOM 3296 N N . SER A 1 439 ? 14.113 -8.981 -15.528 1.00 97.94 439 SER A N 1
ATOM 3297 C CA . SER A 1 439 ? 13.770 -9.246 -16.932 1.00 97.94 439 SER A CA 1
ATOM 3298 C C . SER A 1 439 ? 13.132 -10.624 -17.144 1.00 97.94 439 SER A C 1
ATOM 3300 O O . SER A 1 439 ? 12.167 -10.731 -17.900 1.00 97.94 439 SER A O 1
ATOM 3302 N N . ILE A 1 440 ? 13.628 -11.668 -16.463 1.00 98.75 440 ILE A N 1
ATOM 3303 C CA . ILE A 1 440 ? 13.054 -13.015 -16.585 1.00 98.75 440 ILE A CA 1
ATOM 3304 C C . ILE A 1 440 ? 11.675 -13.084 -15.914 1.00 98.75 440 ILE A C 1
ATOM 3306 O O . ILE A 1 440 ? 10.732 -13.571 -16.532 1.00 98.75 440 ILE A O 1
ATOM 3310 N N . ALA A 1 441 ? 11.522 -12.515 -14.713 1.00 98.69 441 ALA A N 1
ATOM 3311 C CA . ALA A 1 441 ? 10.239 -12.479 -14.008 1.00 98.69 441 ALA A CA 1
ATOM 3312 C C . ALA A 1 441 ? 9.187 -11.649 -14.763 1.00 98.69 441 ALA A C 1
ATOM 3314 O O . ALA A 1 441 ? 8.040 -12.069 -14.909 1.00 98.69 441 ALA A O 1
ATOM 3315 N N . ALA A 1 442 ? 9.586 -10.506 -15.320 1.00 98.62 442 ALA A N 1
ATOM 3316 C CA . ALA A 1 442 ? 8.713 -9.632 -16.088 1.00 98.62 442 ALA A CA 1
ATOM 3317 C C . ALA A 1 442 ? 8.223 -10.271 -17.392 1.00 98.62 442 ALA A C 1
ATOM 3319 O O . ALA A 1 442 ? 7.025 -10.266 -17.660 1.00 98.62 442 ALA A O 1
ATOM 3320 N N . LYS A 1 443 ? 9.117 -10.891 -18.177 1.00 98.69 443 LYS A N 1
ATOM 3321 C CA . LYS A 1 443 ? 8.726 -11.626 -19.395 1.00 98.69 443 LYS A CA 1
ATOM 3322 C C . LYS A 1 443 ? 7.753 -12.761 -19.081 1.00 98.69 443 LYS A C 1
ATOM 3324 O O . LYS A 1 443 ? 6.793 -12.956 -19.831 1.00 98.69 443 LYS A O 1
ATOM 3329 N N . ALA A 1 444 ? 7.961 -13.441 -17.950 1.00 98.69 444 ALA A N 1
ATOM 3330 C CA . ALA A 1 444 ? 7.058 -14.465 -17.441 1.00 98.69 444 ALA A CA 1
ATOM 3331 C C . ALA A 1 444 ? 5.741 -13.892 -16.897 1.00 98.69 444 ALA A C 1
ATOM 3333 O O . ALA A 1 444 ? 4.759 -14.625 -16.832 1.00 98.69 444 ALA A O 1
ATOM 3334 N N . GLY A 1 445 ? 5.686 -12.613 -16.530 1.00 98.69 445 GLY A N 1
ATOM 3335 C CA . GLY A 1 445 ? 4.566 -12.032 -15.795 1.00 98.69 445 GLY A CA 1
ATOM 3336 C C . GLY A 1 445 ? 4.420 -12.606 -14.382 1.00 98.69 445 GLY A C 1
ATOM 3337 O O . GLY A 1 445 ? 3.308 -12.675 -13.880 1.00 98.69 445 GLY A O 1
ATOM 3338 N N . TYR A 1 446 ? 5.515 -13.061 -13.769 1.00 98.88 446 TYR A N 1
ATOM 3339 C CA . TYR A 1 446 ? 5.546 -13.747 -12.468 1.00 98.88 446 TYR A CA 1
ATOM 3340 C C . TYR A 1 446 ? 5.973 -12.817 -11.338 1.00 98.88 446 TYR A C 1
ATOM 3342 O O . TYR A 1 446 ? 6.651 -11.835 -11.633 1.00 98.88 446 TYR A O 1
ATOM 3350 N N . PRO A 1 447 ? 5.604 -13.083 -10.076 1.00 98.88 447 PRO A N 1
ATOM 3351 C CA . PRO A 1 447 ? 5.797 -12.149 -8.989 1.00 98.88 447 PRO A CA 1
ATOM 3352 C C . PRO A 1 447 ? 7.236 -12.108 -8.471 1.00 98.88 447 PRO A C 1
ATOM 3354 O O . PRO A 1 447 ? 7.992 -13.083 -8.539 1.00 98.88 447 PRO A O 1
ATOM 3357 N N . SER A 1 448 ? 7.588 -10.953 -7.913 1.00 98.94 448 SER A N 1
ATOM 3358 C CA . SER A 1 448 ? 8.857 -10.710 -7.239 1.00 98.94 448 SER A CA 1
ATOM 3359 C C . SER A 1 448 ? 8.660 -9.789 -6.036 1.00 98.94 448 SER A C 1
ATOM 3361 O O . SER A 1 448 ? 7.931 -8.804 -6.131 1.00 98.94 448 SER A O 1
ATOM 3363 N N . VAL A 1 449 ? 9.358 -10.062 -4.935 1.00 98.94 449 VAL A N 1
ATOM 3364 C CA . VAL A 1 449 ? 9.404 -9.203 -3.743 1.00 98.94 449 VAL A CA 1
ATOM 3365 C C . VAL A 1 449 ? 10.852 -8.807 -3.500 1.00 98.94 449 VAL A C 1
ATOM 3367 O O . VAL A 1 449 ? 11.702 -9.678 -3.306 1.00 98.94 449 VAL A O 1
ATOM 3370 N N . ILE A 1 450 ? 11.149 -7.508 -3.535 1.00 98.94 450 ILE A N 1
ATOM 3371 C CA . ILE A 1 450 ? 12.460 -6.992 -3.136 1.00 98.94 450 ILE A CA 1
ATOM 3372 C C . ILE A 1 450 ? 12.415 -6.476 -1.705 1.00 98.94 450 ILE A C 1
ATOM 3374 O O . ILE A 1 450 ? 11.476 -5.779 -1.332 1.00 98.94 450 ILE A O 1
ATOM 3378 N N . VAL A 1 451 ? 13.449 -6.794 -0.929 1.00 98.88 451 VAL A N 1
ATOM 3379 C CA . VAL A 1 451 ? 13.620 -6.358 0.462 1.00 98.88 451 VAL A CA 1
ATOM 3380 C C . VAL A 1 451 ? 15.037 -5.815 0.699 1.00 98.88 451 VAL A C 1
ATOM 3382 O O . VAL A 1 451 ? 15.971 -6.211 -0.013 1.00 98.88 451 VAL A O 1
ATOM 3385 N N . PRO A 1 452 ? 15.232 -4.907 1.674 1.00 98.81 452 PRO A N 1
ATOM 3386 C CA . PRO A 1 452 ? 16.550 -4.386 2.041 1.00 98.81 452 PRO A CA 1
ATOM 3387 C C . PRO A 1 452 ? 17.549 -5.486 2.426 1.00 98.81 452 PRO A C 1
ATOM 3389 O O . PRO A 1 452 ? 17.281 -6.305 3.296 1.00 98.81 452 PRO A O 1
ATOM 3392 N N . GLY A 1 453 ? 18.722 -5.477 1.792 1.00 98.19 453 GLY A N 1
ATOM 3393 C CA . GLY A 1 453 ? 19.819 -6.427 2.011 1.00 98.19 453 GLY A CA 1
ATOM 3394 C C . GLY A 1 453 ? 21.102 -5.792 2.560 1.00 98.19 453 GLY A C 1
ATOM 3395 O O . GLY A 1 453 ? 22.099 -6.487 2.741 1.00 98.19 453 GLY A O 1
ATOM 3396 N N . GLY A 1 454 ? 21.103 -4.480 2.813 1.00 98.25 454 GLY A N 1
ATOM 3397 C CA . GLY A 1 454 ? 22.211 -3.742 3.419 1.00 98.25 454 GLY A CA 1
ATOM 3398 C C . GLY A 1 454 ? 22.620 -2.501 2.626 1.00 98.25 454 GLY A C 1
ATOM 3399 O O . GLY A 1 454 ? 21.848 -1.959 1.836 1.00 98.25 454 GLY A O 1
ATOM 3400 N N . TYR A 1 455 ? 23.850 -2.037 2.855 1.00 98.50 455 TYR A N 1
ATOM 3401 C CA . TYR A 1 455 ? 24.366 -0.785 2.297 1.00 98.50 455 TYR A CA 1
ATOM 3402 C C . TYR A 1 455 ? 25.817 -0.943 1.847 1.00 98.50 455 TYR A C 1
ATOM 3404 O O . TYR A 1 455 ? 26.636 -1.565 2.528 1.00 98.50 455 TYR A O 1
ATOM 3412 N N . LEU A 1 456 ? 26.141 -0.351 0.700 1.00 98.00 456 LEU A N 1
ATOM 3413 C CA . LEU A 1 456 ? 27.503 -0.266 0.184 1.00 98.00 456 LEU A CA 1
ATOM 3414 C C . LEU A 1 456 ? 28.337 0.763 0.976 1.00 98.00 456 LEU A C 1
ATOM 3416 O O . LEU A 1 456 ? 27.776 1.596 1.693 1.00 98.00 456 LEU A O 1
ATOM 3420 N N . PRO A 1 457 ? 29.683 0.756 0.861 1.00 96.69 457 PRO A N 1
ATOM 3421 C CA . PRO A 1 457 ? 30.542 1.672 1.622 1.00 96.69 457 PRO A CA 1
ATOM 3422 C C . PRO A 1 457 ? 30.305 3.167 1.366 1.00 96.69 457 PRO A C 1
ATOM 3424 O O . PRO A 1 457 ? 30.709 3.996 2.180 1.00 96.69 457 PRO A O 1
ATOM 3427 N N . ASP A 1 458 ? 29.699 3.516 0.233 1.00 93.25 458 ASP A N 1
ATOM 3428 C CA . ASP A 1 458 ? 29.296 4.878 -0.127 1.00 93.25 458 ASP A CA 1
ATOM 3429 C C . ASP A 1 458 ? 27.895 5.258 0.388 1.00 93.25 458 ASP A C 1
ATOM 3431 O O . ASP A 1 458 ? 27.448 6.382 0.162 1.00 93.25 458 ASP A O 1
ATOM 3435 N N . GLY A 1 459 ? 27.224 4.350 1.103 1.00 94.56 459 GLY A N 1
ATOM 3436 C CA . GLY A 1 459 ? 25.875 4.525 1.636 1.00 94.56 459 GLY A CA 1
ATOM 3437 C C . GLY A 1 459 ? 24.763 4.137 0.662 1.00 94.56 459 GLY A C 1
ATOM 3438 O O . GLY A 1 459 ? 23.595 4.236 1.033 1.00 94.56 459 GLY A O 1
ATOM 3439 N N . ALA A 1 460 ? 25.083 3.684 -0.557 1.00 97.12 460 ALA A N 1
ATOM 3440 C CA . ALA A 1 460 ? 24.067 3.256 -1.510 1.00 97.12 460 ALA A CA 1
ATOM 3441 C C . ALA A 1 460 ? 23.339 1.994 -1.003 1.00 97.12 460 ALA A C 1
ATOM 3443 O O . ALA A 1 460 ? 24.002 1.003 -0.671 1.00 97.12 460 ALA A O 1
ATOM 3444 N N . PRO A 1 461 ? 21.994 1.994 -0.964 1.00 98.38 461 PRO A N 1
ATOM 3445 C CA . PRO A 1 461 ? 21.233 0.809 -0.599 1.00 98.38 461 PRO A CA 1
ATOM 3446 C C . PRO A 1 461 ? 21.462 -0.373 -1.546 1.00 98.38 461 PRO A C 1
ATOM 3448 O O . PRO A 1 461 ? 21.650 -0.214 -2.759 1.00 98.38 461 PRO A O 1
ATOM 3451 N N . PHE A 1 462 ? 21.412 -1.567 -0.967 1.00 98.62 462 PHE A N 1
ATOM 3452 C CA . PHE A 1 462 ? 21.453 -2.850 -1.649 1.00 98.62 462 PHE A CA 1
ATOM 3453 C C . PHE A 1 462 ? 20.273 -3.694 -1.174 1.00 98.62 462 PHE A C 1
ATOM 3455 O O . PHE A 1 462 ? 20.028 -3.808 0.024 1.00 98.62 462 PHE A O 1
ATOM 3462 N N . GLY A 1 463 ? 19.549 -4.292 -2.109 1.00 98.44 463 GLY A N 1
ATOM 3463 C CA . GLY A 1 463 ? 18.401 -5.152 -1.864 1.00 98.44 463 GLY A CA 1
ATOM 3464 C C . GLY A 1 463 ? 18.590 -6.540 -2.460 1.00 98.44 463 GLY A C 1
ATOM 3465 O O . GLY A 1 463 ? 19.480 -6.788 -3.281 1.00 98.44 463 GLY A O 1
ATOM 3466 N N . VAL A 1 464 ? 17.715 -7.450 -2.055 1.00 98.81 464 VAL A N 1
ATOM 3467 C CA . VAL A 1 464 ? 17.651 -8.821 -2.565 1.00 98.81 464 VAL A CA 1
ATOM 3468 C C . VAL A 1 464 ? 16.223 -9.146 -2.966 1.00 98.81 464 VAL A C 1
ATOM 3470 O O . VAL A 1 464 ? 15.278 -8.751 -2.288 1.00 98.81 464 VAL A O 1
ATOM 3473 N N . THR A 1 465 ? 16.067 -9.826 -4.098 1.00 98.94 465 THR A N 1
ATOM 3474 C CA . THR A 1 465 ? 14.759 -10.091 -4.700 1.00 98.94 465 THR A CA 1
ATOM 3475 C C . THR A 1 465 ? 14.438 -11.574 -4.640 1.00 98.94 465 THR A C 1
ATOM 3477 O O . THR A 1 465 ? 15.168 -12.381 -5.215 1.00 98.94 465 THR A O 1
ATOM 3480 N N . PHE A 1 466 ? 13.315 -11.912 -4.017 1.00 98.94 466 PHE A N 1
ATOM 3481 C CA . PHE A 1 466 ? 12.678 -13.223 -4.087 1.00 98.94 466 PHE A CA 1
ATOM 3482 C C . PHE A 1 466 ? 11.752 -13.256 -5.304 1.00 98.94 466 PHE A C 1
ATOM 3484 O O . PHE A 1 466 ? 11.022 -12.299 -5.547 1.00 98.94 466 PHE A O 1
ATOM 3491 N N . SER A 1 467 ? 11.803 -14.304 -6.119 1.00 98.94 467 SER A N 1
ATOM 3492 C CA . SER A 1 467 ? 10.951 -14.467 -7.307 1.00 98.94 467 SER A CA 1
ATOM 3493 C C . SER A 1 467 ? 10.422 -15.887 -7.396 1.00 98.94 467 SER A C 1
ATOM 3495 O O . SER A 1 467 ? 11.152 -16.837 -7.115 1.00 98.94 467 SER A O 1
ATOM 3497 N N . GLY A 1 468 ? 9.166 -16.023 -7.807 1.00 98.69 468 GLY A N 1
ATOM 3498 C CA . GLY A 1 468 ? 8.462 -17.303 -7.853 1.00 98.69 468 GLY A CA 1
ATOM 3499 C C . GLY A 1 468 ? 7.705 -17.507 -9.159 1.00 98.69 468 GLY A C 1
ATOM 3500 O O . GLY A 1 468 ? 7.952 -16.812 -10.146 1.00 98.69 468 GLY A O 1
ATOM 3501 N N . THR A 1 469 ? 6.814 -18.495 -9.171 1.00 98.81 469 THR A N 1
ATOM 3502 C CA . THR A 1 469 ? 5.903 -18.758 -10.296 1.00 98.81 469 THR A CA 1
ATOM 3503 C C . THR A 1 469 ? 4.634 -17.900 -10.194 1.00 98.81 469 THR A C 1
ATOM 3505 O O . THR A 1 469 ? 4.450 -17.175 -9.221 1.00 98.81 469 THR A O 1
ATOM 3508 N N . ALA A 1 470 ? 3.752 -17.938 -11.195 1.00 98.56 470 ALA A N 1
ATOM 3509 C CA . ALA A 1 470 ? 2.502 -17.173 -11.162 1.00 98.56 470 ALA A CA 1
ATOM 3510 C C . ALA A 1 470 ? 1.689 -17.450 -9.887 1.00 98.56 470 ALA A C 1
ATOM 3512 O O . ALA A 1 470 ? 1.523 -18.600 -9.485 1.00 98.56 470 ALA A O 1
ATOM 3513 N N . PHE A 1 471 ? 1.139 -16.381 -9.315 1.00 98.62 471 PHE A N 1
ATOM 3514 C CA . PHE A 1 471 ? 0.292 -16.379 -8.121 1.00 98.62 471 PHE A CA 1
ATOM 3515 C C . PHE A 1 471 ? 0.965 -16.886 -6.834 1.00 98.62 471 PHE A C 1
ATOM 3517 O O . PHE A 1 471 ? 0.292 -17.271 -5.879 1.00 98.62 471 PHE A O 1
ATOM 3524 N N . SER A 1 472 ? 2.302 -16.898 -6.788 1.00 98.81 472 SER A N 1
ATOM 3525 C CA . SER A 1 472 ? 3.064 -17.291 -5.599 1.00 98.81 472 SER A CA 1
ATOM 3526 C C . SER A 1 472 ? 3.324 -16.129 -4.626 1.00 98.81 472 SER A C 1
ATOM 3528 O O . SER A 1 472 ? 4.208 -16.244 -3.779 1.00 98.81 472 SER A O 1
ATOM 3530 N N . GLU A 1 473 ? 2.610 -15.000 -4.724 1.00 98.81 473 GLU A N 1
ATOM 3531 C CA . GLU A 1 473 ? 2.751 -13.867 -3.795 1.00 98.81 473 GLU A CA 1
ATOM 3532 C C . GLU A 1 473 ? 2.632 -14.285 -2.323 1.00 98.81 473 GLU A C 1
ATOM 3534 O O . GLU A 1 473 ? 3.479 -13.832 -1.557 1.00 98.81 473 GLU A O 1
ATOM 3539 N N . PRO A 1 474 ? 1.695 -15.169 -1.908 1.00 98.81 474 PRO A N 1
ATOM 3540 C CA . PRO A 1 474 ? 1.622 -15.627 -0.519 1.00 98.81 474 PRO A CA 1
ATOM 3541 C C . PRO A 1 474 ? 2.943 -16.210 0.002 1.00 98.81 474 PRO A C 1
ATOM 3543 O O . PRO A 1 474 ? 3.421 -15.832 1.068 1.00 98.81 474 PRO A O 1
ATOM 3546 N N . GLU A 1 475 ? 3.567 -17.093 -0.778 1.00 98.88 475 GLU A N 1
ATOM 3547 C CA . GLU A 1 475 ? 4.829 -17.744 -0.416 1.00 98.88 475 GLU A CA 1
ATOM 3548 C C . GLU A 1 475 ? 6.003 -16.760 -0.444 1.00 98.88 475 GLU A C 1
ATOM 3550 O O . GLU A 1 475 ? 6.831 -16.746 0.467 1.00 98.88 475 GLU A O 1
ATOM 3555 N N . LEU A 1 476 ? 6.057 -15.878 -1.448 1.00 98.94 476 LEU A N 1
ATOM 3556 C CA . LEU A 1 476 ? 7.108 -14.863 -1.528 1.00 98.94 476 LEU A CA 1
ATOM 3557 C C . LEU A 1 476 ? 7.014 -13.840 -0.391 1.00 98.94 476 LEU A C 1
ATOM 3559 O O . LEU A 1 476 ? 8.052 -13.429 0.121 1.00 98.94 476 LEU A O 1
ATOM 3563 N N . ILE A 1 477 ? 5.803 -13.442 0.009 1.00 98.94 477 ILE A N 1
ATOM 3564 C CA . ILE A 1 477 ? 5.567 -12.539 1.143 1.00 98.94 477 ILE A CA 1
ATOM 3565 C C . ILE A 1 477 ? 6.010 -13.206 2.443 1.00 98.94 477 ILE A C 1
ATOM 3567 O O . ILE A 1 477 ? 6.747 -12.581 3.200 1.00 98.94 477 ILE A O 1
ATOM 3571 N N . ALA A 1 478 ? 5.655 -14.474 2.666 1.00 98.94 478 ALA A N 1
ATOM 3572 C CA . ALA A 1 478 ? 6.082 -15.217 3.849 1.00 98.94 478 ALA A CA 1
ATOM 3573 C C . ALA A 1 478 ? 7.618 -15.294 3.954 1.00 98.94 478 ALA A C 1
ATOM 3575 O O . ALA A 1 478 ? 8.202 -14.924 4.974 1.00 98.94 478 ALA A O 1
ATOM 3576 N N . LEU A 1 479 ? 8.296 -15.694 2.872 1.00 98.94 479 LEU A N 1
ATOM 3577 C CA . LEU A 1 479 ? 9.759 -15.819 2.837 1.00 98.94 479 LEU A CA 1
ATOM 3578 C C . LEU A 1 479 ? 10.468 -14.465 2.989 1.00 98.94 479 LEU A C 1
ATOM 3580 O O . LEU A 1 479 ? 11.459 -14.358 3.717 1.00 98.94 479 LEU A O 1
ATOM 3584 N N . ALA A 1 480 ? 9.958 -13.426 2.323 1.00 98.94 480 ALA A N 1
ATOM 3585 C CA . ALA A 1 480 ? 10.489 -12.073 2.429 1.00 98.94 480 ALA A CA 1
ATOM 3586 C C . ALA A 1 480 ? 10.296 -11.497 3.839 1.00 98.94 480 ALA A C 1
ATOM 3588 O O . ALA A 1 480 ? 11.226 -10.891 4.369 1.00 98.94 480 ALA A O 1
ATOM 3589 N N . TYR A 1 481 ? 9.132 -11.720 4.458 1.00 98.94 481 TYR A N 1
ATOM 3590 C CA . TYR A 1 481 ? 8.839 -11.292 5.825 1.00 98.94 481 TYR A CA 1
ATOM 3591 C C . TYR A 1 481 ? 9.745 -12.001 6.833 1.00 98.94 481 TYR A C 1
ATOM 3593 O O . TYR A 1 481 ? 10.411 -11.335 7.618 1.00 98.94 481 TYR A O 1
ATOM 3601 N N . SER A 1 482 ? 9.874 -13.329 6.761 1.00 98.88 482 SER A N 1
ATOM 3602 C CA . SER A 1 482 ? 10.795 -14.087 7.622 1.00 98.88 482 SER A CA 1
ATOM 3603 C C . SER A 1 482 ? 12.243 -13.579 7.509 1.00 98.88 482 SER A C 1
ATOM 3605 O O . SER A 1 482 ? 12.920 -13.388 8.522 1.00 98.88 482 SER A O 1
ATOM 3607 N N . TYR A 1 483 ? 12.717 -13.256 6.297 1.00 98.94 483 TYR A N 1
ATOM 3608 C CA . TYR A 1 483 ? 14.032 -12.629 6.114 1.00 98.94 483 TYR A CA 1
ATOM 3609 C C . TYR A 1 483 ? 14.113 -11.210 6.698 1.00 98.94 483 TYR A C 1
ATOM 3611 O O . TYR A 1 483 ? 15.107 -10.869 7.346 1.00 98.94 483 TYR A O 1
ATOM 3619 N N . GLU A 1 484 ? 13.103 -10.372 6.463 1.00 98.88 484 GLU A N 1
ATOM 3620 C CA . GLU A 1 484 ? 13.032 -9.013 7.002 1.00 98.88 484 GLU A CA 1
ATOM 3621 C C . GLU A 1 484 ? 13.124 -9.033 8.532 1.00 98.88 484 GLU A C 1
ATOM 3623 O O . GLU A 1 484 ? 13.999 -8.370 9.086 1.00 98.88 484 GLU A O 1
ATOM 3628 N N . GLN A 1 485 ? 12.312 -9.861 9.197 1.00 98.75 485 GLN A N 1
ATOM 3629 C CA . GLN A 1 485 ? 12.297 -9.995 10.657 1.00 98.75 485 GLN A CA 1
ATOM 3630 C C . GLN A 1 485 ? 13.612 -10.563 11.211 1.00 98.75 485 GLN A C 1
ATOM 3632 O O . GLN A 1 485 ? 14.047 -10.204 12.302 1.00 98.75 485 GLN A O 1
ATOM 3637 N N . ALA A 1 486 ? 14.290 -11.436 10.461 1.00 98.62 486 ALA A N 1
ATOM 3638 C CA . ALA A 1 486 ? 15.581 -11.983 10.872 1.00 98.62 486 ALA A CA 1
ATOM 3639 C C . ALA A 1 486 ? 16.753 -11.001 10.698 1.00 98.62 486 ALA A C 1
ATOM 3641 O O . ALA A 1 486 ? 17.814 -11.205 11.297 1.00 98.62 486 ALA A O 1
ATOM 3642 N N . SER A 1 487 ? 16.608 -9.991 9.836 1.00 98.19 487 SER A N 1
ATOM 3643 C CA . SER A 1 487 ? 17.717 -9.140 9.397 1.00 98.19 487 SER A CA 1
ATOM 3644 C C . SER A 1 487 ? 17.616 -7.690 9.875 1.00 98.19 487 SER A C 1
ATOM 3646 O O . SER A 1 487 ? 18.653 -7.113 10.204 1.00 98.19 487 SER A O 1
ATOM 3648 N N . GLU A 1 488 ? 16.407 -7.117 9.919 1.00 97.44 488 GLU A N 1
ATOM 3649 C CA . GLU A 1 488 ? 16.103 -5.744 10.359 1.00 97.44 488 GLU A CA 1
ATOM 3650 C C . GLU A 1 488 ? 17.042 -4.683 9.740 1.00 97.44 488 GLU A C 1
ATOM 3652 O O . GLU A 1 488 ? 17.505 -3.753 10.400 1.00 97.44 488 GLU A O 1
ATOM 3657 N N . LEU A 1 489 ? 17.380 -4.838 8.452 1.00 97.75 489 LEU A N 1
ATOM 3658 C CA . LEU A 1 489 ? 18.463 -4.071 7.818 1.00 97.75 489 LEU A CA 1
ATOM 3659 C C . LEU A 1 489 ? 18.070 -2.676 7.329 1.00 97.75 489 LEU A C 1
ATOM 3661 O O . LEU A 1 489 ? 18.962 -1.894 6.997 1.00 97.75 489 LEU A O 1
ATOM 3665 N N . ARG A 1 490 ? 16.780 -2.342 7.236 1.00 97.19 490 ARG A N 1
ATOM 3666 C CA . ARG A 1 490 ? 16.360 -1.011 6.782 1.00 97.19 490 ARG A CA 1
ATOM 3667 C C . ARG A 1 490 ? 16.793 0.055 7.795 1.00 97.19 490 ARG A C 1
ATOM 3669 O O . ARG A 1 490 ? 16.508 -0.045 8.980 1.00 97.19 490 ARG A O 1
ATOM 3676 N N . VAL A 1 491 ? 17.399 1.132 7.300 1.00 95.44 491 VAL A N 1
ATOM 3677 C CA . VAL A 1 491 ? 17.748 2.328 8.080 1.00 95.44 491 VAL A CA 1
ATOM 3678 C C . VAL A 1 491 ? 17.107 3.559 7.451 1.00 95.44 491 VAL A C 1
ATOM 3680 O O . VAL A 1 491 ? 17.237 3.771 6.245 1.00 95.44 491 VAL A O 1
ATOM 3683 N N . SER A 1 492 ? 16.442 4.390 8.252 1.00 95.19 492 SER A N 1
ATOM 3684 C CA . SER A 1 492 ? 15.848 5.650 7.789 1.00 95.19 492 SER A CA 1
ATOM 3685 C C . SER A 1 492 ? 16.927 6.646 7.306 1.00 95.19 492 SER A C 1
ATOM 3687 O O . SER A 1 492 ? 17.992 6.735 7.924 1.00 95.19 492 SER A O 1
ATOM 3689 N N . PRO A 1 493 ? 16.708 7.396 6.207 1.00 96.50 493 PRO A N 1
ATOM 3690 C CA . PRO A 1 493 ? 17.717 8.308 5.665 1.00 96.50 493 PRO A CA 1
ATOM 3691 C C . PRO A 1 493 ? 18.032 9.490 6.597 1.00 96.50 493 PRO A C 1
ATOM 3693 O O . PRO A 1 493 ? 17.132 10.163 7.097 1.00 96.50 493 PRO A O 1
ATOM 3696 N N . GLU A 1 494 ? 19.317 9.823 6.767 1.00 95.44 494 GLU A N 1
ATOM 3697 C CA . GLU A 1 494 ? 19.749 10.946 7.623 1.00 95.44 494 GLU A CA 1
ATOM 3698 C C . GLU A 1 494 ? 19.361 12.333 7.073 1.00 95.44 494 GLU A C 1
ATOM 3700 O O . GLU A 1 494 ? 19.411 13.326 7.800 1.00 95.44 494 GLU A O 1
ATOM 3705 N N . SER A 1 495 ? 18.989 12.429 5.791 1.00 96.31 495 SER A N 1
ATOM 3706 C CA . SER A 1 495 ? 18.599 13.700 5.165 1.00 96.31 495 SER A CA 1
ATOM 3707 C C . SER A 1 495 ? 17.169 14.139 5.505 1.00 96.31 495 SER A C 1
ATOM 3709 O O . SER A 1 495 ? 16.837 15.312 5.331 1.00 96.31 495 SER A O 1
ATOM 3711 N N . THR A 1 496 ? 16.347 13.228 6.034 1.00 96.50 496 THR A N 1
ATOM 3712 C CA . THR A 1 496 ? 14.909 13.416 6.286 1.00 96.50 496 THR A CA 1
ATOM 3713 C C . THR A 1 496 ? 14.566 13.082 7.736 1.00 96.50 496 THR A C 1
ATOM 3715 O O . THR A 1 496 ? 13.772 12.182 8.014 1.00 96.50 496 THR A O 1
ATOM 3718 N N . LEU A 1 497 ? 15.215 13.779 8.672 1.00 95.06 497 LEU A N 1
ATOM 3719 C CA . LEU A 1 497 ? 15.046 13.571 10.115 1.00 95.06 497 LEU A CA 1
ATOM 3720 C C . LEU A 1 497 ? 13.583 13.759 10.579 1.00 95.06 497 LEU A C 1
ATOM 3722 O O . LEU A 1 497 ? 12.776 14.358 9.868 1.00 95.06 497 LEU A O 1
ATOM 3726 N N . PRO A 1 498 ? 13.213 13.265 11.771 1.00 95.12 498 PRO A N 1
ATOM 3727 C CA . PRO A 1 498 ? 11.907 13.570 12.342 1.00 95.12 498 PRO A CA 1
ATOM 3728 C C . PRO A 1 498 ? 11.719 15.078 12.582 1.00 95.12 498 PRO A C 1
ATOM 3730 O O . PRO A 1 498 ? 12.646 15.760 13.041 1.00 95.12 498 PRO A O 1
ATOM 3733 N N . LEU A 1 499 ? 10.526 15.596 12.291 1.00 96.62 499 LEU A N 1
ATOM 3734 C CA . LEU A 1 499 ? 10.102 16.955 12.639 1.00 96.62 499 LEU A CA 1
ATOM 3735 C C . LEU A 1 499 ? 9.478 17.004 14.043 1.00 96.62 499 LEU A C 1
ATOM 3737 O O . LEU A 1 499 ? 9.148 15.992 14.661 1.00 96.62 499 LEU A O 1
ATOM 3741 N N . GLU A 1 500 ? 9.314 18.217 14.571 1.00 93.56 500 GLU A N 1
ATOM 3742 C CA . GLU A 1 500 ? 8.607 18.435 15.834 1.00 93.56 500 GLU A CA 1
ATOM 3743 C C . GLU A 1 500 ? 7.135 18.000 15.713 1.00 93.56 500 GLU A C 1
ATOM 3745 O O . GLU A 1 500 ? 6.453 18.374 14.762 1.00 93.56 500 GLU A O 1
ATOM 3750 N N . GLY A 1 501 ? 6.647 17.226 16.689 1.00 92.19 501 GLY A N 1
ATOM 3751 C CA . GLY A 1 501 ? 5.268 16.717 16.723 1.00 92.19 501 GLY A CA 1
ATOM 3752 C C . GLY A 1 501 ? 5.056 15.362 16.038 1.00 92.19 501 GLY A C 1
ATOM 3753 O O . GLY A 1 501 ? 3.978 14.796 16.162 1.00 92.19 501 GLY A O 1
ATOM 3754 N N . GLU A 1 502 ? 6.073 14.807 15.374 1.00 95.50 502 GLU A N 1
ATOM 3755 C CA . GLU A 1 502 ? 5.986 13.494 14.710 1.00 95.50 502 GLU A CA 1
ATOM 3756 C C . GLU A 1 502 ? 6.144 12.301 15.656 1.00 95.50 502 GLU A C 1
ATOM 3758 O O . GLU A 1 502 ? 5.912 11.160 15.257 1.00 95.50 502 GLU A O 1
ATOM 3763 N N . SER A 1 503 ? 6.539 12.558 16.902 1.00 96.31 503 SER A N 1
ATOM 3764 C CA . SER A 1 503 ? 6.577 11.552 17.951 1.00 96.31 503 SER A CA 1
ATOM 3765 C C . SER A 1 503 ? 5.898 12.065 19.209 1.00 96.31 503 SER A C 1
ATOM 3767 O O . SER A 1 503 ? 6.166 13.181 19.667 1.00 96.31 503 SER A O 1
ATOM 3769 N N . PHE A 1 504 ? 5.002 11.245 19.744 1.00 94.31 504 PHE A N 1
ATOM 3770 C CA . PHE A 1 504 ? 4.212 11.534 20.930 1.00 94.31 504 PHE A CA 1
ATOM 3771 C C . PHE A 1 504 ? 3.861 10.233 21.653 1.00 94.31 504 PHE A C 1
ATOM 3773 O O . PHE A 1 504 ? 3.925 9.146 21.078 1.00 94.31 504 PHE A O 1
ATOM 3780 N N . GLU A 1 505 ? 3.521 10.353 22.931 1.00 93.00 505 GLU A N 1
ATOM 3781 C CA . GLU A 1 505 ? 3.058 9.237 23.751 1.00 93.00 505 GLU A CA 1
ATOM 3782 C C . GLU A 1 505 ? 1.546 9.336 23.939 1.00 93.00 505 GLU A C 1
ATOM 3784 O O . GLU A 1 505 ? 1.011 10.437 24.091 1.00 93.00 505 GLU A O 1
ATOM 3789 N N . TYR A 1 506 ? 0.874 8.191 23.950 1.00 90.38 506 TYR A N 1
ATOM 3790 C CA . TYR A 1 506 ? -0.539 8.074 24.285 1.00 90.38 506 TYR A CA 1
ATOM 3791 C C . TYR A 1 506 ? -0.772 6.857 25.178 1.00 90.38 506 TYR A C 1
ATOM 3793 O O . TYR A 1 506 ? 0.056 5.944 25.247 1.00 90.38 506 TYR A O 1
ATOM 3801 N N . LEU A 1 507 ? -1.872 6.883 25.921 1.00 87.94 507 LEU A N 1
ATOM 3802 C CA . LEU A 1 507 ? -2.273 5.789 26.796 1.00 87.94 507 LEU A CA 1
ATOM 3803 C C . LEU A 1 507 ? -3.300 4.934 26.060 1.00 87.94 507 LEU A C 1
ATOM 3805 O O . LEU A 1 507 ? -4.090 5.453 25.283 1.00 87.94 507 LEU A O 1
ATOM 3809 N N . THR A 1 508 ? -3.254 3.630 26.300 1.00 86.50 508 THR A N 1
ATOM 3810 C CA . THR A 1 508 ? -4.183 2.654 25.705 1.00 86.50 508 THR A CA 1
ATOM 3811 C C . THR A 1 508 ? -5.133 2.052 26.738 1.00 86.50 508 THR A C 1
ATOM 3813 O O . THR A 1 508 ? -5.934 1.188 26.413 1.00 86.50 508 THR A O 1
ATOM 3816 N N . GLU A 1 509 ? -4.929 2.371 28.017 1.00 90.06 509 GLU A N 1
ATOM 3817 C CA . GLU A 1 509 ? -5.780 1.919 29.114 1.00 90.06 509 GLU A CA 1
ATOM 3818 C C . GLU A 1 509 ? -5.529 2.818 30.332 1.00 90.06 509 GLU A C 1
ATOM 3820 O O . GLU A 1 509 ? -4.404 2.901 30.853 1.00 90.06 509 GLU A O 1
ATOM 3825 N N . VAL A 1 510 ? -6.579 3.478 30.813 1.00 92.31 510 VAL A N 1
ATOM 3826 C CA . VAL A 1 510 ? -6.546 4.252 32.052 1.00 92.31 510 VAL A CA 1
ATOM 3827 C C . VAL A 1 510 ? -7.631 3.828 33.036 1.00 92.31 510 VAL A C 1
ATOM 3829 O O . VAL A 1 510 ? -8.665 3.255 32.698 1.00 92.31 510 VAL A O 1
ATOM 3832 N N . ILE A 1 511 ? -7.383 4.127 34.311 1.00 95.81 511 ILE A N 1
ATOM 3833 C CA . ILE A 1 511 ? -8.392 4.116 35.366 1.00 95.81 511 ILE A CA 1
ATOM 3834 C C . ILE A 1 511 ? -8.783 5.558 35.669 1.00 95.81 511 ILE A C 1
ATOM 3836 O O . ILE A 1 511 ? -7.976 6.319 36.212 1.00 95.81 511 ILE A O 1
ATOM 3840 N N . VAL A 1 512 ? -10.036 5.901 35.400 1.00 95.88 512 VAL A N 1
ATOM 3841 C CA . VAL A 1 512 ? -10.678 7.135 35.851 1.00 95.88 512 VAL A CA 1
ATOM 3842 C C . VAL A 1 512 ? -11.401 6.853 37.165 1.00 95.88 512 VAL A C 1
ATOM 3844 O O . VAL A 1 512 ? -12.135 5.879 37.300 1.00 95.88 512 VAL A O 1
ATOM 3847 N N . THR A 1 513 ? -11.167 7.676 38.180 1.00 96.06 513 THR A N 1
ATOM 3848 C CA . THR A 1 513 ? -11.826 7.567 39.487 1.00 96.06 513 THR A CA 1
ATOM 3849 C C . THR A 1 513 ? -12.353 8.930 39.902 1.00 96.06 513 THR A C 1
ATOM 3851 O O . THR A 1 513 ? -11.560 9.858 40.106 1.00 96.06 513 THR A O 1
ATOM 3854 N N . GLY A 1 514 ? -13.674 9.042 40.014 1.00 93.06 514 GLY A N 1
ATOM 3855 C CA . GLY A 1 514 ? -14.362 10.191 40.583 1.00 93.06 514 GLY A CA 1
ATOM 3856 C C . GLY A 1 514 ? -14.325 10.202 42.113 1.00 93.06 514 GLY A C 1
ATOM 3857 O O . GLY A 1 514 ? -13.534 9.491 42.747 1.00 93.06 514 GLY A O 1
ATOM 3858 N N . ASP A 1 515 ? -15.100 11.093 42.724 1.00 89.31 515 ASP A N 1
ATOM 3859 C CA . ASP A 1 515 ? -15.079 11.327 44.164 1.00 89.31 515 ASP A CA 1
ATOM 3860 C C . ASP A 1 515 ? -16.407 11.006 44.865 1.00 89.31 515 ASP A C 1
ATOM 3862 O O . ASP A 1 515 ? -16.918 9.900 44.745 1.00 89.31 515 ASP A O 1
ATOM 3866 N N . THR A 1 516 ? -16.869 11.879 45.758 1.00 90.38 516 THR A N 1
ATOM 3867 C CA . THR A 1 516 ? -18.121 11.682 46.510 1.00 90.38 516 THR A CA 1
ATOM 3868 C C . THR A 1 516 ? -19.109 12.820 46.248 1.00 90.38 516 THR A C 1
ATOM 3870 O O . THR A 1 516 ? -20.033 13.030 47.037 1.00 90.38 516 THR A O 1
ATOM 3873 N N . GLU A 1 517 ? -18.800 13.669 45.272 1.00 92.00 517 GLU A N 1
ATOM 3874 C CA . GLU A 1 517 ? -19.648 14.730 44.747 1.00 92.00 517 GLU A CA 1
ATOM 3875 C C . GLU A 1 517 ? -20.087 14.323 43.339 1.00 92.00 517 GLU A C 1
ATOM 3877 O O . GLU A 1 517 ? -19.409 13.529 42.706 1.00 92.00 517 GLU A O 1
ATOM 3882 N N . ASN A 1 518 ? -21.153 14.933 42.827 1.00 94.06 518 ASN A N 1
ATOM 3883 C CA . ASN A 1 518 ? -21.591 14.721 41.450 1.00 94.06 518 ASN A CA 1
ATOM 3884 C C . ASN A 1 518 ? -20.463 15.061 40.461 1.00 94.06 518 ASN A C 1
ATOM 3886 O O . ASN A 1 518 ? -19.896 16.165 40.491 1.00 94.06 518 ASN A O 1
ATOM 3890 N N . ASN A 1 519 ? -20.129 14.117 39.598 1.00 93.50 519 ASN A N 1
ATOM 3891 C CA . ASN A 1 519 ? -19.055 14.177 38.626 1.00 93.50 519 ASN A CA 1
ATOM 3892 C C . ASN A 1 519 ? -19.612 14.172 37.199 1.00 93.50 519 ASN A C 1
ATOM 3894 O O . ASN A 1 519 ? -20.682 13.645 36.927 1.00 93.50 519 ASN A O 1
ATOM 3898 N N . GLU A 1 520 ? -18.869 14.797 36.288 1.00 95.75 520 GLU A N 1
ATOM 3899 C CA . GLU A 1 520 ? -19.142 14.778 34.851 1.00 95.75 520 GLU A CA 1
ATOM 3900 C C . GLU A 1 520 ? -17.869 14.254 34.179 1.00 95.75 520 GLU A C 1
ATOM 3902 O O . GLU A 1 520 ? -16.820 14.908 34.231 1.00 95.75 520 GLU A O 1
ATOM 3907 N N . ILE A 1 521 ? -17.931 13.029 33.658 1.00 95.25 521 ILE A N 1
ATOM 3908 C CA . ILE A 1 521 ? -16.795 12.274 33.128 1.00 95.25 521 ILE A CA 1
ATOM 3909 C C . ILE A 1 521 ? -17.035 12.028 31.640 1.00 95.25 521 ILE A C 1
ATOM 3911 O O . ILE A 1 521 ? -17.853 11.199 31.262 1.00 95.25 521 ILE A O 1
ATOM 3915 N N . ALA A 1 522 ? -16.285 12.738 30.804 1.00 93.62 522 ALA A N 1
ATOM 3916 C CA . ALA A 1 522 ? -16.287 12.565 29.356 1.00 93.62 522 ALA A CA 1
ATOM 3917 C C . ALA A 1 522 ? -14.879 12.847 28.796 1.00 93.62 522 ALA A C 1
ATOM 3919 O O . ALA A 1 522 ? -14.150 13.648 29.408 1.00 93.62 522 ALA A O 1
ATOM 3920 N N . PRO A 1 523 ? -14.476 12.236 27.665 1.00 89.62 523 PRO A N 1
ATOM 3921 C CA . PRO A 1 523 ? -13.147 12.426 27.073 1.00 89.62 523 PRO A CA 1
ATOM 3922 C C . PRO A 1 523 ? -12.774 13.896 26.818 1.00 89.62 523 PRO A C 1
ATOM 3924 O O . PRO A 1 523 ? -11.634 14.313 27.003 1.00 89.62 523 PRO A O 1
ATOM 3927 N N . GLU A 1 524 ? -13.740 14.745 26.460 1.00 87.88 524 GLU A N 1
ATOM 3928 C CA . GLU A 1 524 ? -13.509 16.175 26.231 1.00 87.88 524 GLU A CA 1
ATOM 3929 C C . GLU A 1 524 ? -13.361 17.010 27.517 1.00 87.88 524 GLU A C 1
ATOM 3931 O O . GLU A 1 524 ? -12.953 18.177 27.457 1.00 87.88 524 GLU A O 1
ATOM 3936 N N . LEU A 1 525 ? -13.695 16.438 28.680 1.00 90.88 525 LEU A N 1
ATOM 3937 C CA . LEU A 1 525 ? -13.673 17.109 29.985 1.00 90.88 525 LEU A CA 1
ATOM 3938 C C . LEU A 1 525 ? -12.518 16.645 30.879 1.00 90.88 525 LEU A C 1
ATOM 3940 O O . LEU A 1 525 ? -12.040 17.422 31.715 1.00 90.88 525 LEU A O 1
ATOM 3944 N N . VAL A 1 526 ? -12.069 15.400 30.718 1.00 90.31 526 VAL A N 1
ATOM 3945 C CA . VAL A 1 526 ? -11.064 14.763 31.574 1.00 90.31 526 VAL A CA 1
ATOM 3946 C C . VAL A 1 526 ? -9.770 14.565 30.788 1.00 90.31 526 VAL A C 1
ATOM 3948 O O . VAL A 1 526 ? -9.729 13.866 29.787 1.00 90.31 526 VAL A O 1
ATOM 3951 N N . ALA A 1 527 ? -8.686 15.192 31.245 1.00 87.94 527 ALA A N 1
ATOM 3952 C CA . ALA A 1 527 ? -7.377 15.028 30.616 1.00 87.94 527 ALA A CA 1
ATOM 3953 C C . ALA A 1 527 ? -6.873 13.580 30.739 1.00 87.94 527 ALA A C 1
ATOM 3955 O O . ALA A 1 527 ? -7.059 12.959 31.785 1.00 87.94 527 ALA A O 1
ATOM 3956 N N . ASP A 1 528 ? -6.183 13.101 29.701 1.00 85.88 528 ASP A N 1
ATOM 3957 C CA . ASP A 1 528 ? -5.611 11.748 29.601 1.00 85.88 528 ASP A CA 1
ATOM 3958 C C . ASP A 1 528 ? -6.657 10.611 29.625 1.00 85.88 528 ASP A C 1
ATOM 3960 O O . ASP A 1 528 ? -6.309 9.465 29.892 1.00 85.88 528 ASP A O 1
ATOM 3964 N N . PHE A 1 529 ? -7.925 10.931 29.349 1.00 89.69 529 PHE A N 1
ATOM 3965 C CA . PHE A 1 529 ? -9.027 9.987 29.172 1.00 89.69 529 PHE A CA 1
ATOM 3966 C C . PHE A 1 529 ? -9.562 10.124 27.744 1.00 89.69 529 PHE A C 1
ATOM 3968 O O . PHE A 1 529 ? -10.043 11.192 27.368 1.00 89.69 529 PHE A O 1
ATOM 3975 N N . ASP A 1 530 ? -9.445 9.072 26.942 1.00 87.44 530 ASP A N 1
ATOM 3976 C CA . ASP A 1 530 ? -9.898 9.042 25.547 1.00 87.44 530 ASP A CA 1
ATOM 3977 C C . ASP A 1 530 ? -11.243 8.313 25.388 1.00 87.44 530 ASP A C 1
ATOM 3979 O O . ASP A 1 530 ? -11.920 8.482 24.369 1.00 87.44 530 ASP A O 1
ATOM 3983 N N . GLY A 1 531 ? -11.649 7.551 26.409 1.00 89.12 531 GLY A N 1
ATOM 3984 C CA . GLY A 1 531 ? -12.877 6.775 26.407 1.00 89.12 531 GLY A CA 1
ATOM 3985 C C . GLY A 1 531 ? -12.765 5.486 25.601 1.00 89.12 531 GLY A C 1
ATOM 3986 O O . GLY A 1 531 ? -13.803 5.006 25.151 1.00 89.12 531 GLY A O 1
ATOM 3987 N N . ASN A 1 532 ? -11.564 4.935 25.380 1.00 89.50 532 ASN A N 1
ATOM 3988 C CA . ASN A 1 532 ? -11.382 3.663 24.674 1.00 89.50 532 ASN A CA 1
ATOM 3989 C C . ASN A 1 532 ? -10.587 2.671 25.532 1.00 89.50 532 ASN A C 1
ATOM 3991 O O . ASN A 1 532 ? -9.427 2.880 25.868 1.00 89.50 532 ASN A O 1
ATOM 3995 N N . GLY A 1 533 ? -11.206 1.536 25.848 1.00 89.31 533 GLY A N 1
ATOM 3996 C CA . GLY A 1 533 ? -10.591 0.448 26.603 1.00 89.31 533 GLY A CA 1
ATOM 3997 C C . GLY A 1 533 ? -10.440 0.732 28.099 1.00 89.31 533 GLY A C 1
ATOM 3998 O O . GLY A 1 533 ? -9.743 -0.011 28.788 1.00 89.31 533 GLY A O 1
ATOM 3999 N N . ASP A 1 534 ? -11.101 1.760 28.630 1.00 93.06 534 ASP A N 1
ATOM 4000 C CA . ASP A 1 534 ? -10.816 2.289 29.962 1.00 93.06 534 ASP A CA 1
ATOM 4001 C C . ASP A 1 534 ? -11.637 1.660 31.092 1.00 93.06 534 ASP A C 1
ATOM 4003 O O . ASP A 1 534 ? -12.674 1.019 30.900 1.00 93.06 534 ASP A O 1
ATOM 4007 N N . PHE A 1 535 ? -11.192 1.898 32.327 1.00 96.12 535 PHE A N 1
ATOM 4008 C CA . PHE A 1 535 ? -11.955 1.618 33.541 1.00 96.12 535 PHE A CA 1
ATOM 4009 C C . PHE A 1 535 ? -12.408 2.916 34.197 1.00 96.12 535 PHE A C 1
ATOM 4011 O O . PHE A 1 535 ? -11.587 3.705 34.661 1.00 96.12 535 PHE A O 1
ATOM 4018 N N . ILE A 1 536 ? -13.714 3.103 34.325 1.00 97.12 536 ILE A N 1
ATOM 4019 C CA . ILE A 1 536 ? -14.300 4.297 34.919 1.00 97.12 536 ILE A CA 1
ATOM 4020 C C . ILE A 1 536 ? -15.017 3.901 36.205 1.00 97.12 536 ILE A C 1
ATOM 4022 O O . ILE A 1 536 ? -15.912 3.063 36.191 1.00 97.12 536 ILE A O 1
ATOM 4026 N N . PHE A 1 537 ? -14.630 4.515 37.318 1.00 97.06 537 PHE A N 1
ATOM 4027 C CA . PHE A 1 537 ? -15.327 4.433 38.598 1.00 97.06 537 PHE A CA 1
ATOM 4028 C C . PHE A 1 537 ? -15.861 5.828 38.929 1.00 97.06 537 PHE A C 1
ATOM 4030 O O . PHE A 1 537 ? -15.071 6.674 39.352 1.00 97.06 537 PHE A O 1
ATOM 4037 N N . ALA A 1 538 ? -17.155 6.083 38.710 1.00 95.44 538 ALA A N 1
ATOM 4038 C CA . ALA A 1 538 ? -17.744 7.412 38.896 1.00 95.44 538 ALA A CA 1
ATOM 4039 C C . ALA A 1 538 ? -17.758 7.805 40.382 1.00 95.44 538 ALA A C 1
ATOM 4041 O O . ALA A 1 538 ? -17.181 8.826 40.746 1.00 95.44 538 ALA A O 1
ATOM 4042 N N . GLY A 1 539 ? -18.156 6.882 41.262 1.00 92.06 539 GLY A N 1
ATOM 4043 C CA . GLY A 1 539 ? -17.896 6.989 42.694 1.00 92.06 539 GLY A CA 1
ATOM 4044 C C . GLY A 1 539 ? -19.180 7.058 43.499 1.00 92.06 539 GLY A C 1
ATOM 4045 O O . GLY A 1 539 ? -19.874 6.055 43.633 1.00 92.06 539 GLY A O 1
ATOM 4046 N N . ALA A 1 540 ? -19.414 8.173 44.181 1.00 90.81 540 ALA A N 1
ATOM 4047 C CA . ALA A 1 540 ? -20.677 8.408 44.866 1.00 90.81 540 ALA A CA 1
ATOM 4048 C C . ALA A 1 540 ? -21.185 9.815 44.556 1.00 90.81 540 ALA A C 1
ATOM 4050 O O . ALA A 1 540 ? -20.399 10.757 44.570 1.00 90.81 540 ALA A O 1
ATOM 4051 N N . GLY A 1 541 ? -22.497 9.980 44.454 1.00 93.38 541 GLY A N 1
ATOM 4052 C CA . GLY A 1 541 ? -23.108 11.192 43.912 1.00 93.38 541 GLY A CA 1
ATOM 4053 C C . GLY A 1 541 ? -24.054 10.814 42.782 1.00 93.38 541 GLY A C 1
ATOM 4054 O O . GLY A 1 541 ? -24.181 9.640 42.487 1.00 93.38 541 GLY A O 1
ATOM 4055 N N . ASP A 1 542 ? -24.737 11.801 42.207 1.00 96.75 542 ASP A N 1
ATOM 4056 C CA . ASP A 1 542 ? -25.506 11.581 40.976 1.00 96.75 542 ASP A CA 1
ATOM 4057 C C . ASP A 1 542 ? -24.591 12.015 39.819 1.00 96.75 542 ASP A C 1
ATOM 4059 O O . ASP A 1 542 ? -24.430 13.226 39.581 1.00 96.75 542 ASP A O 1
ATOM 4063 N N . ASP A 1 543 ? -23.901 11.052 39.212 1.00 97.06 543 ASP A N 1
ATOM 4064 C CA . ASP A 1 543 ? -22.809 11.252 38.261 1.00 97.06 543 ASP A CA 1
ATOM 4065 C C . ASP A 1 543 ? -23.279 11.121 36.804 1.00 97.06 543 ASP A C 1
ATOM 4067 O O . ASP A 1 543 ? -24.197 10.373 36.489 1.00 97.06 543 ASP A O 1
ATOM 4071 N N . LEU A 1 544 ? -22.626 11.845 35.891 1.00 97.38 544 LEU A N 1
ATOM 4072 C CA . LEU A 1 544 ? -22.797 11.704 34.444 1.00 97.38 544 LEU A CA 1
ATOM 4073 C C . LEU A 1 544 ? -21.499 11.167 33.838 1.00 97.38 544 LEU A C 1
ATOM 4075 O O . LEU A 1 544 ? -20.450 11.809 33.952 1.00 97.38 544 LEU A O 1
ATOM 4079 N N . VAL A 1 545 ? -21.569 10.022 33.163 1.00 97.12 545 VAL A N 1
ATOM 4080 C CA . VAL A 1 545 ? -20.458 9.446 32.397 1.00 97.12 545 VAL A CA 1
ATOM 4081 C C . VAL A 1 545 ? -20.883 9.300 30.942 1.00 97.12 545 VAL A C 1
ATOM 4083 O O . VAL A 1 545 ? -21.835 8.582 30.657 1.00 97.12 545 VAL A O 1
ATOM 4086 N N . ASP A 1 546 ? -20.167 9.947 30.024 1.00 95.75 546 ASP A N 1
ATOM 4087 C CA . ASP A 1 546 ? -20.432 9.864 28.584 1.00 95.75 546 ASP A CA 1
ATOM 4088 C C . ASP A 1 546 ? -19.185 9.379 27.835 1.00 95.75 546 ASP A C 1
ATOM 4090 O O . ASP A 1 546 ? -18.194 10.098 27.692 1.00 95.75 546 ASP A O 1
ATOM 4094 N N . THR A 1 547 ? -19.242 8.138 27.352 1.00 93.00 547 THR A N 1
ATOM 4095 C CA . THR A 1 547 ? -18.249 7.539 26.446 1.00 93.00 547 THR A CA 1
ATOM 4096 C C . THR A 1 547 ? -18.846 7.238 25.073 1.00 93.00 547 THR A C 1
ATOM 4098 O O . THR A 1 547 ? -18.263 6.499 24.282 1.00 93.00 547 THR A O 1
ATOM 4101 N N . SER A 1 548 ? -20.004 7.815 24.740 1.00 89.50 548 SER A N 1
ATOM 4102 C CA . SER A 1 548 ? -20.723 7.531 23.491 1.00 89.50 548 SER A CA 1
ATOM 4103 C C . SER A 1 548 ? -19.939 7.892 22.226 1.00 89.50 548 SER A C 1
ATOM 4105 O O . SER A 1 548 ? -20.184 7.321 21.163 1.00 89.50 548 SER A O 1
ATOM 4107 N N . GLN A 1 549 ? -18.990 8.828 22.332 1.00 81.62 549 GLN A N 1
ATOM 4108 C CA . GLN A 1 549 ? -18.145 9.280 21.221 1.00 81.62 549 GLN A CA 1
ATOM 4109 C C . GLN A 1 549 ? -16.889 8.420 21.003 1.00 81.62 549 GLN A C 1
ATOM 4111 O O . GLN A 1 549 ? -16.130 8.693 20.070 1.00 81.62 549 GLN A O 1
ATOM 4116 N N . ALA A 1 550 ? -16.671 7.399 21.838 1.00 80.75 550 ALA A N 1
ATOM 4117 C CA . ALA A 1 550 ? -15.543 6.482 21.745 1.00 80.75 550 ALA A CA 1
ATOM 4118 C C . ALA A 1 550 ? -15.490 5.764 20.388 1.00 80.75 550 ALA A C 1
ATOM 4120 O O . ALA A 1 550 ? -16.517 5.344 19.840 1.00 80.75 550 ALA A O 1
ATOM 4121 N N . LEU A 1 551 ? -14.281 5.596 19.845 1.00 79.25 551 LEU A N 1
ATOM 4122 C CA . LEU A 1 551 ? -14.041 5.000 18.529 1.00 79.25 551 LEU A CA 1
ATOM 4123 C C . LEU A 1 551 ? -14.115 3.479 18.549 1.00 79.25 551 LEU A C 1
ATOM 4125 O O . LEU A 1 551 ? -14.653 2.896 17.602 1.00 79.25 551 LEU A O 1
ATOM 4129 N N . THR A 1 552 ? -13.663 2.845 19.622 1.00 77.38 552 THR A N 1
ATOM 4130 C CA . THR A 1 552 ? -13.740 1.386 19.792 1.00 77.38 552 THR A CA 1
ATOM 4131 C C . THR A 1 552 ? -14.523 0.982 21.030 1.00 77.38 552 THR A C 1
ATOM 4133 O O . THR A 1 552 ? -15.118 -0.095 21.039 1.00 77.38 552 THR A O 1
ATOM 4136 N N . GLY A 1 553 ? -14.635 1.889 22.005 1.00 84.81 553 GLY A N 1
ATOM 4137 C CA . GLY A 1 553 ? -15.364 1.653 23.242 1.00 84.81 553 GLY A CA 1
ATOM 4138 C C . GLY A 1 553 ? -14.637 0.625 24.101 1.00 84.81 553 GLY A C 1
ATOM 4139 O O . GLY A 1 553 ? -13.542 0.908 24.561 1.00 84.81 553 GLY A O 1
ATOM 4140 N N . GLU A 1 554 ? -15.216 -0.554 24.336 1.00 90.75 554 GLU A N 1
ATOM 4141 C CA . GLU A 1 554 ? -14.662 -1.604 25.222 1.00 90.75 554 GLU A CA 1
ATOM 4142 C C . GLU A 1 554 ? -14.439 -1.186 26.690 1.00 90.75 554 GLU A C 1
ATOM 4144 O O . GLU A 1 554 ? -13.775 -1.888 27.470 1.00 90.75 554 GLU A O 1
ATOM 4149 N N . ASN A 1 555 ? -15.049 -0.084 27.109 1.00 94.38 555 ASN A N 1
ATOM 4150 C CA . ASN A 1 555 ? -14.880 0.467 28.439 1.00 94.38 555 ASN A CA 1
ATOM 4151 C C . ASN A 1 555 ? -15.575 -0.388 29.505 1.00 94.38 555 ASN A C 1
ATOM 4153 O O . ASN A 1 555 ? -16.471 -1.204 29.246 1.00 94.38 555 ASN A O 1
ATOM 4157 N N . ARG A 1 556 ? -15.169 -0.185 30.758 1.00 97.12 556 ARG A N 1
ATOM 4158 C CA . ARG A 1 556 ? -15.798 -0.760 31.951 1.00 97.12 556 ARG A CA 1
ATOM 4159 C C . ARG A 1 556 ? -16.182 0.358 32.903 1.00 97.12 556 ARG A C 1
ATOM 4161 O O . ARG A 1 556 ? -15.324 0.879 33.611 1.00 97.12 556 ARG A O 1
ATOM 4168 N N . LEU A 1 557 ? -17.464 0.695 32.914 1.00 97.62 557 LEU A N 1
ATOM 4169 C CA . LEU A 1 557 ? -18.028 1.794 33.688 1.00 97.62 557 LEU A CA 1
ATOM 4170 C C . LEU A 1 557 ? -18.720 1.248 34.933 1.00 97.62 557 LEU A C 1
ATOM 4172 O O . LEU A 1 557 ? -19.512 0.312 34.839 1.00 97.62 557 LEU A O 1
ATOM 4176 N N . TYR A 1 558 ? -18.439 1.858 36.076 1.00 98.00 558 TYR A N 1
ATOM 4177 C CA . TYR A 1 558 ? -19.071 1.595 37.363 1.00 98.00 558 TYR A CA 1
ATOM 4178 C C . TYR A 1 558 ? -19.612 2.927 37.899 1.00 98.00 558 TYR A C 1
ATOM 4180 O O . TYR A 1 558 ? -18.799 3.795 38.232 1.00 98.00 558 TYR A O 1
ATOM 4188 N N . GLY A 1 559 ? -20.938 3.090 37.945 1.00 96.38 559 GLY A N 1
ATOM 4189 C CA . GLY A 1 559 ? -21.618 4.284 38.471 1.00 96.38 559 GLY A CA 1
ATOM 4190 C C . GLY A 1 559 ? -21.346 4.430 39.965 1.00 96.38 559 GLY A C 1
ATOM 4191 O O . GLY A 1 559 ? -20.581 5.287 40.405 1.00 96.38 559 GLY A O 1
ATOM 4192 N N . GLY A 1 560 ? -21.762 3.425 40.730 1.00 95.75 560 GLY A N 1
ATOM 4193 C CA . GLY A 1 560 ? -21.381 3.283 42.126 1.00 95.75 560 GLY A CA 1
ATOM 4194 C C . GLY A 1 560 ? -22.559 3.530 43.051 1.00 95.75 560 GLY A C 1
ATOM 4195 O O . GLY A 1 560 ? -23.293 2.591 43.344 1.00 95.75 560 GLY A O 1
ATOM 4196 N N . ALA A 1 561 ? -22.666 4.714 43.652 1.00 94.12 561 ALA A N 1
ATOM 4197 C CA . ALA A 1 561 ? -23.752 5.005 44.586 1.00 94.12 561 ALA A CA 1
ATOM 4198 C C . ALA A 1 561 ? -24.378 6.384 44.363 1.00 94.12 561 ALA A C 1
ATOM 4200 O O . ALA A 1 561 ? -23.752 7.388 44.699 1.00 94.12 561 ALA A O 1
ATOM 4201 N N . GLY A 1 562 ? -25.664 6.405 44.028 1.00 95.94 562 GLY A N 1
ATOM 4202 C CA . GLY A 1 562 ? -26.445 7.600 43.695 1.00 95.94 562 GLY A CA 1
ATOM 4203 C C . GLY A 1 562 ? -27.199 7.362 42.391 1.00 95.94 562 GLY A C 1
ATOM 4204 O O . GLY A 1 562 ? -27.154 6.248 41.899 1.00 95.94 562 GLY A O 1
ATOM 4205 N N . ASP A 1 563 ? -27.952 8.346 41.903 1.00 97.88 563 ASP A N 1
ATOM 4206 C CA . ASP A 1 563 ? -28.769 8.163 40.695 1.00 97.88 563 ASP A CA 1
ATOM 4207 C C . ASP A 1 563 ? -27.949 8.608 39.463 1.00 97.88 563 ASP A C 1
ATOM 4209 O O . ASP A 1 563 ? -27.908 9.802 39.148 1.00 97.88 563 ASP A O 1
ATOM 4213 N N . ASP A 1 564 ? -27.262 7.673 38.801 1.00 98.06 564 ASP A N 1
ATOM 4214 C CA . ASP A 1 564 ? -26.247 7.962 37.778 1.00 98.06 564 ASP A CA 1
ATOM 4215 C C . ASP A 1 564 ? -26.799 7.946 36.339 1.00 98.06 564 ASP A C 1
ATOM 4217 O O . ASP A 1 564 ? -27.724 7.209 36.004 1.00 98.06 564 ASP A O 1
ATOM 4221 N N . GLU A 1 565 ? -26.198 8.736 35.444 1.00 98.25 565 GLU A N 1
ATOM 4222 C CA . GLU A 1 565 ? -26.468 8.753 34.001 1.00 98.25 565 GLU A CA 1
ATOM 4223 C C . GLU A 1 565 ? -25.231 8.250 33.237 1.00 98.25 565 GLU A C 1
ATOM 4225 O O . GLU A 1 565 ? -24.185 8.898 33.206 1.00 98.25 565 GLU A O 1
ATOM 4230 N N . LEU A 1 566 ? -25.336 7.069 32.625 1.00 97.88 566 LEU A N 1
ATOM 4231 C CA . LEU A 1 566 ? -24.236 6.358 31.972 1.00 97.88 566 LEU A CA 1
ATOM 4232 C C . LEU A 1 566 ? -24.543 6.185 30.479 1.00 97.88 566 LEU A C 1
ATOM 4234 O O . LEU A 1 566 ? -25.329 5.317 30.092 1.00 97.88 566 LEU A O 1
ATOM 4238 N N . ILE A 1 567 ? -23.911 7.005 29.641 1.00 96.69 567 ILE A N 1
ATOM 4239 C CA . ILE A 1 567 ? -24.116 7.057 28.190 1.00 96.69 567 ILE A CA 1
ATOM 4240 C C . ILE A 1 567 ? -22.935 6.382 27.486 1.00 96.69 567 ILE A C 1
ATOM 4242 O O . ILE A 1 567 ? -21.784 6.788 27.651 1.00 96.69 567 ILE A O 1
ATOM 4246 N N . VAL A 1 568 ? -23.207 5.346 26.690 1.00 94.50 568 VAL A N 1
ATOM 4247 C CA . VAL A 1 568 ? -22.179 4.474 26.100 1.00 94.50 568 VAL A CA 1
ATOM 4248 C C . VAL A 1 568 ? -22.350 4.233 24.607 1.00 94.50 568 VAL A C 1
ATOM 4250 O O . VAL A 1 568 ? -23.411 4.461 24.022 1.00 94.50 568 VAL A O 1
ATOM 4253 N N . GLY A 1 569 ? -21.258 3.803 23.975 1.00 88.00 569 GLY A N 1
ATOM 4254 C CA . GLY A 1 569 ? -21.128 3.743 22.526 1.00 88.00 569 GLY A CA 1
ATOM 4255 C C . GLY A 1 569 ? -21.115 2.317 21.989 1.00 88.00 569 GLY A C 1
ATOM 4256 O O . GLY A 1 569 ? -22.073 1.869 21.354 1.00 88.00 569 GLY A O 1
ATOM 4257 N N . LEU A 1 570 ? -19.995 1.619 22.158 1.00 90.06 570 LEU A N 1
ATOM 4258 C CA . LEU A 1 570 ? -19.707 0.371 21.452 1.00 90.06 570 LEU A CA 1
ATOM 4259 C C . LEU A 1 570 ? -19.002 -0.618 22.374 1.00 90.06 570 LEU A C 1
ATOM 4261 O O . LEU A 1 570 ? -17.964 -0.311 22.947 1.00 90.06 570 LEU A O 1
ATOM 4265 N N . SER A 1 571 ? -19.513 -1.846 22.456 1.00 92.31 571 SER A N 1
ATOM 4266 C CA . SER A 1 571 ? -18.842 -2.946 23.169 1.00 92.31 571 SER A CA 1
ATOM 4267 C C . SER A 1 571 ? -18.526 -2.660 24.648 1.00 92.31 571 SER A C 1
ATOM 4269 O O . SER A 1 571 ? -17.705 -3.352 25.261 1.00 92.31 571 SER A O 1
ATOM 4271 N N . ASP A 1 572 ? -19.205 -1.687 25.254 1.00 95.69 572 ASP A N 1
ATOM 4272 C CA . ASP A 1 572 ? -18.959 -1.250 26.622 1.00 95.69 572 ASP A CA 1
ATOM 4273 C C . ASP A 1 572 ? -19.610 -2.204 27.637 1.00 95.69 572 ASP A C 1
ATOM 4275 O O . ASP A 1 572 ? -20.601 -2.898 27.373 1.00 95.69 572 ASP A O 1
ATOM 4279 N N . ARG A 1 573 ? -19.047 -2.259 28.846 1.00 97.88 573 ARG A N 1
ATOM 4280 C CA . ARG A 1 573 ? -19.637 -2.938 30.006 1.00 97.88 573 ARG A CA 1
ATOM 4281 C C . ARG A 1 573 ? -19.952 -1.915 31.081 1.00 97.88 573 ARG A C 1
ATOM 4283 O O . ARG A 1 573 ? -19.038 -1.309 31.627 1.00 97.88 573 ARG A O 1
ATOM 4290 N N . VAL A 1 574 ? -21.225 -1.789 31.420 1.00 97.94 574 VAL A N 1
ATOM 4291 C CA . VAL A 1 574 ? -21.732 -0.718 32.279 1.00 97.94 574 VAL A CA 1
ATOM 4292 C C . VAL A 1 574 ? -22.443 -1.311 33.479 1.00 97.94 574 VAL A C 1
ATOM 4294 O O . VAL A 1 574 ? -23.288 -2.190 33.316 1.00 97.94 574 VAL A O 1
ATOM 4297 N N . PHE A 1 575 ? -22.104 -0.832 34.667 1.00 98.44 575 PHE A N 1
ATOM 4298 C CA . PHE A 1 575 ? -22.710 -1.219 35.933 1.00 98.44 575 PHE A CA 1
ATOM 4299 C C . PHE A 1 575 ? -23.243 0.051 36.612 1.00 98.44 575 PHE A C 1
ATOM 4301 O O . PHE A 1 575 ? -22.432 0.897 36.976 1.00 98.44 575 PHE A O 1
ATOM 4308 N N . GLY A 1 576 ? -24.566 0.191 36.764 1.00 97.12 576 GLY A N 1
ATOM 4309 C CA . GLY A 1 576 ? -25.177 1.276 37.555 1.00 97.12 576 GLY A CA 1
ATOM 4310 C C . GLY A 1 576 ? -24.848 1.137 39.045 1.00 97.12 576 GLY A C 1
ATOM 4311 O O . GLY A 1 576 ? -24.399 2.069 39.701 1.00 97.12 576 GLY A O 1
ATOM 4312 N N . ASP A 1 577 ? -24.847 -0.112 39.520 1.00 96.75 577 ASP A N 1
ATOM 4313 C CA . ASP A 1 577 ? -24.581 -0.523 40.899 1.00 96.75 577 ASP A CA 1
ATOM 4314 C C . ASP A 1 577 ? -25.738 -0.207 41.864 1.00 96.75 577 ASP A C 1
ATOM 4316 O O . ASP A 1 577 ? -26.525 -1.118 42.147 1.00 96.75 577 ASP A O 1
ATOM 4320 N N . ALA A 1 578 ? -25.815 0.984 42.464 1.00 95.94 578 ALA A N 1
ATOM 4321 C CA . ALA A 1 578 ? -26.828 1.294 43.476 1.00 95.94 578 ALA A CA 1
ATOM 4322 C C . ALA A 1 578 ? -27.414 2.704 43.337 1.00 95.94 578 ALA A C 1
ATOM 4324 O O . ALA A 1 578 ? -26.752 3.673 43.696 1.00 95.94 578 ALA A O 1
ATOM 4325 N N . GLY A 1 579 ? -28.709 2.782 43.050 1.00 97.06 579 GLY A N 1
ATOM 4326 C CA . GLY A 1 579 ? -29.425 4.022 42.763 1.00 97.06 579 GLY A CA 1
ATOM 4327 C C . GLY A 1 579 ? -30.544 3.766 41.767 1.00 97.06 579 GLY A C 1
ATOM 4328 O O . GLY A 1 579 ? -30.710 2.633 41.336 1.00 97.06 579 GLY A O 1
ATOM 4329 N N . ASP A 1 580 ? -31.352 4.778 41.464 1.00 98.25 580 ASP A N 1
ATOM 4330 C CA . ASP A 1 580 ? -32.269 4.711 40.322 1.00 98.25 580 ASP A CA 1
ATOM 4331 C C . ASP A 1 580 ? -31.517 5.257 39.083 1.00 98.25 580 ASP A C 1
ATOM 4333 O O . ASP A 1 580 ? -31.560 6.461 38.815 1.00 98.25 580 ASP A O 1
ATOM 4337 N N . ASP A 1 581 ? -30.810 4.385 38.356 1.00 98.44 581 ASP A N 1
ATOM 4338 C CA . ASP A 1 581 ? -29.831 4.765 37.326 1.00 98.44 581 ASP A CA 1
ATOM 4339 C C . ASP A 1 581 ? -30.431 4.858 35.910 1.00 98.44 581 ASP A C 1
ATOM 4341 O O . ASP A 1 581 ? -31.421 4.205 35.570 1.00 98.44 581 ASP A O 1
ATOM 4345 N N . LEU A 1 582 ? -29.795 5.642 35.035 1.00 98.50 582 LEU A N 1
ATOM 4346 C CA . LEU A 1 582 ? -30.086 5.730 33.604 1.00 98.50 582 LEU A CA 1
ATOM 4347 C C . LEU A 1 582 ? -28.900 5.201 32.793 1.00 98.50 582 LEU A C 1
ATOM 4349 O O . LEU A 1 582 ? -27.827 5.793 32.783 1.00 98.50 582 LEU A O 1
ATOM 4353 N N . LEU A 1 583 ? -29.106 4.105 32.063 1.00 98.25 583 LEU A N 1
ATOM 4354 C CA . LEU A 1 583 ? -28.107 3.495 31.188 1.00 98.25 583 LEU A CA 1
ATOM 4355 C C . LEU A 1 583 ? -28.526 3.668 29.719 1.00 98.25 583 LEU A C 1
ATOM 4357 O O . LEU A 1 583 ? -29.458 3.010 29.248 1.00 98.25 583 LEU A O 1
ATOM 4361 N N . ASP A 1 584 ? -27.836 4.540 28.982 1.00 97.06 584 ASP A N 1
ATOM 4362 C CA . ASP A 1 584 ? -28.155 4.888 27.593 1.00 97.06 584 ASP A CA 1
ATOM 4363 C C . ASP A 1 584 ? -27.110 4.355 26.602 1.00 97.06 584 ASP A C 1
ATOM 4365 O O . ASP A 1 584 ? -25.989 4.844 26.515 1.00 97.06 584 ASP A O 1
ATOM 4369 N N . ALA A 1 585 ? -27.501 3.357 25.814 1.00 94.62 585 ALA A N 1
ATOM 4370 C CA . ALA A 1 585 ? -26.759 2.831 24.669 1.00 94.62 585 ALA A CA 1
ATOM 4371 C C . ALA A 1 585 ? -27.443 3.162 23.326 1.00 94.62 585 ALA A C 1
ATOM 4373 O O . ALA A 1 585 ? -27.052 2.655 22.274 1.00 94.62 585 ALA A O 1
ATOM 4374 N N . SER A 1 586 ? -28.486 4.000 23.331 1.00 90.56 586 SER A N 1
ATOM 4375 C CA . SER A 1 586 ? -29.320 4.276 22.154 1.00 90.56 586 SER A CA 1
ATOM 4376 C C . SER A 1 586 ? -28.626 5.130 21.094 1.00 90.56 586 SER A C 1
ATOM 4378 O O . SER A 1 586 ? -28.971 5.050 19.915 1.00 90.56 586 SER A O 1
ATOM 4380 N N . VAL A 1 587 ? -27.632 5.922 21.499 1.00 82.81 587 VAL A N 1
ATOM 4381 C CA . VAL A 1 587 ? -26.775 6.718 20.603 1.00 82.81 587 VAL A CA 1
ATOM 4382 C C . VAL A 1 587 ? -25.551 5.945 20.098 1.00 82.81 587 VAL A C 1
ATOM 4384 O O . VAL A 1 587 ? -24.809 6.452 19.256 1.00 82.81 587 VAL A O 1
ATOM 4387 N N . GLY A 1 588 ? -25.338 4.735 20.615 1.00 75.62 588 GLY A N 1
ATOM 4388 C CA . GLY A 1 588 ? -24.175 3.906 20.352 1.00 75.62 588 GLY A CA 1
ATOM 4389 C C . GLY A 1 588 ? -24.275 3.034 19.099 1.00 75.62 588 GLY A C 1
ATOM 4390 O O . GLY A 1 588 ? -25.270 3.011 18.375 1.00 75.62 588 GLY A O 1
ATOM 4391 N N . ARG A 1 589 ? -23.206 2.276 18.846 1.00 84.44 589 ARG A N 1
ATOM 4392 C CA . ARG A 1 589 ? -23.078 1.312 17.737 1.00 84.44 589 ARG A CA 1
ATOM 4393 C C . ARG A 1 589 ? -23.386 -0.130 18.164 1.00 84.44 589 ARG A C 1
ATOM 4395 O O . ARG A 1 589 ? -23.351 -1.032 17.329 1.00 84.44 589 ARG A O 1
ATOM 4402 N N . GLY A 1 590 ? -23.732 -0.334 19.436 1.00 88.88 590 GLY A N 1
ATOM 4403 C CA . GLY A 1 590 ? -24.258 -1.592 19.957 1.00 88.88 590 GLY A CA 1
ATOM 4404 C C . GLY A 1 590 ? -23.237 -2.481 20.660 1.00 88.88 590 GLY A C 1
ATOM 4405 O O . GLY A 1 590 ? -22.140 -2.055 21.013 1.00 88.88 590 GLY A O 1
ATOM 4406 N N . GLN A 1 591 ? -23.598 -3.754 20.849 1.00 92.75 591 GLN A N 1
ATOM 4407 C CA . GLN A 1 591 ? -22.773 -4.778 21.518 1.00 92.75 591 GLN A CA 1
ATOM 4408 C C . GLN A 1 591 ? -22.464 -4.493 22.997 1.00 92.75 591 GLN A C 1
ATOM 4410 O O . GLN A 1 591 ? -21.614 -5.161 23.600 1.00 92.75 591 GLN A O 1
ATOM 4415 N N . ASN A 1 592 ? -23.189 -3.561 23.613 1.00 95.81 592 ASN A N 1
ATOM 4416 C CA . ASN A 1 592 ? -22.969 -3.178 24.998 1.00 95.81 592 ASN A CA 1
ATOM 4417 C C . ASN A 1 592 ? -23.562 -4.215 25.960 1.00 95.81 592 ASN A C 1
ATOM 4419 O O . ASN A 1 592 ? -24.473 -4.985 25.630 1.00 95.81 592 ASN A O 1
ATOM 4423 N N . ARG A 1 593 ? -23.041 -4.254 27.188 1.00 98.06 593 ARG A N 1
ATOM 4424 C CA . ARG A 1 593 ? -23.603 -5.040 28.293 1.00 98.06 593 ARG A CA 1
ATOM 4425 C C . ARG A 1 593 ? -23.887 -4.128 29.472 1.00 98.06 593 ARG A C 1
ATOM 4427 O O . ARG A 1 593 ? -22.955 -3.679 30.132 1.00 98.06 593 ARG A O 1
ATOM 4434 N N . LEU A 1 594 ? -25.164 -3.921 29.741 1.00 98.44 594 LEU A N 1
ATOM 4435 C CA . LEU A 1 594 ? -25.675 -2.985 30.729 1.00 98.44 594 LEU A CA 1
ATOM 4436 C C . LEU A 1 594 ? -26.242 -3.764 31.919 1.00 98.44 594 LEU A C 1
ATOM 4438 O O . LEU A 1 594 ? -27.043 -4.684 31.736 1.00 98.44 594 LEU A O 1
ATOM 4442 N N . TYR A 1 595 ? -25.826 -3.407 33.127 1.00 98.56 595 TYR A N 1
ATOM 4443 C CA . TYR A 1 595 ? -26.290 -3.993 34.382 1.00 98.56 595 TYR A CA 1
ATOM 4444 C C . TYR A 1 595 ? -26.782 -2.858 35.280 1.00 98.56 595 TYR A C 1
ATOM 4446 O O . TYR A 1 595 ? -25.971 -2.020 35.655 1.00 98.56 595 TYR A O 1
ATOM 4454 N N . GLY A 1 596 ? -28.072 -2.839 35.616 1.00 97.81 596 GLY A N 1
ATOM 4455 C CA . GLY A 1 596 ? -28.669 -1.790 36.455 1.00 97.81 596 GLY A CA 1
ATOM 4456 C C . GLY A 1 596 ? -28.174 -1.919 37.888 1.00 97.81 596 GLY A C 1
ATOM 4457 O O . GLY A 1 596 ? -27.304 -1.183 38.333 1.00 97.81 596 GLY A O 1
ATOM 4458 N N . GLY A 1 597 ? -28.545 -3.018 38.543 1.00 97.31 597 GLY A N 1
ATOM 4459 C CA . GLY A 1 597 ? -28.045 -3.345 39.873 1.00 97.31 597 GLY A CA 1
ATOM 4460 C C . GLY A 1 597 ? -29.156 -3.275 40.903 1.00 97.31 597 GLY A C 1
ATOM 4461 O O . GLY A 1 597 ? -29.942 -4.221 40.997 1.00 97.31 597 GLY A O 1
ATOM 4462 N N . ALA A 1 598 ? -29.150 -2.259 41.761 1.00 97.19 598 ALA A N 1
ATOM 4463 C CA . ALA A 1 598 ? -30.144 -2.082 42.810 1.00 97.19 598 ALA A CA 1
ATOM 4464 C C . ALA A 1 598 ? -30.800 -0.699 42.762 1.00 97.19 598 ALA A C 1
ATOM 4466 O O . ALA A 1 598 ? -30.164 0.273 43.140 1.00 97.19 598 ALA A O 1
ATOM 4467 N N . GLY A 1 599 ? -32.108 -0.675 42.513 1.00 97.50 599 GLY A N 1
ATOM 4468 C CA . GLY A 1 599 ? -32.941 0.522 42.378 1.00 97.50 599 GLY A CA 1
ATOM 4469 C C . GLY A 1 599 ? -33.877 0.347 41.187 1.00 97.50 599 GLY A C 1
ATOM 4470 O O . GLY A 1 599 ? -34.057 -0.776 40.750 1.00 97.50 599 GLY A O 1
ATOM 4471 N N . ASN A 1 600 ? -34.590 1.380 40.751 1.00 98.38 600 ASN A N 1
ATOM 4472 C CA . ASN A 1 600 ? -35.469 1.281 39.582 1.00 98.38 600 ASN A CA 1
ATOM 4473 C C . ASN A 1 600 ? -34.800 1.964 38.394 1.00 98.38 600 ASN A C 1
ATOM 4475 O O . ASN A 1 600 ? -34.868 3.189 38.276 1.00 98.38 600 ASN A O 1
ATOM 4479 N N . ASP A 1 601 ? -34.220 1.157 37.516 1.00 98.50 601 ASP A N 1
ATOM 4480 C CA . ASP A 1 601 ? -33.306 1.646 36.490 1.00 98.50 601 ASP A CA 1
ATOM 4481 C C . ASP A 1 601 ? -34.001 1.829 35.134 1.00 98.50 601 ASP A C 1
ATOM 4483 O O . ASP A 1 601 ? -34.917 1.082 34.760 1.00 98.50 601 ASP A O 1
ATOM 4487 N N . ASP A 1 602 ? -33.540 2.815 34.370 1.00 98.50 602 ASP A N 1
ATOM 4488 C CA . ASP A 1 602 ? -33.980 3.103 33.010 1.00 98.50 602 ASP A CA 1
ATOM 4489 C C . ASP A 1 602 ? -32.892 2.736 32.000 1.00 98.50 602 ASP A C 1
ATOM 4491 O O . ASP A 1 602 ? -31.792 3.275 32.018 1.00 98.50 602 ASP A O 1
ATOM 4495 N N . PHE A 1 603 ? -33.228 1.875 31.044 1.00 98.06 603 PHE A N 1
ATOM 4496 C CA . PHE A 1 603 ? -32.341 1.483 29.955 1.00 98.06 603 PHE A CA 1
ATOM 4497 C C . PHE A 1 603 ? -32.844 2.047 28.633 1.00 98.06 603 PHE A C 1
ATOM 4499 O O . PHE A 1 603 ? -33.994 1.809 28.259 1.00 98.06 603 PHE A O 1
ATOM 4506 N N . PHE A 1 604 ? -31.973 2.708 27.880 1.00 96.56 604 PHE A N 1
ATOM 4507 C CA . PHE A 1 604 ? -32.233 3.131 26.505 1.00 96.56 604 PHE A CA 1
ATOM 4508 C C . PHE A 1 604 ? -31.339 2.316 25.573 1.00 96.56 604 PHE A C 1
ATOM 4510 O O . PHE A 1 604 ? -30.121 2.429 25.614 1.00 96.56 604 PHE A O 1
ATOM 4517 N N . LEU A 1 605 ? -31.940 1.442 24.767 1.00 94.50 605 LEU A N 1
ATOM 4518 C CA . LEU A 1 605 ? -31.220 0.450 23.968 1.00 94.50 605 LEU A CA 1
ATOM 4519 C C . LEU A 1 605 ? -31.252 0.801 22.483 1.00 94.50 605 LEU A C 1
ATOM 4521 O O . LEU A 1 605 ? -32.289 1.230 21.956 1.00 94.50 605 LEU A O 1
ATOM 4525 N N . GLY A 1 606 ? -30.111 0.572 21.833 1.00 91.75 606 GLY A N 1
ATOM 4526 C CA . GLY A 1 606 ? -29.935 0.673 20.395 1.00 91.75 606 GLY A CA 1
ATOM 4527 C C . GLY A 1 606 ? -30.028 -0.708 19.748 1.00 91.75 606 GLY A C 1
ATOM 4528 O O . GLY A 1 606 ? -31.101 -1.317 19.677 1.00 91.75 606 GLY A O 1
ATOM 4529 N N . SER A 1 607 ? -28.888 -1.204 19.261 1.00 91.25 607 SER A N 1
ATOM 4530 C CA . SER A 1 607 ? -28.797 -2.473 18.529 1.00 91.25 607 SER A CA 1
ATOM 4531 C C . SER A 1 607 ? -27.854 -3.472 19.188 1.00 91.25 607 SER A C 1
ATOM 4533 O O . SER A 1 607 ? -26.759 -3.119 19.608 1.00 91.25 607 SER A O 1
ATOM 4535 N N . SER A 1 608 ? -28.225 -4.753 19.177 1.00 94.44 608 SER A N 1
ATOM 4536 C CA . SER A 1 608 ? -27.379 -5.872 19.616 1.00 94.44 608 SER A CA 1
ATOM 4537 C C . SER A 1 608 ? -26.813 -5.729 21.041 1.00 94.44 608 SER A C 1
ATOM 4539 O O . SER A 1 608 ? -25.760 -6.293 21.356 1.00 94.44 608 SER A O 1
ATOM 4541 N N . ASP A 1 609 ? -27.506 -5.002 21.915 1.00 96.38 609 ASP A N 1
ATOM 4542 C CA . ASP A 1 609 ? -27.136 -4.800 23.312 1.00 96.38 609 ASP A CA 1
ATOM 4543 C C . ASP A 1 609 ? -27.664 -5.930 24.210 1.00 96.38 609 ASP A C 1
ATOM 4545 O O . ASP A 1 609 ? -28.589 -6.682 23.875 1.00 96.38 609 ASP A O 1
ATOM 4549 N N . ARG A 1 610 ? -27.074 -6.059 25.400 1.00 97.88 610 ARG A N 1
ATOM 4550 C CA . ARG A 1 610 ? -27.535 -6.971 26.454 1.00 97.88 610 ARG A CA 1
ATOM 4551 C C . ARG A 1 610 ? -27.801 -6.195 27.730 1.00 97.88 610 ARG A C 1
ATOM 4553 O O . ARG A 1 610 ? -26.863 -5.644 28.296 1.00 97.88 610 ARG A O 1
ATOM 4560 N N . ALA A 1 611 ? -29.037 -6.205 28.206 1.00 98.06 611 ALA A N 1
ATOM 4561 C CA . ALA A 1 611 ? -29.448 -5.440 29.377 1.00 98.06 611 ALA A CA 1
ATOM 4562 C C . ALA A 1 611 ? -29.988 -6.349 30.486 1.00 98.06 611 ALA A C 1
ATOM 4564 O O . ALA A 1 611 ? -30.777 -7.264 30.231 1.00 98.06 611 ALA A O 1
ATOM 4565 N N . PHE A 1 612 ? -29.554 -6.087 31.716 1.00 98.44 612 PHE A N 1
ATOM 4566 C CA . PHE A 1 612 ? -29.929 -6.829 32.915 1.00 98.44 612 PHE A CA 1
ATOM 4567 C C . PHE A 1 612 ? -30.347 -5.837 34.008 1.00 98.44 612 PHE A C 1
ATOM 4569 O O . PHE A 1 612 ? -29.487 -5.124 34.519 1.00 98.44 612 PHE A O 1
ATOM 4576 N N . GLY A 1 613 ? -31.633 -5.809 34.370 1.00 97.62 613 GLY A N 1
ATOM 4577 C CA . GLY A 1 613 ? -32.188 -4.867 35.356 1.00 97.62 613 GLY A CA 1
ATOM 4578 C C . GLY A 1 613 ? -31.643 -5.114 36.759 1.00 97.62 613 GLY A C 1
ATOM 4579 O O . GLY A 1 613 ? -30.778 -4.394 37.246 1.00 97.62 613 GLY A O 1
ATOM 4580 N N . GLY A 1 614 ? -32.001 -6.251 37.354 1.00 97.25 614 GLY A N 1
ATOM 4581 C CA . GLY A 1 614 ? -31.418 -6.694 38.620 1.00 97.25 614 GLY A CA 1
ATOM 4582 C C . GLY A 1 614 ? -32.424 -6.673 39.761 1.00 97.25 614 GLY A C 1
ATOM 4583 O O . GLY A 1 614 ? -33.252 -7.579 39.852 1.00 97.25 614 GLY A O 1
ATOM 4584 N N . GLN A 1 615 ? -32.277 -5.761 40.721 1.00 97.31 615 GLN A N 1
ATOM 4585 C CA . GLN A 1 615 ? -33.218 -5.573 41.827 1.00 97.31 615 GLN A CA 1
ATOM 4586 C C . GLN A 1 615 ? -33.945 -4.252 41.656 1.00 97.31 615 GLN A C 1
ATOM 4588 O O . GLN A 1 615 ? -33.333 -3.232 41.934 1.00 97.31 615 GLN A O 1
ATOM 4593 N N . GLY A 1 616 ? -35.243 -4.262 41.374 1.00 97.19 616 GLY A N 1
ATOM 4594 C CA . GLY A 1 616 ? -35.857 -2.990 41.038 1.00 97.19 616 GLY A CA 1
ATOM 4595 C C . GLY A 1 616 ? -37.279 -3.074 40.574 1.00 97.19 616 GLY A C 1
ATOM 4596 O O . GLY A 1 616 ? -38.069 -3.849 41.090 1.00 97.19 616 GLY A O 1
ATOM 4597 N N . SER A 1 617 ? -37.649 -2.202 39.662 1.00 98.19 617 SER A N 1
ATOM 4598 C CA . SER A 1 617 ? -38.848 -2.279 38.834 1.00 98.19 617 SER A CA 1
ATOM 4599 C C . SER A 1 617 ? -38.486 -1.466 37.611 1.00 98.19 617 SER A C 1
ATOM 4601 O O . SER A 1 617 ? -38.773 -0.268 37.538 1.00 98.19 617 SER A O 1
ATOM 4603 N N . ASP A 1 618 ? -37.759 -2.125 36.723 1.00 98.44 618 ASP A N 1
ATOM 4604 C CA . ASP A 1 618 ? -36.882 -1.475 35.760 1.00 98.44 618 ASP A CA 1
ATOM 4605 C C . ASP A 1 618 ? -37.628 -1.217 34.453 1.00 98.44 618 ASP A C 1
ATOM 4607 O O . ASP A 1 618 ? -38.656 -1.839 34.151 1.00 98.44 618 ASP A O 1
ATOM 4611 N N . ARG A 1 619 ? -37.148 -0.258 33.663 1.00 98.25 619 ARG A N 1
ATOM 4612 C CA . ARG A 1 619 ? -37.772 0.125 32.394 1.00 98.25 619 ARG A CA 1
ATOM 4613 C C . ARG A 1 619 ? -36.767 0.020 31.265 1.00 98.25 619 ARG A C 1
ATOM 4615 O O . ARG A 1 619 ? -35.751 0.695 31.261 1.00 98.25 619 ARG A O 1
ATOM 4622 N N . PHE A 1 620 ? -37.101 -0.769 30.253 1.00 97.75 620 PHE A N 1
ATOM 4623 C CA . PHE A 1 620 ? -36.265 -0.961 29.071 1.00 97.75 620 PHE A CA 1
ATOM 4624 C C . PHE A 1 620 ? -36.933 -0.330 27.861 1.00 97.75 620 PHE A C 1
ATOM 4626 O O . PHE A 1 620 ? -37.994 -0.786 27.441 1.00 97.75 620 PHE A O 1
ATOM 4633 N N . PHE A 1 621 ? -36.319 0.699 27.291 1.00 95.62 621 PHE A N 1
ATOM 4634 C CA . PHE A 1 621 ? -36.783 1.407 26.107 1.00 95.62 621 PHE A CA 1
ATOM 4635 C C . PHE A 1 621 ? -35.933 1.024 24.901 1.00 95.62 621 PHE A C 1
ATOM 4637 O O . PHE A 1 621 ? -34.774 1.413 24.799 1.00 95.62 621 PHE A O 1
ATOM 4644 N N . VAL A 1 622 ? -36.520 0.297 23.952 1.00 89.81 622 VAL A N 1
ATOM 4645 C CA . VAL A 1 622 ? -35.897 0.080 22.641 1.00 89.81 622 VAL A CA 1
ATOM 4646 C C . VAL A 1 622 ? -36.264 1.265 21.752 1.00 89.81 622 VAL A C 1
ATOM 4648 O O . VAL A 1 622 ? -37.438 1.442 21.415 1.00 89.81 622 VAL A O 1
ATOM 4651 N N . ILE A 1 623 ? -35.281 2.109 21.427 1.00 83.69 623 ILE A N 1
ATOM 4652 C CA . ILE A 1 623 ? -35.514 3.373 20.712 1.00 83.69 623 ILE A CA 1
ATOM 4653 C C . ILE A 1 623 ? -35.402 3.173 19.197 1.00 83.69 623 ILE A C 1
ATOM 4655 O O . ILE A 1 623 ? -36.368 3.409 18.472 1.00 83.69 623 ILE A O 1
ATOM 4659 N N . THR A 1 624 ? -34.244 2.703 18.728 1.00 78.25 624 THR A N 1
ATOM 4660 C CA . THR A 1 624 ? -33.928 2.437 17.313 1.00 78.25 624 THR A CA 1
ATOM 4661 C C . THR A 1 624 ? -33.084 1.175 17.193 1.00 78.25 624 THR A C 1
ATOM 4663 O O . THR A 1 624 ? -32.352 0.863 18.125 1.00 78.25 624 THR A O 1
ATOM 4666 N N . GLY A 1 625 ? -33.128 0.471 16.058 1.00 86.06 625 GLY A N 1
ATOM 4667 C CA . GLY A 1 625 ? -32.360 -0.764 15.884 1.00 86.06 625 GLY A CA 1
ATOM 4668 C C . GLY A 1 625 ? -33.084 -2.004 16.405 1.00 86.06 625 GLY A C 1
ATOM 4669 O O . GLY A 1 625 ? -34.290 -2.138 16.213 1.00 86.06 625 GLY A O 1
ATOM 4670 N N . GLY A 1 626 ? -32.378 -2.950 17.023 1.00 89.88 626 GLY A N 1
ATOM 4671 C CA . GLY A 1 626 ? -32.980 -4.192 17.517 1.00 89.88 626 GLY A CA 1
ATOM 4672 C C . GLY A 1 626 ? -31.965 -5.287 17.827 1.00 89.88 626 GLY A C 1
ATOM 4673 O O . GLY A 1 626 ? -30.789 -4.999 18.002 1.00 89.88 626 GLY A O 1
ATOM 4674 N N . ASP A 1 627 ? -32.403 -6.549 17.879 1.00 94.75 627 ASP A N 1
ATOM 4675 C CA . ASP A 1 627 ? -31.543 -7.695 18.247 1.00 94.75 627 ASP A CA 1
ATOM 4676 C C . ASP A 1 627 ? -30.984 -7.609 19.683 1.00 94.75 627 ASP A C 1
ATOM 4678 O O . ASP A 1 627 ? -29.946 -8.177 20.017 1.00 94.75 627 ASP A O 1
ATOM 4682 N N . ASN A 1 628 ? -31.688 -6.899 20.568 1.00 96.12 628 ASN A N 1
ATOM 4683 C CA . ASN A 1 628 ? -31.290 -6.782 21.966 1.00 96.12 628 ASN A CA 1
ATOM 4684 C C . ASN A 1 628 ? -31.735 -8.004 22.779 1.00 96.12 628 ASN A C 1
ATOM 4686 O O . ASN A 1 628 ? -32.800 -8.583 22.535 1.00 96.12 628 ASN A O 1
ATOM 4690 N N . LEU A 1 629 ? -30.952 -8.357 23.799 1.00 97.75 629 LEU A N 1
ATOM 4691 C CA . LEU A 1 629 ? -31.292 -9.378 24.792 1.00 97.75 629 LEU A CA 1
ATOM 4692 C C . LEU A 1 629 ? -31.536 -8.723 26.153 1.00 97.75 629 LEU A C 1
ATOM 4694 O O . LEU A 1 629 ? -30.621 -8.134 26.723 1.00 97.75 629 LEU A O 1
ATOM 4698 N N . VAL A 1 630 ? -32.745 -8.860 26.689 1.00 97.94 630 VAL A N 1
ATOM 4699 C CA . VAL A 1 630 ? -33.187 -8.115 27.873 1.00 97.94 630 VAL A CA 1
ATOM 4700 C C . VAL A 1 630 ? -33.696 -9.056 28.965 1.00 97.94 630 VAL A C 1
ATOM 4702 O O . VAL A 1 630 ? -34.495 -9.954 28.696 1.00 97.94 630 VAL A O 1
ATOM 4705 N N . SER A 1 631 ? -33.252 -8.825 30.201 1.00 97.94 631 SER A N 1
ATOM 4706 C CA . SER A 1 631 ? -33.701 -9.525 31.410 1.00 97.94 631 SER A CA 1
ATOM 4707 C C . SER A 1 631 ? -34.055 -8.502 32.491 1.00 97.94 631 SER A C 1
ATOM 4709 O O . SER A 1 631 ? -33.199 -7.698 32.856 1.00 97.94 631 SER A O 1
ATOM 4711 N N . GLY A 1 632 ? -35.285 -8.529 33.004 1.00 96.56 632 GLY A N 1
ATOM 4712 C CA . GLY A 1 632 ? -35.752 -7.591 34.036 1.00 96.56 632 GLY A CA 1
ATOM 4713 C C . GLY A 1 632 ? -35.210 -7.913 35.430 1.00 96.56 632 GLY A C 1
ATOM 4714 O O . GLY A 1 632 ? -34.631 -7.067 36.103 1.00 96.56 632 GLY A O 1
ATOM 4715 N N . GLY A 1 633 ? -35.244 -9.185 35.829 1.00 97.06 633 GLY A N 1
ATOM 4716 C CA . GLY A 1 633 ? -34.814 -9.616 37.154 1.00 97.06 633 GLY A CA 1
ATOM 4717 C C . GLY A 1 633 ? -35.927 -9.549 38.206 1.00 97.06 633 GLY A C 1
ATOM 4718 O O . GLY A 1 633 ? -36.934 -10.254 38.125 1.00 97.06 633 GLY A O 1
ATOM 4719 N N . GLN A 1 634 ? -35.685 -8.852 39.319 1.00 96.69 634 GLN A N 1
ATOM 4720 C 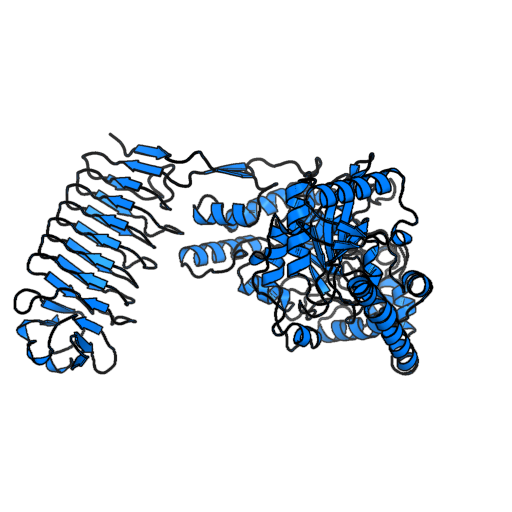CA . GLN A 1 634 ? -36.627 -8.778 40.438 1.00 96.69 634 GLN A CA 1
ATOM 4721 C C . GLN A 1 634 ? -37.472 -7.511 40.370 1.00 96.69 634 GLN A C 1
ATOM 4723 O O . GLN A 1 634 ? -36.937 -6.424 40.249 1.00 96.69 634 GLN A O 1
ATOM 4728 N N . GLY A 1 635 ? -38.760 -7.670 40.688 1.00 96.81 635 GLY A N 1
ATOM 4729 C CA . GLY A 1 635 ? -39.746 -6.588 40.743 1.00 96.81 635 GLY A CA 1
ATOM 4730 C C . GLY A 1 635 ? -40.528 -6.397 39.447 1.00 96.81 635 GLY A C 1
ATOM 4731 O O . GLY A 1 635 ? -40.599 -7.329 38.664 1.00 96.81 635 GLY A O 1
ATOM 4732 N N . ALA A 1 636 ? -41.320 -5.329 39.352 1.00 97.75 636 ALA A N 1
ATOM 4733 C CA . ALA A 1 636 ? -42.348 -5.209 38.316 1.00 97.75 636 ALA A CA 1
ATOM 4734 C C . ALA A 1 636 ? -41.810 -4.435 37.112 1.00 97.75 636 ALA A C 1
ATOM 4736 O O . ALA A 1 636 ? -41.900 -3.205 37.078 1.00 97.75 636 ALA A O 1
ATOM 4737 N N . ASP A 1 637 ? -41.274 -5.171 36.145 1.00 98.25 637 ASP A N 1
ATOM 4738 C CA . ASP A 1 637 ? -40.466 -4.601 35.070 1.00 98.25 637 ASP A CA 1
ATOM 4739 C C . ASP A 1 637 ? -41.316 -4.218 33.852 1.00 98.25 637 ASP A C 1
ATOM 4741 O O . ASP A 1 637 ? -42.400 -4.761 33.600 1.00 98.25 637 ASP A O 1
ATOM 4745 N N . GLN A 1 638 ? -40.835 -3.241 33.084 1.00 98.06 638 GLN A N 1
ATOM 4746 C CA . GLN A 1 638 ? -41.509 -2.734 31.893 1.00 98.06 638 GLN A CA 1
ATOM 4747 C C . GLN A 1 638 ? -40.599 -2.841 30.675 1.00 98.06 638 GLN A C 1
ATOM 4749 O O . GLN A 1 638 ? -39.552 -2.203 30.606 1.00 98.06 638 GLN A O 1
ATOM 4754 N N . PHE A 1 639 ? -41.047 -3.574 29.661 1.00 97.69 639 PHE A N 1
ATOM 4755 C CA . PHE A 1 639 ? -40.306 -3.760 28.417 1.00 97.69 639 PHE A CA 1
ATOM 4756 C C . PHE A 1 639 ? -40.981 -2.983 27.289 1.00 97.69 639 PHE A C 1
ATOM 4758 O O . PHE A 1 639 ? -41.928 -3.461 26.661 1.00 97.69 639 PHE A O 1
ATOM 4765 N N . TRP A 1 640 ? -40.516 -1.764 27.038 1.00 96.00 640 TRP A N 1
ATOM 4766 C CA . TRP A 1 640 ? -40.992 -0.887 25.972 1.00 96.00 640 TRP A CA 1
ATOM 4767 C C . TRP A 1 640 ? -40.331 -1.264 24.639 1.00 96.00 640 TRP A C 1
ATOM 4769 O O . TRP A 1 640 ? -39.365 -0.646 24.198 1.00 96.00 640 TRP A O 1
ATOM 4779 N N . ILE A 1 641 ? -40.868 -2.308 24.002 1.00 89.88 641 ILE A N 1
ATOM 4780 C CA . ILE A 1 641 ? -40.324 -2.950 22.788 1.00 89.88 641 ILE A CA 1
ATOM 4781 C C . ILE A 1 641 ? -40.579 -2.171 21.487 1.00 89.88 641 ILE A C 1
ATOM 4783 O O . ILE A 1 641 ? -40.140 -2.588 20.417 1.00 89.88 641 ILE A O 1
ATOM 4787 N N . ALA A 1 642 ? -41.338 -1.079 21.565 1.00 86.19 642 ALA A N 1
ATOM 4788 C CA . ALA A 1 642 ? -41.539 -0.126 20.482 1.00 86.19 642 ALA A CA 1
ATOM 4789 C C . ALA A 1 642 ? -41.930 1.232 21.075 1.00 86.19 642 ALA A C 1
ATOM 4791 O O . ALA A 1 642 ? -42.879 1.321 21.863 1.00 86.19 642 ALA A O 1
ATOM 4792 N N . ASN A 1 643 ? -41.221 2.290 20.685 1.00 82.75 643 ASN A N 1
ATOM 4793 C CA . ASN A 1 643 ? -41.460 3.637 21.189 1.00 82.75 643 ASN A CA 1
ATOM 4794 C C . ASN A 1 643 ? -41.193 4.679 20.098 1.00 82.75 643 ASN A C 1
ATOM 4796 O O . ASN A 1 643 ? -40.044 4.936 19.757 1.00 82.75 643 ASN A O 1
ATOM 4800 N N . ALA A 1 644 ? -42.254 5.266 19.534 1.00 82.44 644 ALA A N 1
ATOM 4801 C CA . ALA A 1 644 ? -42.234 6.213 18.404 1.00 82.44 644 ALA A CA 1
ATOM 4802 C C . ALA A 1 644 ? -41.637 5.682 17.077 1.00 82.44 644 ALA A C 1
ATOM 4804 O O . ALA A 1 644 ? -41.999 6.177 16.006 1.00 82.44 644 ALA A O 1
ATOM 4805 N N . GLN A 1 645 ? -40.781 4.662 17.127 1.00 84.94 645 GLN A N 1
ATOM 4806 C CA . GLN A 1 645 ? -40.264 3.874 16.013 1.00 84.94 645 GLN A CA 1
ATOM 4807 C C . GLN A 1 645 ? -40.403 2.374 16.323 1.00 84.94 645 GLN A C 1
ATOM 4809 O O . GLN A 1 645 ? -40.518 1.967 17.482 1.00 84.94 645 GLN A O 1
ATOM 4814 N N . LEU A 1 646 ? -40.515 1.567 15.265 1.00 88.38 646 LEU A N 1
ATOM 4815 C CA . LEU A 1 646 ? -40.519 0.108 15.372 1.00 88.38 646 LEU A CA 1
ATOM 4816 C C . LEU A 1 646 ? -39.074 -0.391 15.246 1.00 88.38 646 LEU A C 1
ATOM 4818 O O . LEU A 1 646 ? -38.319 0.212 14.483 1.00 88.38 646 LEU A O 1
ATOM 4822 N N . PRO A 1 647 ? -38.697 -1.475 15.940 1.00 89.56 647 PRO A N 1
ATOM 4823 C CA . PRO A 1 647 ? -37.335 -1.984 15.895 1.00 89.56 647 PRO A CA 1
ATOM 4824 C C . PRO A 1 647 ? -37.025 -2.646 14.545 1.00 89.56 647 PRO A C 1
ATOM 4826 O O . PRO A 1 647 ? -37.823 -3.431 14.032 1.00 89.56 647 PRO A O 1
ATOM 4829 N N . ASP A 1 648 ? -35.849 -2.376 13.988 1.00 89.81 648 ASP A N 1
ATOM 4830 C CA . ASP A 1 648 ? -35.347 -2.942 12.729 1.00 89.81 648 ASP A CA 1
ATOM 4831 C C . ASP A 1 648 ? -35.085 -4.453 12.819 1.00 89.81 648 ASP A C 1
ATOM 4833 O O . ASP A 1 648 ? -35.174 -5.165 11.816 1.00 89.81 648 ASP A O 1
ATOM 4837 N N . ALA A 1 649 ? -34.815 -4.956 14.027 1.00 92.38 649 ALA A N 1
ATOM 4838 C CA . ALA A 1 649 ? -34.643 -6.374 14.319 1.00 92.38 649 ALA A CA 1
ATOM 4839 C C . ALA A 1 649 ? -35.390 -6.781 15.596 1.00 92.38 649 ALA A C 1
ATOM 4841 O O . ALA A 1 649 ? -35.580 -5.992 16.519 1.00 92.38 649 ALA A O 1
ATOM 4842 N N . VAL A 1 650 ? -35.817 -8.042 15.661 1.00 94.44 650 VAL A N 1
ATOM 4843 C CA . VAL A 1 650 ? -36.597 -8.554 16.793 1.00 94.44 650 VAL A CA 1
ATOM 4844 C C . VAL A 1 650 ? -35.756 -8.590 18.072 1.00 94.44 650 VAL A C 1
ATOM 4846 O O . VAL A 1 650 ? -34.622 -9.055 18.061 1.00 94.44 650 VAL A O 1
ATOM 4849 N N . ASN A 1 651 ? -36.314 -8.118 19.184 1.00 95.88 651 ASN A N 1
ATOM 4850 C CA . ASN A 1 651 ? -35.658 -8.168 20.495 1.00 95.88 651 ASN A CA 1
ATOM 4851 C C . ASN A 1 651 ? -36.064 -9.435 21.255 1.00 95.88 651 ASN A C 1
ATOM 4853 O O . ASN A 1 651 ? -37.115 -10.009 20.985 1.00 95.88 651 ASN A O 1
ATOM 4857 N N . THR A 1 652 ? -35.277 -9.869 22.234 1.00 97.75 652 THR A N 1
ATOM 4858 C CA . THR A 1 652 ? -35.588 -11.048 23.055 1.00 97.75 652 THR A CA 1
ATOM 4859 C C . THR A 1 652 ? -35.655 -10.678 24.530 1.00 97.75 652 THR A C 1
ATOM 4861 O O . THR A 1 652 ? -34.693 -10.150 25.078 1.00 97.75 652 THR A O 1
ATOM 4864 N N . ILE A 1 653 ? -36.774 -11.001 25.180 1.00 98.31 653 ILE A N 1
ATOM 4865 C CA . ILE A 1 653 ? -36.991 -10.838 26.622 1.00 98.31 653 ILE A CA 1
ATOM 4866 C C . ILE A 1 653 ? -36.934 -12.219 27.274 1.00 98.31 653 ILE A C 1
ATOM 4868 O O . ILE A 1 653 ? -37.673 -13.122 26.873 1.00 98.31 653 ILE A O 1
ATOM 4872 N N . THR A 1 654 ? -36.055 -12.398 28.261 1.00 97.69 654 THR A N 1
ATOM 4873 C CA . THR A 1 654 ? -35.685 -13.736 28.756 1.00 97.69 654 THR A CA 1
ATOM 4874 C C . THR A 1 654 ? -36.420 -14.212 30.005 1.00 97.69 654 THR A C 1
ATOM 4876 O O . THR A 1 654 ? -36.400 -15.407 30.293 1.00 97.69 654 THR A O 1
ATOM 4879 N N . ASP A 1 655 ? -37.034 -13.316 30.774 1.00 96.81 655 ASP A N 1
ATOM 4880 C CA . ASP A 1 655 ? -37.552 -13.624 32.116 1.00 96.81 655 ASP A CA 1
ATOM 4881 C C . ASP A 1 655 ? -38.899 -12.964 32.446 1.00 96.81 655 ASP A C 1
ATOM 4883 O O . ASP A 1 655 ? -39.243 -12.830 33.615 1.00 96.81 655 ASP A O 1
ATOM 4887 N N . PHE A 1 656 ? -39.691 -12.617 31.427 1.00 98.00 656 PHE A N 1
ATOM 4888 C CA . PHE A 1 656 ? -40.997 -11.972 31.593 1.00 98.00 656 PHE A CA 1
ATOM 4889 C C . PHE A 1 656 ? -41.947 -12.745 32.535 1.00 98.00 656 PHE A C 1
ATOM 4891 O O . PHE A 1 656 ? -42.308 -13.896 32.271 1.00 98.00 656 PHE A O 1
ATOM 4898 N N . GLU A 1 657 ? -42.436 -12.104 33.598 1.00 97.44 657 GLU A N 1
ATOM 4899 C CA . GLU A 1 657 ? -43.386 -12.669 34.560 1.00 97.44 657 GLU A CA 1
ATOM 4900 C C . GLU A 1 657 ? -44.817 -12.132 34.354 1.00 97.44 657 GLU A C 1
ATOM 4902 O O . GLU A 1 657 ? -45.165 -11.006 34.712 1.00 97.44 657 GLU A O 1
ATOM 4907 N N . ILE A 1 658 ? -45.707 -12.995 33.852 1.00 96.62 658 ILE A N 1
ATOM 4908 C CA . ILE A 1 658 ? -47.125 -12.669 33.608 1.00 96.62 658 ILE A CA 1
ATOM 4909 C C . ILE A 1 658 ? -47.830 -12.178 34.879 1.00 96.62 658 ILE A C 1
ATOM 4911 O O . ILE A 1 658 ? -47.772 -12.811 35.939 1.00 96.62 658 ILE A O 1
ATOM 4915 N N . GLY A 1 659 ? -48.594 -11.090 34.743 1.00 94.12 659 GLY A N 1
ATOM 4916 C CA . GLY A 1 659 ? -49.344 -10.473 35.838 1.00 94.12 659 GLY A CA 1
ATOM 4917 C C . GLY A 1 659 ? -48.494 -9.664 36.822 1.00 94.12 659 GLY A C 1
ATOM 4918 O O . GLY A 1 659 ? -49.027 -9.223 37.848 1.00 94.12 659 GLY A O 1
ATOM 4919 N N . LYS A 1 660 ? -47.206 -9.481 36.526 1.00 96.62 660 LYS A N 1
ATOM 4920 C CA . LYS A 1 660 ? -46.272 -8.654 37.292 1.00 96.62 660 LYS A CA 1
ATOM 4921 C C . LYS A 1 660 ? -45.569 -7.661 36.371 1.00 96.62 660 LYS A C 1
ATOM 4923 O O . LYS A 1 660 ? -45.672 -6.465 36.632 1.00 96.62 660 LYS A O 1
ATOM 4928 N N . ASP A 1 661 ? -44.966 -8.158 35.300 1.00 98.00 661 ASP A N 1
ATOM 4929 C CA . ASP A 1 661 ? -44.265 -7.347 34.310 1.00 98.00 661 ASP A CA 1
ATOM 4930 C C . ASP A 1 661 ? -45.216 -6.935 33.184 1.00 98.00 661 ASP A C 1
ATOM 4932 O O . ASP A 1 661 ? -46.286 -7.529 32.996 1.00 98.00 661 ASP A O 1
ATOM 4936 N N . VAL A 1 662 ? -44.838 -5.904 32.428 1.00 97.75 662 VAL A N 1
ATOM 4937 C CA . VAL A 1 662 ? -45.647 -5.398 31.314 1.00 97.75 662 VAL A CA 1
ATOM 4938 C C . VAL A 1 662 ? -44.828 -5.141 30.056 1.00 97.75 662 VAL A C 1
ATOM 4940 O O . VAL A 1 662 ? -43.680 -4.704 30.103 1.00 97.75 662 VAL A O 1
ATOM 4943 N N . ILE A 1 663 ? -45.459 -5.369 28.907 1.00 97.38 663 ILE A N 1
ATOM 4944 C CA . ILE A 1 663 ? -44.929 -5.001 27.596 1.00 97.38 663 ILE A CA 1
ATOM 4945 C C . ILE A 1 663 ? -45.465 -3.623 27.208 1.00 97.38 663 ILE A C 1
ATOM 4947 O O . ILE A 1 663 ? -46.667 -3.437 27.016 1.00 97.38 663 ILE A O 1
ATOM 4951 N N . GLY A 1 664 ? -44.570 -2.650 27.087 1.00 95.12 664 GLY A N 1
ATOM 4952 C CA . GLY A 1 664 ? -44.881 -1.299 26.641 1.00 95.12 664 GLY A CA 1
ATOM 4953 C C . GLY A 1 664 ? -44.825 -1.169 25.120 1.00 95.12 664 GLY A C 1
ATOM 4954 O O . GLY A 1 664 ? -43.877 -1.624 24.481 1.00 95.12 664 GLY A O 1
ATOM 4955 N N . ILE A 1 665 ? -45.825 -0.514 24.531 1.00 91.56 665 ILE A N 1
ATOM 4956 C CA . ILE A 1 665 ? -45.796 -0.053 23.139 1.00 91.56 665 ILE A CA 1
ATOM 4957 C C . ILE A 1 665 ? -46.319 1.381 23.124 1.00 91.56 665 ILE A C 1
ATOM 4959 O O . ILE A 1 665 ? -47.485 1.624 23.439 1.00 91.56 665 ILE A O 1
ATOM 4963 N N . GLY A 1 666 ? -45.444 2.328 22.795 1.00 88.44 666 GLY A N 1
ATOM 4964 C CA . GLY A 1 666 ? -45.715 3.759 22.908 1.00 88.44 666 GLY A CA 1
ATOM 4965 C C . GLY A 1 666 ? -45.533 4.520 21.598 1.00 88.44 666 GLY A C 1
ATOM 4966 O O . GLY A 1 666 ? -44.709 4.159 20.758 1.00 88.44 666 GLY A O 1
ATOM 4967 N N . GLY A 1 667 ? -46.284 5.606 21.414 1.00 83.62 667 GLY A N 1
ATOM 4968 C CA . GLY A 1 667 ? -46.093 6.524 20.282 1.00 83.62 667 GLY A CA 1
ATOM 4969 C C . GLY A 1 667 ? -46.751 6.074 18.973 1.00 83.62 667 GLY A C 1
ATOM 4970 O O . GLY A 1 667 ? -46.497 6.662 17.920 1.00 83.62 667 GLY A O 1
ATOM 4971 N N . PHE A 1 668 ? -47.635 5.077 19.045 1.00 83.56 668 PHE A N 1
ATOM 4972 C CA . PHE A 1 668 ? -48.425 4.556 17.930 1.00 83.56 668 PHE A CA 1
ATOM 4973 C C . PHE A 1 668 ? -49.908 4.497 18.304 1.00 83.56 668 PHE A C 1
ATOM 4975 O O . PHE A 1 668 ? -50.258 4.260 19.455 1.00 83.56 668 PHE A O 1
ATOM 4982 N N . ASP A 1 669 ? -50.798 4.645 17.321 1.00 85.06 669 ASP A N 1
ATOM 4983 C CA . ASP A 1 669 ? -52.244 4.446 17.513 1.00 85.06 669 ASP A CA 1
ATOM 4984 C C . ASP A 1 669 ? -52.591 2.950 17.397 1.00 85.06 669 ASP A C 1
ATOM 4986 O O . ASP A 1 669 ? -53.325 2.528 16.501 1.00 85.06 669 ASP A O 1
ATOM 4990 N N . PHE A 1 670 ? -51.966 2.129 18.248 1.00 85.19 670 PHE A N 1
ATOM 4991 C CA . PHE A 1 670 ? -52.208 0.689 18.325 1.00 85.19 670 PHE A CA 1
ATOM 4992 C C . PHE A 1 670 ? -53.153 0.343 19.471 1.00 85.19 670 PHE A C 1
ATOM 4994 O O . PHE A 1 670 ? -53.077 0.880 20.575 1.00 85.19 670 PHE A O 1
ATOM 5001 N N . SER A 1 671 ? -54.022 -0.627 19.213 1.00 89.62 671 SER A N 1
ATOM 5002 C CA . SER A 1 671 ? -54.771 -1.353 20.228 1.00 89.62 671 SER A CA 1
ATOM 5003 C C . SER A 1 671 ? -54.220 -2.771 20.377 1.00 89.62 671 SER A C 1
ATOM 5005 O O . SER A 1 671 ? -53.535 -3.285 19.495 1.00 89.62 671 SER A O 1
ATOM 5007 N N . PHE A 1 672 ? -54.575 -3.461 21.463 1.00 91.81 672 PHE A N 1
ATOM 5008 C CA . PHE A 1 672 ? -54.162 -4.854 21.668 1.00 91.81 672 PHE A CA 1
ATOM 5009 C C . PHE A 1 672 ? -54.628 -5.776 20.526 1.00 91.81 672 PHE A C 1
ATOM 5011 O O . PHE A 1 672 ? -53.986 -6.775 20.221 1.00 91.81 672 PHE A O 1
ATOM 5018 N N . ALA A 1 673 ? -55.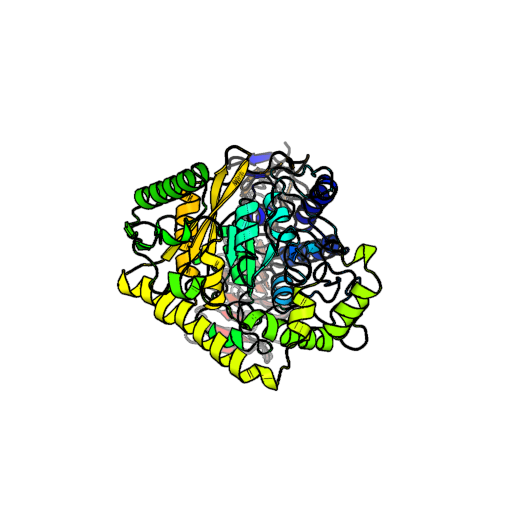725 -5.420 19.849 1.00 91.19 673 ALA A N 1
ATOM 5019 C CA . ALA A 1 673 ? -56.239 -6.166 18.704 1.00 91.19 673 ALA A CA 1
ATOM 5020 C C . ALA A 1 673 ? -55.376 -6.037 17.434 1.00 91.19 673 ALA A C 1
ATOM 5022 O O . ALA A 1 673 ? -55.567 -6.823 16.505 1.00 91.19 673 ALA A O 1
ATOM 5023 N N . ASP A 1 674 ? -54.464 -5.063 17.384 1.00 92.31 674 ASP A N 1
ATOM 5024 C CA . ASP A 1 674 ? -53.550 -4.840 16.258 1.00 92.31 674 ASP A CA 1
ATOM 5025 C C . ASP A 1 674 ? -52.250 -5.654 16.386 1.00 92.31 674 ASP A C 1
ATOM 5027 O O . ASP A 1 674 ? -51.460 -5.716 15.440 1.00 92.31 674 ASP A O 1
ATOM 5031 N N . LEU A 1 675 ? -52.043 -6.311 17.533 1.00 94.25 675 LEU A N 1
ATOM 5032 C CA . LEU A 1 675 ? -50.902 -7.180 17.798 1.00 94.25 675 LEU A CA 1
ATOM 5033 C C . LEU A 1 675 ? -51.221 -8.637 17.452 1.00 94.25 675 LEU A C 1
ATOM 5035 O O . LEU A 1 675 ? -52.319 -9.143 17.697 1.00 94.25 675 LEU A O 1
ATOM 5039 N N . SER A 1 676 ? -50.222 -9.336 16.921 1.00 95.88 676 SER A N 1
ATOM 5040 C CA . SER A 1 676 ? -50.249 -10.779 16.717 1.00 95.88 676 SER A CA 1
ATOM 5041 C C . SER A 1 676 ? -49.324 -11.456 17.722 1.00 95.88 676 SER A C 1
ATOM 5043 O O . SER A 1 676 ? -48.136 -11.151 17.784 1.00 95.88 676 SER A O 1
ATOM 5045 N N . LEU A 1 677 ? -49.876 -12.399 18.488 1.00 97.06 677 LEU A N 1
ATOM 5046 C CA . LEU A 1 677 ? -49.135 -13.243 19.425 1.00 97.06 677 LEU A CA 1
ATOM 5047 C C . LEU A 1 677 ? -49.027 -14.646 18.827 1.00 97.06 677 LEU A C 1
ATOM 5049 O O . LEU A 1 677 ? -50.012 -15.387 18.765 1.00 97.06 677 LEU A O 1
ATOM 5053 N N . THR A 1 678 ? -47.839 -14.995 18.342 1.00 97.00 678 THR A N 1
ATOM 5054 C CA . THR A 1 678 ? -47.600 -16.249 17.621 1.00 97.00 678 THR A CA 1
ATOM 5055 C C . THR A 1 678 ? -46.702 -17.164 18.437 1.00 97.00 678 THR A C 1
ATOM 5057 O O . THR A 1 678 ? -45.558 -16.821 18.720 1.00 97.00 678 THR A O 1
ATOM 5060 N N . GLN A 1 679 ? -47.186 -18.362 18.768 1.00 97.56 679 GLN A N 1
ATOM 5061 C CA . GLN A 1 679 ? -46.354 -19.376 19.416 1.00 97.56 679 GLN A CA 1
ATOM 5062 C C . GLN A 1 679 ? -45.266 -19.877 18.454 1.00 97.56 679 GLN A C 1
ATOM 5064 O O . GLN A 1 679 ? -45.568 -20.341 17.350 1.00 97.56 679 GLN A O 1
ATOM 5069 N N . GLN A 1 680 ? -44.015 -19.858 18.903 1.00 94.56 680 GLN A N 1
ATOM 5070 C CA . GLN A 1 680 ? -42.859 -20.434 18.226 1.00 94.56 680 GLN A CA 1
ATOM 5071 C C . GLN A 1 680 ? -42.114 -21.368 19.186 1.00 94.56 680 GLN A C 1
ATOM 5073 O O . GLN A 1 680 ? -41.316 -20.935 20.011 1.00 94.56 680 GLN A O 1
ATOM 5078 N N . ASN A 1 681 ? -42.359 -22.677 19.069 1.00 93.31 681 ASN A N 1
ATOM 5079 C CA . ASN A 1 681 ? -41.862 -23.680 20.021 1.00 93.31 681 ASN A CA 1
ATOM 5080 C C . ASN A 1 681 ? -42.279 -23.331 21.460 1.00 93.31 681 ASN A C 1
ATOM 5082 O O . ASN A 1 681 ? -43.477 -23.258 21.721 1.00 93.31 681 ASN A O 1
ATOM 5086 N N . ASP A 1 682 ? -41.322 -23.098 22.358 1.00 94.00 682 ASP A N 1
ATOM 5087 C CA . ASP A 1 682 ? -41.568 -22.735 23.756 1.00 94.00 682 ASP A CA 1
ATOM 5088 C C . ASP A 1 682 ? -41.711 -21.212 23.968 1.00 94.00 682 ASP A C 1
ATOM 5090 O O . ASP A 1 682 ? -42.031 -20.791 25.076 1.00 94.00 682 ASP A O 1
ATOM 5094 N N . ASN A 1 683 ? -41.567 -20.404 22.906 1.00 97.31 683 ASN A N 1
ATOM 5095 C CA . ASN A 1 683 ? -41.491 -18.939 22.964 1.00 97.31 683 ASN A CA 1
ATOM 5096 C C . ASN A 1 683 ? -42.696 -18.272 22.292 1.00 97.31 683 ASN A C 1
ATOM 5098 O O . ASN A 1 683 ? -43.339 -18.857 21.416 1.00 97.31 683 ASN A O 1
ATOM 5102 N N . THR A 1 684 ? -42.968 -17.015 22.637 1.00 98.06 684 THR A N 1
ATOM 5103 C CA . THR A 1 684 ? -44.009 -16.210 21.980 1.00 98.06 684 THR A CA 1
ATOM 5104 C C . THR A 1 684 ? -43.395 -15.066 21.190 1.00 98.06 684 THR A C 1
ATOM 5106 O O . THR A 1 684 ? -42.701 -14.233 21.757 1.00 98.06 684 THR A O 1
ATOM 5109 N N . LEU A 1 685 ? -43.701 -14.990 19.895 1.00 97.75 685 LEU A N 1
ATOM 5110 C CA . LEU A 1 685 ? -43.395 -13.834 19.056 1.00 97.75 685 LEU A CA 1
ATOM 5111 C C . LEU A 1 685 ? -44.540 -12.816 19.131 1.00 97.75 685 LEU A C 1
ATOM 5113 O O . LEU A 1 685 ? -45.692 -13.157 18.846 1.00 97.75 685 LEU A O 1
ATOM 5117 N N . ILE A 1 686 ? -44.201 -11.573 19.459 1.00 96.81 686 ILE A N 1
ATOM 5118 C CA . ILE A 1 686 ? -45.065 -10.397 19.381 1.00 96.81 686 ILE A CA 1
ATOM 5119 C C . ILE A 1 686 ? -44.729 -9.661 18.089 1.00 96.81 686 ILE A C 1
ATOM 5121 O O . ILE A 1 686 ? -43.590 -9.237 17.884 1.00 96.81 686 ILE A O 1
ATOM 5125 N N . SER A 1 687 ? -45.720 -9.481 17.224 1.00 95.12 687 SER A N 1
ATOM 5126 C CA . SER A 1 687 ? -45.547 -8.763 15.964 1.00 95.12 687 SER A CA 1
ATOM 5127 C C . SER A 1 687 ? -46.716 -7.822 15.686 1.00 95.12 687 SER A C 1
ATOM 5129 O O . SER A 1 687 ? -47.835 -8.006 16.172 1.00 95.12 687 SER A O 1
ATOM 5131 N N . THR A 1 688 ? -46.464 -6.820 14.854 1.00 91.38 688 THR A N 1
ATOM 5132 C CA . THR A 1 688 ? -47.511 -6.079 14.142 1.00 91.38 688 THR A CA 1
ATOM 5133 C C . THR A 1 688 ? -47.824 -6.782 12.816 1.00 91.38 688 THR A C 1
ATOM 5135 O O . THR A 1 688 ? -47.273 -7.838 12.497 1.00 91.38 688 THR A O 1
ATOM 5138 N N . VAL A 1 689 ? -48.696 -6.188 11.997 1.00 85.62 689 VAL A N 1
ATOM 5139 C CA . VAL A 1 689 ? -48.952 -6.662 10.624 1.00 85.62 689 VAL A CA 1
ATOM 5140 C C . VAL A 1 689 ? -47.699 -6.591 9.743 1.00 85.62 689 VAL A C 1
ATOM 5142 O O . VAL A 1 689 ? -47.592 -7.342 8.773 1.00 85.62 689 VAL A O 1
ATOM 5145 N N . THR A 1 690 ? -46.776 -5.676 10.040 1.00 85.31 690 THR A N 1
ATOM 5146 C CA . THR A 1 690 ? -45.657 -5.338 9.152 1.00 85.31 690 THR A CA 1
ATOM 5147 C C . THR A 1 690 ? -44.291 -5.718 9.701 1.00 85.31 690 THR A C 1
ATOM 5149 O O . THR A 1 690 ? -43.347 -5.748 8.919 1.00 85.31 690 THR A O 1
ATOM 5152 N N . GLN A 1 691 ? -44.169 -5.977 11.004 1.00 90.25 691 GLN A N 1
ATOM 5153 C CA . GLN A 1 691 ? -42.868 -6.098 11.661 1.00 90.25 691 GLN A CA 1
ATOM 5154 C C . GLN A 1 691 ? -42.943 -6.926 12.941 1.00 90.25 691 GLN A C 1
ATOM 5156 O O . GLN A 1 691 ? -43.883 -6.775 13.728 1.00 90.25 691 GLN A O 1
ATOM 5161 N N . ASP A 1 692 ? -41.933 -7.763 13.142 1.00 94.56 692 ASP A N 1
ATOM 5162 C CA . ASP A 1 692 ? -41.692 -8.496 14.382 1.00 94.56 692 ASP A CA 1
ATOM 5163 C C . ASP A 1 692 ? -41.087 -7.541 15.417 1.00 94.56 692 ASP A C 1
ATOM 5165 O O . ASP A 1 692 ? -40.190 -6.771 15.089 1.00 94.56 692 ASP A O 1
ATOM 5169 N N . LEU A 1 693 ? -41.603 -7.553 16.649 1.00 93.81 693 LEU A N 1
ATOM 5170 C CA . LEU A 1 693 ? -41.208 -6.595 17.689 1.00 93.81 693 LEU A CA 1
ATOM 5171 C C . LEU A 1 693 ? -40.320 -7.247 18.750 1.00 93.81 693 LEU A C 1
ATOM 5173 O O . LEU A 1 693 ? -39.210 -6.786 19.021 1.00 93.81 693 LEU A O 1
ATOM 5177 N N . ALA A 1 694 ? -40.814 -8.332 19.349 1.00 96.62 694 ALA A N 1
ATOM 5178 C CA . ALA A 1 694 ? -40.109 -9.028 20.415 1.00 96.62 694 ALA A CA 1
ATOM 5179 C C . ALA A 1 694 ? -40.472 -10.511 20.503 1.00 96.62 694 ALA A C 1
ATOM 5181 O O . ALA A 1 694 ? -41.583 -10.922 20.168 1.00 96.62 694 ALA A O 1
ATOM 5182 N N . ILE A 1 695 ? -39.543 -11.298 21.029 1.00 97.94 695 ILE A N 1
ATOM 5183 C CA . ILE A 1 695 ? -39.722 -12.681 21.448 1.00 97.94 695 ILE A CA 1
ATOM 5184 C C . ILE A 1 695 ? -39.722 -12.713 22.975 1.00 97.94 695 ILE A C 1
ATOM 5186 O O . ILE A 1 695 ? -38.794 -12.220 23.607 1.00 97.94 695 ILE A O 1
ATOM 5190 N N . LEU A 1 696 ? -40.745 -13.330 23.562 1.00 98.19 696 LEU A N 1
ATOM 5191 C CA . LEU A 1 696 ? -40.773 -13.693 24.976 1.00 98.19 696 LEU A CA 1
ATOM 5192 C C . LEU A 1 696 ? -40.319 -15.147 25.121 1.00 98.19 696 LEU A C 1
ATOM 5194 O O . LEU A 1 696 ? -41.010 -16.065 24.657 1.00 98.19 696 LEU A O 1
ATOM 5198 N N . ASP A 1 697 ? -39.157 -15.355 25.734 1.00 97.56 697 ASP A N 1
ATOM 5199 C CA . ASP A 1 697 ? -38.573 -16.682 25.927 1.00 97.56 697 ASP A CA 1
ATOM 5200 C C . ASP A 1 697 ? -39.365 -17.485 26.969 1.00 97.56 697 ASP A C 1
ATOM 5202 O O . ASP A 1 697 ? -39.715 -16.984 28.036 1.00 97.56 697 ASP A O 1
ATOM 5206 N N . GLY A 1 698 ? -39.708 -18.734 26.651 1.00 96.50 698 GLY A N 1
ATOM 5207 C CA . GLY A 1 698 ? -40.425 -19.629 27.568 1.00 96.50 698 GLY A CA 1
ATOM 5208 C C . GLY A 1 698 ? -41.892 -19.272 27.866 1.00 96.50 698 GLY A C 1
ATOM 5209 O O . GLY A 1 698 ? -42.526 -19.953 28.681 1.00 96.50 698 GLY A O 1
ATOM 5210 N N . ILE A 1 699 ? -42.461 -18.247 27.224 1.00 97.62 699 ILE A N 1
ATOM 5211 C CA . ILE A 1 699 ? -43.853 -17.822 27.424 1.00 97.62 699 ILE A CA 1
ATOM 5212 C C . ILE A 1 699 ? -44.781 -18.444 26.380 1.00 97.62 699 ILE A C 1
ATOM 5214 O O . ILE A 1 699 ? -44.490 -18.465 25.183 1.00 97.62 699 ILE A O 1
ATOM 5218 N N . GLN A 1 700 ? -45.937 -18.930 26.842 1.00 97.00 700 GLN A N 1
ATOM 5219 C CA . GLN A 1 700 ? -46.990 -19.483 25.988 1.00 97.00 700 GLN A CA 1
ATOM 5220 C C . GLN A 1 700 ? -47.986 -18.392 25.579 1.00 97.00 700 GLN A C 1
ATOM 5222 O O . GLN A 1 700 ? -48.564 -17.722 26.438 1.00 97.00 700 GLN A O 1
ATOM 5227 N N . ALA A 1 701 ? -48.242 -18.239 24.284 1.00 95.88 701 ALA A N 1
ATOM 5228 C CA . ALA A 1 701 ? -48.994 -17.117 23.731 1.00 95.88 701 ALA A CA 1
ATOM 5229 C C . ALA A 1 701 ? -50.422 -17.016 24.293 1.00 95.88 701 ALA A C 1
ATOM 5231 O O . ALA A 1 701 ? -50.921 -15.919 24.525 1.00 95.88 701 ALA A O 1
ATOM 5232 N N . GLU A 1 702 ? -51.081 -18.145 24.575 1.00 95.25 702 GLU A N 1
ATOM 5233 C CA . GLU A 1 702 ? -52.436 -18.170 25.140 1.00 95.25 702 GLU A CA 1
ATOM 5234 C C . GLU A 1 702 ? -52.534 -17.688 26.595 1.00 95.25 702 GLU A C 1
ATOM 5236 O O . GLU A 1 702 ? -53.644 -17.532 27.112 1.00 95.25 702 GLU A O 1
ATOM 5241 N N . THR A 1 703 ? -51.398 -17.514 27.271 1.00 95.88 703 THR A N 1
ATOM 5242 C CA . THR A 1 703 ? -51.351 -17.054 28.665 1.00 95.88 703 THR A CA 1
ATOM 5243 C C . THR A 1 703 ? -51.279 -15.535 28.790 1.00 95.88 703 THR A C 1
ATOM 5245 O O . THR A 1 703 ? -51.579 -15.017 29.863 1.00 95.88 703 THR A O 1
ATOM 5248 N N . LEU A 1 704 ? -50.965 -14.838 27.695 1.00 96.75 704 LEU A N 1
ATOM 5249 C CA . LEU A 1 704 ? -50.919 -13.381 27.622 1.00 96.75 704 LEU A CA 1
ATOM 5250 C C . LEU A 1 704 ? -52.308 -12.784 27.380 1.00 96.75 704 LEU A C 1
ATOM 5252 O O . LEU A 1 704 ? -53.168 -13.360 26.706 1.00 96.75 704 LEU A O 1
ATOM 5256 N N . SER A 1 705 ? -52.520 -11.589 27.913 1.00 95.00 705 SER A N 1
ATOM 5257 C CA . SER A 1 705 ? -53.774 -10.849 27.838 1.00 95.00 705 SER A CA 1
ATOM 5258 C C . SER A 1 705 ? -53.526 -9.348 27.725 1.00 95.00 705 SER A C 1
ATOM 5260 O O . SER A 1 705 ? -52.424 -8.876 27.961 1.00 95.00 705 SER A O 1
ATOM 5262 N N . GLU A 1 706 ? -54.570 -8.572 27.425 1.00 94.69 706 GLU A N 1
ATOM 5263 C CA . GLU A 1 706 ? -54.475 -7.107 27.325 1.00 94.69 706 GLU A CA 1
ATOM 5264 C C . GLU A 1 706 ? -53.909 -6.444 28.597 1.00 94.69 706 GLU A C 1
ATOM 5266 O O . GLU A 1 706 ? -53.303 -5.386 28.505 1.00 94.69 706 GLU A O 1
ATOM 5271 N N . SER A 1 707 ? -54.058 -7.056 29.781 1.00 95.06 707 SER A N 1
ATOM 5272 C CA . SER A 1 707 ? -53.496 -6.505 31.024 1.00 95.06 707 SER A CA 1
ATOM 5273 C C . SER A 1 707 ? -51.981 -6.647 31.157 1.00 95.06 707 SER A C 1
ATOM 5275 O O . SER A 1 707 ? -51.412 -5.991 32.023 1.00 95.06 707 SER A O 1
ATOM 5277 N N . ASP A 1 708 ? -51.347 -7.483 30.333 1.00 96.62 708 ASP A N 1
ATOM 5278 C CA . ASP A 1 708 ? -49.889 -7.652 30.291 1.00 96.62 708 ASP A CA 1
ATOM 5279 C C . ASP A 1 708 ? -49.225 -6.604 29.372 1.00 96.62 708 ASP A C 1
ATOM 5281 O O . ASP A 1 708 ? -48.013 -6.624 29.174 1.00 96.62 708 ASP A O 1
ATOM 5285 N N . PHE A 1 709 ? -50.015 -5.686 28.798 1.00 96.06 709 PHE A N 1
ATOM 5286 C CA . PHE A 1 709 ? -49.564 -4.662 27.861 1.00 96.06 709 PHE A CA 1
ATOM 5287 C C . PHE A 1 709 ? -49.918 -3.256 28.352 1.00 96.06 709 PHE A C 1
ATOM 5289 O O . PHE A 1 709 ? -51.003 -3.006 28.883 1.00 96.06 709 PHE A O 1
ATOM 5296 N N . VAL A 1 710 ? -49.016 -2.311 28.101 1.00 94.38 710 VAL A N 1
ATOM 5297 C CA . VAL A 1 710 ? -49.233 -0.874 28.273 1.00 94.38 710 VAL A CA 1
ATOM 5298 C C . VAL A 1 710 ? -49.133 -0.222 26.897 1.00 94.38 710 VAL A C 1
ATOM 5300 O O . VAL A 1 710 ? -48.050 -0.115 26.330 1.00 94.38 710 VAL A O 1
ATOM 5303 N N . LEU A 1 711 ? -50.277 0.190 26.348 1.00 90.12 711 LEU A N 1
ATOM 5304 C CA . LEU A 1 711 ? -50.376 0.851 25.043 1.00 90.12 711 LEU A CA 1
ATOM 5305 C C . LEU A 1 711 ? -50.604 2.350 25.267 1.00 90.12 711 LEU A C 1
ATOM 5307 O O . LEU A 1 711 ? -51.603 2.713 25.901 1.00 90.12 711 LEU A O 1
ATOM 5311 N N . ALA A 1 712 ? -49.673 3.195 24.815 1.00 79.44 712 ALA A N 1
ATOM 5312 C CA . ALA A 1 712 ? -49.617 4.618 25.176 1.00 79.44 712 ALA A CA 1
ATOM 5313 C C . ALA A 1 712 ? -49.470 5.579 23.988 1.00 79.44 712 ALA A C 1
ATOM 5315 O O . ALA A 1 712 ? -48.615 5.336 23.102 1.00 79.44 712 ALA A O 1
#

Sequence (712 aa):
MSITVTSTSEPTTFNLTDATIADIEQAFEFGALTSEGLAQLYLNRIEAYEPILNSIIELNPNLLEQAREIDVQRRQGNLTSALAGIPVLLKDNIDTADLPTTAGSLALEGSIPPDDAFITAELQDAGALILGKASLTEFANFLTSGMPNGYSSLNGFTYNPYNPTPETDGEPILDTGGSSSGPAVAVAASLVPVSIGTETSGSILSPGNRNSVVGIKPTVGLVSRDGIIPIAESQDTAGPFGRTVADAATLLGELTGVDPSDEATAASEGQSFTDYTQFLDPDALDGARIGVPKAYWAGLSEDQVALINDTISTLESQGATIIYEEIPSTQELFEFDSSVLFYEFKRDLNRYLDSLGDDAPVETLAEVIAFNQANPEEALRYGQTRALAAQEIDLVEDRPQYLEDRATDLRLSREEGIDAYLEQHDLDTILFPENRGASIAAKAGYPSVIVPGGYLPDGAPFGVTFSGTAFSEPELIALAYSYEQASELRVSPESTLPLEGESFEYLTEVIVTGDTENNEIAPELVADFDGNGDFIFAGAGDDLVDTSQALTGENRLYGGAGDDELIVGLSDRVFGDAGDDLLDASVGRGQNRLYGGAGNDDFFLGSSDRAFGGQGSDRFFVITGGDNLVSGGQGADQFWIANAQLPDAVNTITDFEIGKDVIGIGGFDFSFADLSLTQQNDNTLISTVTQDLAILDGIQAETLSESDFVLA

pLDDT: mean 96.16, std 4.38, range [52.5, 98.94]

Organism: NCBI:txid945734

InterPro domains:
  IPR001343 RTX calcium-binding nonapeptide repeat [PF00353] (546-569)
  IPR001343 RTX calcium-binding nonapeptide repeat [PF00353] (572-587)
  IPR001343 RTX calcium-binding nonapeptide repeat [PF00353] (588-607)
  IPR001343 RTX calcium-binding nonapeptide repeat [PF00353] (625-638)
  IPR011049 Serralysin-like metalloprotease, C-terminal [SSF51120] (536-710)
  IPR023631 Amidase signature domain [PF01425] (40-433)
  IPR036928 Amidase signature (AS) superfamily [G3DSA:3.90.1300.10] (2-495)
  IPR036928 Amidase signature (AS) superfamily [SSF75304] (14-491)

Secondary structure (DSSP, 8-state):
---EEEESSPPEEEETTT--HHHHHHHHHTTS--HHHHHHHHHHHHHHHHHHH--EEEE-TTHHHHHHHHHHHHHTT----TTTT-EEEEETTB--SSS---TT-GGGTT---SS--HHHHHHHHTT-EEEEEE--SHHHHTS-SSPPTTEETTTEE---TT--PBPTTS-BSS---SSSHHHHHHHHTTSSSEEEEEESSSTTHHHHHHTT-EEEE--BTTB--TTB--S-TTT-EEEEEESSHHHHHHHHHHHB---TT-GGGGGGTTT--S--GGG--TTTTTT-EEE--GGGGTT--HHHHHHHHHHHHHHHHTTPEEE-PPPTTHHHHHH---SHHHHHHHHHHHHHHHHTGGG-S-SSHHHHHHHHHHSHHHH-TT--HHHHHHHT--TTTSHHHHHHHHHHHHIIIIIIIIHHHHHHHT-SEEEEETTTTHHHHHHHT--EEEEEEEE-TTS-EEEEEEE-STT-HHHHHHHHHHHHHHH------TTSPPPTTSEEEE-S-EEEE--SS--EE-TTTSTT--SSS-EEEEEESS-EEE-TT-SS---EEEEEESS-EEE--BS-EEEEEESS-EEE-TTS-B--EEEEEES--EEEE-SS-EEEEEES--EEEE-S----EEEEEES--EEEEEESB--SS-EEES---TTTSEEEEESS---GGG-EEEEETTEEEEE-SS-EEEEETT--GGG--GGGEEE-